Protein AF-A0A8K1CFC4-F1 (afdb_monomer_lite)

Sequence (439 aa):
MGKKITYESLGKKEDWRDQLQIHQLLDVLDTSNRWCEATVLGMSRWKVHVHYQSWPRKWDEWILRDSERLAPAWTHIPQWRANLQAGDTVQVGTYVDGFKKPVWRDATVKRFEKLKKALRVRLKVDASEFIWMHVDDEMLCRLGTHKLTALPKKKSNKRPATTEDKELLTPSAKKTRSQTSDVKEEEIPSLEEILELPSNDTGDADDAFPMLHDQLWRAKLTEGDLLEVLDALGAHWYEGRVVGTGGNDLVTVRYRGWPWRCDETLTRKSDRIAMPYKHQGEWRQFKPHDVVQVGFPMHPLSDTAAEWKEGVVVEVERLRKSKLCQRVKLRCGDRELWRDAQDKFLAKPGIPTYPSTYSPNDDEDATDLIEIVEHLPTTDTPSPTADEKVVEAQARTSLDEATFQSIANGLYGIIKREIPALLRLHFSGASSKSSSASI

Structure (mmCIF, N/CA/C/O backbone):
data_AF-A0A8K1CFC4-F1
#
_entry.id   AF-A0A8K1CFC4-F1
#
loop_
_atom_site.group_PDB
_atom_site.id
_atom_site.type_symbol
_atom_site.label_atom_id
_atom_site.label_alt_id
_atom_site.label_comp_id
_atom_site.label_asym_id
_atom_site.label_entity_id
_atom_site.label_seq_id
_atom_site.pdbx_PDB_ins_code
_atom_site.Cartn_x
_atom_site.Cartn_y
_atom_site.Cartn_z
_atom_site.occupancy
_atom_site.B_iso_or_equiv
_atom_site.auth_seq_id
_atom_site.auth_comp_id
_atom_site.auth_asym_id
_atom_site.auth_atom_id
_atom_site.pdbx_PDB_model_num
ATOM 1 N N . MET A 1 1 ? -12.968 -43.374 34.077 1.00 39.41 1 MET A N 1
ATOM 2 C CA . MET A 1 1 ? -13.865 -43.330 32.901 1.00 39.41 1 MET A CA 1
ATOM 3 C C . MET A 1 1 ? -13.744 -41.955 32.262 1.00 39.41 1 MET A C 1
ATOM 5 O O . MET A 1 1 ? -14.296 -40.996 32.784 1.00 39.41 1 MET A O 1
ATOM 9 N N . GLY A 1 2 ? -12.924 -41.834 31.214 1.00 41.12 2 GLY A N 1
ATOM 10 C CA . GLY A 1 2 ? -12.724 -40.571 30.501 1.00 41.12 2 GLY A CA 1
ATOM 11 C C . GLY A 1 2 ? -13.962 -40.232 29.677 1.00 41.12 2 GLY A C 1
ATOM 12 O O . GLY A 1 2 ? -14.417 -41.060 28.889 1.00 41.12 2 GLY A O 1
ATOM 13 N N . LYS A 1 3 ? -14.528 -39.039 29.883 1.00 42.34 3 LYS A N 1
ATOM 14 C CA . LYS A 1 3 ? -15.629 -38.544 29.054 1.00 42.34 3 LYS A CA 1
ATOM 15 C C . LYS A 1 3 ? -15.106 -38.358 27.632 1.00 42.34 3 LYS A C 1
ATOM 17 O O . LYS A 1 3 ? -14.277 -37.491 27.373 1.00 42.34 3 LYS A O 1
ATOM 22 N N . LYS A 1 4 ? -15.584 -39.212 26.731 1.00 43.44 4 LYS A N 1
ATOM 23 C CA . LYS A 1 4 ? -15.407 -39.097 25.286 1.00 43.44 4 LYS A CA 1
ATOM 24 C C . LYS A 1 4 ? -16.148 -37.827 24.863 1.00 43.44 4 LYS A C 1
ATOM 26 O O . LYS A 1 4 ? -17.374 -37.807 24.879 1.00 43.44 4 LYS A O 1
ATOM 31 N N . ILE A 1 5 ? -15.415 -36.753 24.584 1.00 46.03 5 ILE A N 1
ATOM 32 C CA . ILE A 1 5 ? -15.989 -35.550 23.978 1.00 46.03 5 ILE A CA 1
ATOM 33 C C . ILE A 1 5 ? -16.331 -35.945 22.539 1.00 46.03 5 ILE A C 1
ATOM 35 O O . ILE A 1 5 ? -15.439 -36.154 21.719 1.00 46.03 5 ILE A O 1
ATOM 39 N N . THR A 1 6 ? -17.611 -36.168 22.258 1.00 48.22 6 THR A N 1
ATOM 40 C CA . THR A 1 6 ? -18.109 -36.406 20.903 1.00 48.22 6 THR A CA 1
ATOM 41 C C . THR A 1 6 ? -18.156 -35.076 20.149 1.00 48.22 6 THR A C 1
ATOM 43 O O . THR A 1 6 ? -18.649 -34.074 20.661 1.00 48.22 6 THR A O 1
ATOM 46 N N . TYR A 1 7 ? -17.633 -35.067 18.919 1.00 49.00 7 TYR A N 1
ATOM 47 C CA . TYR A 1 7 ? -17.525 -33.891 18.037 1.00 49.00 7 TYR A CA 1
ATOM 48 C C . TYR A 1 7 ? -18.874 -33.239 17.673 1.00 49.00 7 TYR A C 1
ATOM 50 O O . TYR A 1 7 ? -18.905 -32.148 17.113 1.00 49.00 7 TYR A O 1
ATOM 58 N N . GLU A 1 8 ? -19.994 -33.870 18.014 1.00 46.22 8 GLU A N 1
ATOM 59 C CA . GLU A 1 8 ? -21.345 -33.407 17.688 1.00 46.22 8 GLU A CA 1
ATOM 60 C C . GLU A 1 8 ? -21.807 -32.219 18.551 1.00 46.22 8 GLU A C 1
ATOM 62 O O . GLU A 1 8 ? -22.704 -31.485 18.145 1.00 46.22 8 GLU A O 1
ATOM 67 N N . SER A 1 9 ? -21.153 -31.933 19.687 1.00 45.00 9 SER A N 1
ATOM 68 C CA . SER A 1 9 ? -21.456 -30.737 20.494 1.00 45.00 9 SER A CA 1
ATOM 69 C C . SER A 1 9 ? -20.724 -29.461 20.039 1.00 45.00 9 SER A C 1
ATOM 71 O O . SER A 1 9 ? -20.839 -28.430 20.697 1.00 45.00 9 SER A O 1
ATOM 73 N N . LEU A 1 10 ? -19.971 -29.506 18.930 1.00 49.94 10 LEU A N 1
ATOM 74 C CA . LEU A 1 10 ? -19.293 -28.353 18.306 1.00 49.94 10 LEU A CA 1
ATOM 75 C C . LEU A 1 10 ? -20.115 -27.705 17.171 1.00 49.94 10 LEU A C 1
ATOM 77 O O . LEU A 1 10 ? -19.656 -26.748 16.549 1.00 49.94 10 LEU A O 1
ATOM 81 N N . GLY A 1 11 ? -21.338 -28.188 16.917 1.00 43.22 11 GLY A N 1
ATOM 82 C CA . GLY A 1 11 ? -22.202 -27.840 15.775 1.00 43.22 11 GLY A CA 1
ATOM 83 C C . GLY A 1 11 ? -22.771 -26.413 15.713 1.00 43.22 11 GLY A C 1
ATOM 84 O O . GLY A 1 11 ? -23.745 -26.178 15.006 1.00 43.22 11 GLY A O 1
ATOM 85 N N . LYS A 1 12 ? -22.183 -25.454 16.434 1.00 48.56 12 LYS A N 1
ATOM 86 C CA . LYS A 1 12 ? -22.386 -24.008 16.233 1.00 48.56 12 LYS A CA 1
ATOM 87 C C . LYS A 1 12 ? -21.069 -23.228 16.346 1.00 48.56 12 LYS A C 1
ATOM 89 O O . LYS A 1 12 ? -21.077 -22.074 16.766 1.00 48.56 12 LYS A O 1
ATOM 94 N N . LYS A 1 13 ? -19.921 -23.822 15.990 1.00 53.72 13 LYS A N 1
ATOM 95 C CA . LYS A 1 13 ? -18.704 -23.040 15.711 1.00 53.72 13 LYS A CA 1
ATOM 96 C C . LYS A 1 13 ? -18.935 -22.235 14.426 1.00 53.72 13 LYS A C 1
ATOM 98 O O . LYS A 1 13 ? -18.581 -22.666 13.343 1.00 53.72 13 LYS A O 1
ATOM 103 N N . GLU A 1 14 ? -19.617 -21.107 14.598 1.00 60.91 14 GLU A N 1
ATOM 104 C CA . GLU A 1 14 ? -19.589 -19.891 13.788 1.00 60.91 14 GLU A CA 1
ATOM 105 C C . GLU A 1 14 ? -19.205 -20.073 12.307 1.00 60.91 14 GLU A C 1
ATOM 107 O O . GLU A 1 14 ? -18.065 -19.839 11.904 1.00 60.91 14 GLU A O 1
ATOM 112 N N . ASP A 1 15 ? -20.221 -20.420 11.514 1.00 78.31 15 ASP A N 1
ATOM 113 C CA . ASP A 1 15 ? -20.236 -20.569 10.047 1.00 78.31 15 ASP A CA 1
ATOM 114 C C . ASP A 1 15 ? -19.496 -19.433 9.298 1.00 78.31 15 ASP A C 1
ATOM 116 O O . ASP A 1 15 ? -18.857 -19.642 8.268 1.00 78.31 15 ASP A O 1
ATOM 120 N N . TRP A 1 16 ? -19.461 -18.221 9.865 1.00 93.25 16 TRP A N 1
ATOM 121 C CA . TRP A 1 16 ? -18.800 -17.066 9.246 1.00 93.25 16 TRP A CA 1
ATOM 122 C C . TRP A 1 16 ? -17.293 -17.259 9.020 1.00 93.25 16 TRP A C 1
ATOM 124 O O . TRP A 1 16 ? -16.736 -16.683 8.086 1.00 93.25 16 TRP A O 1
ATOM 134 N N . ARG A 1 17 ? -16.617 -18.074 9.843 1.00 93.62 17 ARG A N 1
ATOM 135 C CA . ARG A 1 17 ? -15.170 -18.300 9.711 1.00 93.62 17 ARG A CA 1
ATOM 136 C C . ARG A 1 17 ? -14.820 -19.038 8.429 1.00 93.62 17 ARG A C 1
ATOM 138 O O . ARG A 1 17 ? -13.757 -18.782 7.867 1.00 93.62 17 ARG A O 1
ATOM 145 N N . ASP A 1 18 ? -15.685 -19.927 7.953 1.00 91.06 18 ASP A N 1
ATOM 146 C CA . ASP A 1 18 ? -15.486 -20.649 6.693 1.00 91.06 18 ASP A CA 1
ATOM 147 C C . ASP A 1 18 ? -15.808 -19.772 5.477 1.00 91.06 18 ASP A C 1
ATOM 149 O O . ASP A 1 18 ? -15.233 -19.962 4.406 1.00 91.06 18 ASP A O 1
ATOM 153 N N . GLN A 1 19 ? -16.628 -18.742 5.680 1.00 93.94 19 GLN A N 1
ATOM 154 C CA . GLN A 1 19 ? -17.044 -17.768 4.670 1.00 93.94 19 GLN A CA 1
ATOM 155 C C . GLN A 1 19 ? -16.097 -16.565 4.543 1.00 93.94 19 GLN A C 1
ATOM 157 O O . GLN A 1 19 ? -16.359 -15.670 3.740 1.00 93.94 19 GLN A O 1
ATOM 162 N N . LEU A 1 20 ? -15.004 -16.528 5.317 1.00 95.50 20 LEU A N 1
ATOM 163 C CA . LEU A 1 20 ? -14.000 -15.468 5.228 1.00 95.50 20 LEU A CA 1
ATOM 164 C C . LEU A 1 20 ? -13.487 -15.293 3.788 1.00 95.50 20 LEU A C 1
ATOM 166 O O . LEU A 1 20 ? -13.275 -16.268 3.066 1.00 95.50 20 LEU A O 1
ATOM 170 N N . GLN A 1 21 ? -13.239 -14.049 3.388 1.00 96.19 21 GLN A N 1
ATOM 171 C CA . GLN A 1 21 ? -12.675 -13.714 2.080 1.00 96.19 21 GLN A CA 1
ATOM 172 C C . GLN A 1 21 ? -11.388 -12.903 2.218 1.00 96.19 21 GLN A C 1
ATOM 174 O O . GLN A 1 21 ? -11.208 -12.140 3.167 1.00 96.19 21 GLN A O 1
ATOM 179 N N . ILE A 1 22 ? -10.486 -13.041 1.243 1.00 96.12 22 ILE A N 1
ATOM 180 C CA . ILE A 1 22 ? -9.325 -12.152 1.129 1.00 96.12 22 ILE A CA 1
ATOM 181 C C . ILE A 1 22 ? -9.838 -10.714 0.958 1.00 96.12 22 ILE A C 1
ATOM 183 O O . ILE A 1 22 ? -10.796 -10.476 0.229 1.00 96.12 22 ILE A O 1
ATOM 187 N N . HIS A 1 23 ? -9.191 -9.774 1.644 1.00 94.81 23 HIS A N 1
ATOM 188 C CA . HIS A 1 23 ? -9.552 -8.360 1.786 1.00 94.81 23 HIS A CA 1
ATOM 189 C C . HIS A 1 23 ? -10.761 -8.056 2.679 1.00 94.81 23 HIS A C 1
ATOM 191 O O . HIS A 1 23 ? -11.098 -6.886 2.852 1.00 94.81 23 HIS A O 1
ATOM 197 N N . GLN A 1 24 ? -11.379 -9.060 3.303 1.00 96.44 24 GLN A N 1
ATOM 198 C CA . GLN A 1 24 ? -12.418 -8.821 4.300 1.00 96.44 24 GLN A CA 1
ATOM 199 C C . GLN A 1 24 ? -11.821 -8.214 5.578 1.00 96.44 24 GLN A C 1
ATOM 201 O O . GLN A 1 24 ? -10.742 -8.618 6.023 1.00 96.44 24 GLN A O 1
ATOM 206 N N . LEU A 1 25 ? -12.540 -7.258 6.171 1.00 96.75 25 LEU A N 1
ATOM 207 C CA . LEU A 1 25 ? -12.225 -6.706 7.488 1.00 96.75 25 LEU A CA 1
ATOM 208 C C . LEU A 1 25 ? -12.671 -7.661 8.600 1.00 96.75 25 LEU A C 1
ATOM 210 O O . LEU A 1 25 ? -13.697 -8.332 8.482 1.00 96.75 25 LEU A O 1
ATOM 214 N N . LEU A 1 26 ? -11.915 -7.689 9.694 1.00 97.75 26 LEU A N 1
ATOM 215 C CA . LEU A 1 26 ? -12.247 -8.417 10.913 1.00 97.75 26 LEU A CA 1
ATOM 216 C C . LEU A 1 26 ? -11.609 -7.763 12.144 1.00 97.75 26 LEU A C 1
ATOM 218 O O . LEU A 1 26 ? -10.685 -6.957 12.021 1.00 97.75 26 LEU A O 1
ATOM 222 N N . ASP A 1 27 ? -12.066 -8.167 13.326 1.00 98.19 27 ASP A N 1
ATOM 223 C CA . ASP A 1 27 ? -11.424 -7.806 14.586 1.00 98.19 27 ASP A CA 1
ATOM 224 C C . ASP A 1 27 ? -10.497 -8.955 15.009 1.00 98.19 27 ASP A C 1
ATOM 226 O O . ASP A 1 27 ? -10.897 -10.124 15.026 1.00 98.19 27 ASP A O 1
ATOM 230 N N . VAL A 1 28 ? -9.243 -8.634 15.338 1.00 98.38 28 VAL A N 1
ATOM 231 C CA . VAL A 1 28 ? -8.225 -9.618 15.732 1.00 98.38 28 VAL A CA 1
ATOM 232 C C . VAL A 1 28 ? -7.618 -9.263 17.079 1.00 98.38 28 VAL A C 1
ATOM 234 O O . VAL A 1 28 ? -7.143 -8.148 17.286 1.00 98.38 28 VAL A O 1
ATOM 237 N N . LEU A 1 29 ? -7.587 -10.232 17.988 1.00 98.19 29 LEU A N 1
ATOM 238 C CA . LEU A 1 29 ? -6.911 -10.121 19.274 1.00 98.19 29 LEU A CA 1
ATOM 239 C C . LEU A 1 29 ? -5.399 -10.323 19.089 1.00 98.19 29 LEU A C 1
ATOM 241 O O . LEU A 1 29 ? -4.944 -11.414 18.724 1.00 98.19 29 LEU A O 1
ATOM 245 N N . ASP A 1 30 ? -4.617 -9.272 19.329 1.00 96.62 30 ASP A N 1
ATOM 246 C CA . ASP A 1 30 ? -3.157 -9.297 19.219 1.00 96.62 30 ASP A CA 1
ATOM 247 C C . ASP A 1 30 ? -2.494 -10.125 20.343 1.00 96.62 30 ASP A C 1
ATOM 249 O O . ASP A 1 30 ? -3.131 -10.580 21.298 1.00 96.62 30 ASP A O 1
ATOM 253 N N . THR A 1 31 ? -1.174 -10.320 20.261 1.00 95.44 31 THR A N 1
ATOM 254 C CA . THR A 1 31 ? -0.405 -11.049 21.290 1.00 95.44 31 THR A CA 1
ATOM 255 C C . THR A 1 31 ? -0.274 -10.291 22.616 1.00 95.44 31 THR A C 1
ATOM 257 O O . THR A 1 31 ? 0.219 -10.850 23.592 1.00 95.44 31 THR A O 1
ATOM 260 N N . SER A 1 32 ? -0.682 -9.021 22.659 1.00 94.62 32 SER A N 1
ATOM 261 C CA . SER A 1 32 ? -0.742 -8.185 23.865 1.00 94.62 32 SER A CA 1
ATOM 262 C C . SER A 1 32 ? -2.153 -8.144 24.465 1.00 94.62 32 SER A C 1
ATOM 264 O O . SER A 1 32 ? -2.417 -7.320 25.341 1.00 94.62 32 SER A O 1
ATOM 266 N N . ASN A 1 33 ? -3.047 -9.031 24.011 1.00 96.19 33 ASN A N 1
ATOM 267 C CA . ASN A 1 33 ? -4.430 -9.148 24.456 1.00 96.19 33 ASN A CA 1
ATOM 268 C C . ASN A 1 33 ? -5.269 -7.879 24.206 1.00 96.19 33 ASN A C 1
ATOM 270 O O . ASN A 1 33 ? -6.093 -7.491 25.036 1.00 96.19 33 ASN A O 1
ATOM 274 N N . ARG A 1 34 ? -5.051 -7.213 23.064 1.00 96.06 34 ARG A N 1
ATOM 275 C CA . ARG A 1 34 ? -5.843 -6.064 22.603 1.00 96.06 34 ARG A CA 1
ATOM 276 C C . ARG A 1 34 ? -6.481 -6.348 21.250 1.00 96.06 34 ARG A C 1
ATOM 278 O O . ARG A 1 34 ? -5.837 -6.878 20.351 1.00 96.06 34 ARG A O 1
ATOM 285 N N . TRP A 1 35 ? -7.749 -5.975 21.112 1.00 97.38 35 TRP A N 1
ATOM 286 C CA . TRP A 1 35 ? -8.468 -6.079 19.846 1.00 97.38 35 TRP A CA 1
ATOM 287 C C . TRP A 1 35 ? -8.022 -4.978 18.883 1.00 97.38 35 TRP A C 1
ATOM 289 O O . TRP A 1 35 ? -8.092 -3.787 19.201 1.00 97.38 35 TRP A O 1
ATOM 299 N N . CYS A 1 36 ? -7.596 -5.396 17.697 1.00 96.94 36 CYS A N 1
ATOM 300 C CA . CYS A 1 36 ? -7.122 -4.554 16.607 1.00 96.94 36 CYS A CA 1
ATOM 301 C C . CYS A 1 36 ? -7.950 -4.801 15.339 1.00 96.94 36 CYS A C 1
ATOM 303 O O . CYS A 1 36 ? -8.413 -5.915 15.103 1.00 96.94 36 CYS A O 1
ATOM 305 N N . GLU A 1 37 ? -8.146 -3.762 14.526 1.00 97.12 37 GLU A N 1
ATOM 306 C CA . GLU A 1 37 ? -8.775 -3.924 13.213 1.00 97.12 37 GLU A CA 1
ATOM 307 C C . GLU A 1 37 ? -7.769 -4.612 12.301 1.00 97.12 37 GLU A C 1
ATOM 309 O O . GLU A 1 37 ? -6.582 -4.274 12.314 1.00 97.12 37 GLU A O 1
ATOM 314 N N . ALA A 1 38 ? -8.226 -5.571 11.510 1.00 97.75 38 ALA A N 1
ATOM 315 C CA . ALA A 1 38 ? -7.365 -6.291 10.596 1.00 97.75 38 ALA A CA 1
ATOM 316 C C . ALA A 1 38 ? -8.065 -6.595 9.274 1.00 97.75 38 ALA A C 1
ATOM 318 O O . ALA A 1 38 ? -9.290 -6.618 9.177 1.00 97.75 38 ALA A O 1
ATOM 319 N N . THR A 1 39 ? -7.253 -6.868 8.261 1.00 97.62 39 THR A N 1
ATOM 320 C CA . THR A 1 39 ? -7.695 -7.273 6.928 1.00 97.62 39 THR A CA 1
ATOM 321 C C . THR A 1 39 ? -7.131 -8.651 6.614 1.00 97.62 39 THR A C 1
ATOM 323 O O . THR A 1 39 ? -5.948 -8.914 6.846 1.00 97.62 39 THR A O 1
ATOM 326 N N . VAL A 1 40 ? -7.945 -9.540 6.046 1.00 98.00 40 VAL A N 1
ATOM 327 C CA . VAL A 1 40 ? -7.452 -10.826 5.537 1.00 98.00 40 VAL A CA 1
ATOM 328 C C . VAL A 1 40 ? -6.550 -10.580 4.326 1.00 98.00 40 VAL A C 1
ATOM 330 O O . VAL A 1 40 ? -7.004 -10.084 3.300 1.00 98.00 40 VAL A O 1
ATOM 333 N N . LEU A 1 41 ? -5.277 -10.960 4.401 1.00 96.50 41 LEU A N 1
ATOM 334 C CA . LEU A 1 41 ? -4.354 -10.898 3.260 1.00 96.50 41 LEU A CA 1
ATOM 335 C C . LEU A 1 41 ? -4.281 -12.202 2.471 1.00 96.50 41 LEU A C 1
ATOM 337 O O . LEU A 1 41 ? -3.890 -12.206 1.307 1.00 96.50 41 LEU A O 1
ATOM 341 N N . GLY A 1 42 ? -4.587 -13.323 3.112 1.00 94.56 42 GLY A N 1
ATOM 342 C CA . GLY A 1 42 ? -4.422 -14.639 2.519 1.00 94.56 42 GLY A CA 1
ATOM 343 C C . GLY A 1 42 ? -5.084 -15.709 3.361 1.00 94.56 42 GLY A C 1
ATOM 344 O O . GLY A 1 42 ? -5.404 -15.505 4.531 1.00 94.56 42 GLY A O 1
ATOM 345 N N . MET A 1 43 ? -5.323 -16.862 2.752 1.00 95.88 43 MET A N 1
ATOM 346 C CA . MET A 1 43 ? -6.080 -17.934 3.381 1.00 95.88 43 MET A CA 1
ATOM 347 C C . MET A 1 43 ? -5.472 -19.288 3.039 1.00 95.88 43 MET A C 1
ATOM 349 O O . MET A 1 43 ? -4.976 -19.517 1.940 1.00 95.88 43 MET A O 1
ATOM 353 N N . SER A 1 44 ? -5.530 -20.188 4.009 1.00 93.12 44 SER A N 1
ATOM 354 C CA . SER A 1 44 ? -5.268 -21.613 3.871 1.00 93.12 44 SER A CA 1
ATOM 355 C C . SER A 1 44 ? -6.494 -22.376 4.385 1.00 93.12 44 SER A C 1
ATOM 357 O O . SER A 1 44 ? -7.450 -21.783 4.899 1.00 93.12 44 SER A O 1
ATOM 359 N N . ARG A 1 45 ? -6.480 -23.707 4.278 1.00 90.19 45 ARG A N 1
ATOM 360 C CA . ARG A 1 45 ? -7.583 -24.553 4.751 1.00 90.19 45 ARG A CA 1
ATOM 361 C C . ARG A 1 45 ? -7.856 -24.346 6.246 1.00 90.19 45 ARG A C 1
ATOM 363 O O . ARG A 1 45 ? -9.006 -24.215 6.635 1.00 90.19 45 ARG A O 1
ATOM 370 N N . TRP A 1 46 ? -6.812 -24.249 7.070 1.00 94.69 46 TRP A N 1
ATOM 371 C CA . TRP A 1 46 ? -6.928 -24.147 8.536 1.00 94.69 46 TRP A CA 1
ATOM 372 C C . TRP A 1 46 ? -6.358 -22.852 9.129 1.00 94.69 46 TRP A C 1
ATOM 374 O O . TRP A 1 46 ? -6.395 -22.678 10.344 1.00 94.69 46 TRP A O 1
ATOM 384 N N . LYS A 1 47 ? -5.821 -21.939 8.311 1.00 96.94 47 LYS A N 1
ATOM 385 C CA . LYS A 1 47 ? -5.250 -20.666 8.782 1.00 96.94 47 LYS A CA 1
ATOM 386 C C . LYS A 1 47 ? -5.692 -19.488 7.929 1.00 96.94 47 LYS A C 1
ATOM 388 O O . LYS A 1 47 ? -5.954 -19.642 6.738 1.00 96.94 47 LYS A O 1
ATOM 393 N N . VAL A 1 48 ? -5.695 -18.315 8.541 1.00 97.81 48 VAL A N 1
ATOM 394 C CA . VAL A 1 48 ? -5.965 -17.022 7.917 1.00 97.81 48 VAL A CA 1
ATOM 395 C C . VAL A 1 48 ? -4.747 -16.134 8.146 1.00 97.81 48 VAL A C 1
ATOM 397 O O . VAL A 1 48 ? -4.260 -16.040 9.271 1.00 97.81 48 VAL A O 1
ATOM 400 N N . HIS A 1 49 ? -4.226 -15.532 7.082 1.00 98.31 49 HIS A N 1
ATOM 401 C CA . HIS A 1 49 ? -3.160 -14.540 7.151 1.00 98.31 49 HIS A CA 1
ATOM 402 C C . HIS A 1 49 ? -3.794 -13.168 7.327 1.00 98.31 49 HIS A C 1
ATOM 404 O O . HIS A 1 49 ? -4.548 -12.729 6.455 1.00 98.31 49 HIS A O 1
ATOM 410 N N . VAL A 1 50 ? -3.511 -12.509 8.443 1.00 98.38 50 VAL A N 1
ATOM 411 C CA . VAL A 1 50 ? -4.127 -11.231 8.805 1.00 98.38 50 VAL A CA 1
ATOM 412 C C . VAL A 1 50 ? -3.088 -10.118 8.812 1.00 98.38 50 VAL A C 1
ATOM 414 O O . VAL A 1 50 ? -1.951 -10.325 9.230 1.00 98.38 50 VAL A O 1
ATOM 417 N N . HIS A 1 51 ? -3.499 -8.940 8.355 1.00 98.00 51 HIS A N 1
ATOM 418 C CA . HIS A 1 51 ? -2.750 -7.697 8.480 1.00 98.00 51 HIS A CA 1
ATOM 419 C C . HIS A 1 51 ? -3.443 -6.777 9.467 1.00 98.00 51 HIS A C 1
ATOM 421 O O . HIS A 1 51 ? -4.607 -6.436 9.265 1.00 98.00 51 HIS A O 1
ATOM 427 N N . TYR A 1 52 ? -2.729 -6.367 10.509 1.00 97.31 52 TYR A N 1
ATOM 428 C CA . TYR A 1 52 ? -3.228 -5.420 11.498 1.00 97.31 52 TYR A CA 1
ATOM 429 C C . TYR A 1 52 ? -3.202 -3.999 10.930 1.00 97.31 52 TYR A C 1
ATOM 431 O O . TYR A 1 52 ? -2.130 -3.461 10.656 1.00 97.31 52 TYR A O 1
ATOM 439 N N . GLN A 1 53 ? -4.374 -3.377 10.804 1.00 95.12 53 GLN A N 1
ATOM 440 C CA . GLN A 1 53 ? -4.515 -2.009 10.309 1.00 95.12 53 GLN A CA 1
ATOM 441 C C . GLN A 1 53 ? -3.655 -1.049 11.136 1.00 95.12 53 GLN A C 1
ATOM 443 O O . GLN A 1 53 ? -3.648 -1.107 12.368 1.00 95.12 53 GLN A O 1
ATOM 448 N N . SER A 1 54 ? -2.930 -0.167 10.450 1.00 94.19 54 SER A N 1
ATOM 449 C CA . SER A 1 54 ? -1.991 0.799 11.043 1.00 94.19 54 SER A CA 1
ATOM 450 C C . SER A 1 54 ? -0.720 0.224 11.661 1.00 94.19 54 SER A C 1
ATOM 452 O O . SER A 1 54 ? 0.127 0.970 12.156 1.00 94.19 54 SER A O 1
ATOM 454 N N . TRP A 1 55 ? -0.493 -1.084 11.554 1.00 94.75 55 TRP A N 1
ATOM 455 C CA . TRP A 1 55 ? 0.758 -1.701 11.976 1.00 94.75 55 TRP A CA 1
ATOM 456 C C . TRP A 1 55 ? 1.620 -2.094 10.774 1.00 94.75 55 TRP A C 1
ATOM 458 O O . TRP A 1 55 ? 1.115 -2.537 9.750 1.00 94.75 55 TRP A O 1
ATOM 468 N N . PRO A 1 56 ? 2.958 -1.980 10.871 1.00 91.44 56 PRO A N 1
ATOM 469 C CA . PRO A 1 56 ? 3.833 -2.461 9.808 1.00 91.44 56 PRO A CA 1
ATOM 470 C C . PRO A 1 56 ? 3.667 -3.966 9.551 1.00 91.44 56 PRO A C 1
ATOM 472 O O . PRO A 1 56 ? 3.598 -4.742 10.501 1.00 91.44 56 PRO A O 1
ATOM 475 N N . ARG A 1 57 ? 3.774 -4.385 8.283 1.00 92.69 57 ARG A N 1
ATOM 476 C CA . ARG A 1 57 ? 3.590 -5.779 7.817 1.00 92.69 57 ARG A CA 1
ATOM 477 C C . ARG A 1 57 ? 4.394 -6.862 8.538 1.00 92.69 57 ARG A C 1
ATOM 479 O O . ARG A 1 57 ? 4.057 -8.032 8.483 1.00 92.69 57 ARG A O 1
ATOM 486 N N . LYS A 1 58 ? 5.473 -6.501 9.234 1.00 93.88 58 LYS A N 1
ATOM 487 C CA . LYS A 1 58 ? 6.223 -7.450 10.075 1.00 93.88 58 LYS A CA 1
ATOM 488 C C . LYS A 1 58 ? 5.397 -8.021 11.240 1.00 93.88 58 LYS A C 1
ATOM 490 O O . LYS A 1 58 ? 5.865 -8.943 11.897 1.00 93.88 58 LYS A O 1
ATOM 495 N N . TRP A 1 59 ? 4.260 -7.398 11.551 1.00 95.88 59 TRP A N 1
ATOM 496 C CA . TRP A 1 59 ? 3.302 -7.857 12.552 1.00 95.88 59 TRP A CA 1
ATOM 497 C C . TRP A 1 59 ? 2.193 -8.721 11.948 1.00 95.88 59 TRP A C 1
ATOM 499 O O . TRP A 1 59 ? 1.378 -9.237 12.704 1.00 95.88 59 TRP A O 1
ATOM 509 N N . ASP A 1 60 ? 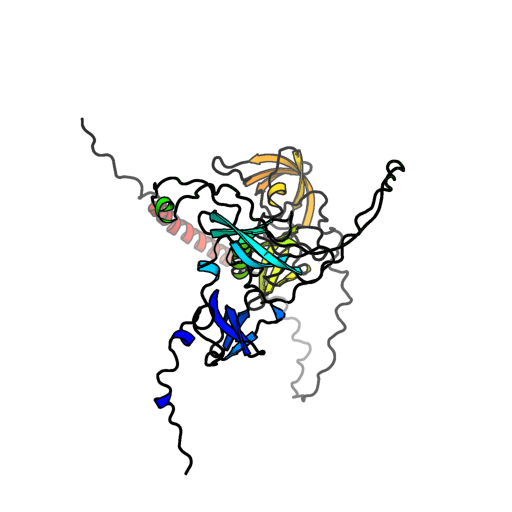2.157 -8.883 10.623 1.00 97.62 60 ASP A N 1
ATOM 510 C CA . ASP A 1 60 ? 1.225 -9.795 9.964 1.00 97.62 60 ASP A CA 1
ATOM 511 C C . ASP A 1 60 ? 1.494 -11.218 10.457 1.00 97.62 60 ASP A C 1
ATOM 513 O O . ASP A 1 60 ? 2.643 -11.624 10.663 1.00 97.62 60 ASP A O 1
ATOM 517 N N . GLU A 1 61 ? 0.434 -11.991 10.661 1.00 97.94 61 GLU A N 1
ATOM 518 C CA . GLU A 1 61 ? 0.568 -13.346 11.177 1.00 97.94 61 GLU A CA 1
ATOM 519 C C . GLU A 1 61 ? -0.478 -14.295 10.601 1.00 97.94 61 GLU A C 1
ATOM 521 O O . GLU A 1 61 ? -1.529 -13.898 10.095 1.00 97.94 61 GLU A O 1
ATOM 526 N N . TRP A 1 62 ? -0.173 -15.588 10.683 1.00 98.12 62 TRP A N 1
ATOM 527 C CA . TRP A 1 62 ? -1.101 -16.654 10.336 1.00 98.12 62 TRP A CA 1
ATOM 528 C C . TRP A 1 62 ? -1.784 -17.184 11.595 1.00 98.12 62 TRP A C 1
ATOM 530 O O . TRP A 1 62 ? -1.151 -17.859 12.408 1.00 98.12 62 TRP A O 1
ATOM 540 N N . ILE A 1 63 ? -3.088 -16.948 11.717 1.00 97.88 63 ILE A N 1
ATOM 541 C CA . ILE A 1 63 ? -3.915 -17.388 12.847 1.00 97.88 63 ILE A CA 1
ATOM 542 C C . ILE A 1 63 ? -4.726 -18.615 12.428 1.00 97.88 63 ILE A C 1
ATOM 544 O O . ILE A 1 63 ? -5.164 -18.711 11.281 1.00 97.88 63 ILE A O 1
ATOM 548 N N . LEU A 1 64 ? -4.914 -19.581 13.332 1.00 97.00 64 LEU A N 1
ATOM 549 C CA . LEU A 1 64 ? -5.823 -20.704 13.084 1.00 97.00 64 LEU A CA 1
ATOM 550 C C . LEU A 1 64 ? -7.236 -20.179 12.826 1.00 97.00 64 LEU A C 1
ATOM 552 O O . LEU A 1 64 ? -7.715 -19.308 13.549 1.00 97.00 64 LEU A O 1
ATOM 556 N N . ARG A 1 65 ? -7.904 -20.716 11.802 1.00 95.31 65 ARG A N 1
ATOM 557 C CA . ARG A 1 65 ? -9.238 -20.255 11.400 1.00 95.31 65 ARG A CA 1
ATOM 558 C C . ARG A 1 65 ? -10.232 -20.356 12.554 1.00 95.31 65 ARG A C 1
ATOM 560 O O . ARG A 1 65 ? -11.034 -19.453 12.716 1.00 95.31 65 ARG A O 1
ATOM 567 N N . ASP A 1 66 ? -10.137 -21.396 13.380 1.00 94.25 66 ASP A N 1
ATOM 568 C CA . ASP A 1 66 ? -11.010 -21.635 14.532 1.00 94.25 66 ASP A CA 1
ATOM 569 C C . ASP A 1 66 ? -10.543 -20.963 15.835 1.00 94.25 66 ASP A C 1
ATOM 571 O O . ASP A 1 66 ? -11.083 -21.259 16.903 1.00 94.25 66 ASP A O 1
ATOM 575 N N . SER A 1 67 ? -9.547 -20.075 15.762 1.00 96.38 67 SER A N 1
ATOM 576 C CA . SER A 1 67 ? -9.046 -19.337 16.917 1.00 96.38 67 SER A CA 1
ATOM 577 C C . SER A 1 67 ? -10.075 -18.328 17.427 1.00 96.38 67 SER A C 1
ATOM 579 O O . SER A 1 67 ? -10.639 -17.548 16.659 1.00 96.38 67 SER A O 1
ATOM 581 N N . GLU A 1 68 ? -10.225 -18.268 18.750 1.00 96.31 68 GLU A N 1
ATOM 582 C CA . GLU A 1 68 ? -11.016 -17.246 19.454 1.00 96.31 68 GLU A CA 1
ATOM 583 C C . GLU A 1 68 ? -10.434 -15.831 19.300 1.00 96.31 68 GLU A C 1
ATOM 585 O O . GLU A 1 68 ? -11.100 -14.849 19.608 1.00 96.31 68 GLU A O 1
ATOM 590 N N . ARG A 1 69 ? -9.205 -15.707 18.778 1.00 98.00 69 ARG A N 1
ATOM 591 C CA . ARG A 1 69 ? -8.582 -14.418 18.453 1.00 98.00 69 ARG A CA 1
ATOM 592 C C . ARG A 1 69 ? -9.216 -13.733 17.243 1.00 98.00 69 ARG A C 1
ATOM 594 O O . ARG A 1 69 ? -8.909 -12.573 17.010 1.00 98.00 69 ARG A O 1
ATOM 601 N N . LEU A 1 70 ? -10.025 -14.440 16.453 1.00 97.88 70 LEU A N 1
ATOM 602 C CA . LEU A 1 70 ? -10.724 -13.891 15.292 1.00 97.88 70 LEU A CA 1
ATOM 603 C C . LEU A 1 70 ? -12.185 -13.630 15.657 1.00 97.88 70 LEU A C 1
ATOM 605 O O . LEU A 1 70 ? -12.873 -14.552 16.099 1.00 97.88 70 LEU A O 1
ATOM 609 N N . ALA A 1 71 ? -12.667 -12.420 15.395 1.00 97.62 71 ALA A N 1
ATOM 610 C CA . ALA A 1 71 ? -14.068 -12.040 15.534 1.00 97.62 71 ALA A CA 1
ATOM 611 C C . ALA A 1 71 ? -14.555 -11.312 14.267 1.00 97.62 71 ALA A C 1
ATOM 613 O O . ALA A 1 71 ? -13.736 -10.718 13.557 1.00 97.62 71 ALA A O 1
ATOM 614 N N . PRO A 1 72 ? -15.865 -11.335 13.955 1.00 97.19 72 PRO A N 1
ATOM 615 C CA . PRO A 1 72 ? -16.411 -10.532 12.866 1.00 97.19 72 PRO A CA 1
ATOM 616 C C . PRO A 1 72 ? -16.052 -9.055 13.042 1.00 97.19 72 PRO A C 1
ATOM 618 O O . PRO A 1 72 ? -15.961 -8.571 14.176 1.00 97.19 72 PRO A O 1
ATOM 621 N N . ALA A 1 73 ? -15.869 -8.342 11.928 1.00 96.50 73 ALA A N 1
ATOM 622 C CA . ALA A 1 73 ? -15.585 -6.913 11.965 1.00 96.50 73 ALA A CA 1
ATOM 623 C C . ALA A 1 73 ? -16.594 -6.175 12.844 1.00 96.50 73 ALA A C 1
ATOM 625 O O . ALA A 1 73 ? -17.799 -6.432 12.791 1.00 96.50 73 ALA A O 1
ATOM 626 N N . TRP A 1 74 ? -16.072 -5.236 13.620 1.00 95.62 74 TRP A N 1
ATOM 627 C CA . TRP A 1 74 ? -16.843 -4.326 14.454 1.00 95.62 74 TRP A CA 1
ATOM 628 C C . TRP A 1 74 ? -17.552 -4.938 15.668 1.00 95.62 74 TRP A C 1
ATOM 630 O O . TRP A 1 74 ? -18.444 -4.318 16.248 1.00 95.62 74 TRP A O 1
ATOM 640 N N . THR A 1 75 ? -17.150 -6.139 16.086 1.00 97.19 75 THR A N 1
ATOM 641 C CA . THR A 1 75 ? -17.700 -6.802 17.282 1.00 97.19 75 THR A CA 1
ATOM 642 C C . THR A 1 75 ? -17.038 -6.295 18.564 1.00 97.19 75 THR A C 1
ATOM 644 O O . THR A 1 75 ? -17.696 -6.096 19.584 1.00 97.19 75 THR A O 1
ATOM 647 N N . HIS A 1 76 ? -15.727 -6.070 18.518 1.00 97.12 76 HIS A N 1
ATOM 648 C CA . HIS A 1 76 ? -14.919 -5.577 19.634 1.00 97.12 76 HIS A CA 1
ATOM 649 C C . HIS A 1 76 ? -14.413 -4.155 19.405 1.00 97.12 76 HIS A C 1
ATOM 651 O O . HIS A 1 76 ? -14.053 -3.458 20.357 1.00 97.12 76 HIS A O 1
ATOM 657 N N . ILE A 1 77 ? -14.377 -3.713 18.150 1.00 95.25 77 ILE A N 1
ATOM 658 C CA . ILE A 1 77 ? -13.895 -2.395 17.766 1.00 95.25 77 ILE A CA 1
ATOM 659 C C . ILE A 1 77 ? -15.045 -1.609 17.148 1.00 95.25 77 ILE A C 1
ATOM 661 O O . ILE A 1 77 ? -15.563 -2.019 16.122 1.00 95.25 77 ILE A O 1
ATOM 665 N N . PRO A 1 78 ? -15.453 -0.452 17.696 1.00 94.62 78 PRO A N 1
ATOM 666 C CA . PRO A 1 78 ? -16.461 0.363 17.029 1.00 94.62 78 PRO A CA 1
ATOM 667 C C . PRO A 1 78 ? -16.005 0.717 15.613 1.00 94.62 78 PRO A C 1
ATOM 669 O O . PRO A 1 78 ? -14.813 0.945 15.393 1.00 94.62 78 PRO A O 1
ATOM 672 N N . GLN A 1 79 ? -16.956 0.832 14.684 1.00 94.56 79 GLN A N 1
ATOM 673 C CA . GLN A 1 79 ? -16.740 1.303 13.312 1.00 94.56 79 GLN A CA 1
ATOM 674 C C . GLN A 1 79 ? -16.400 2.807 13.292 1.00 94.56 79 GLN A C 1
ATOM 676 O O . GLN A 1 79 ? -17.100 3.640 12.723 1.00 94.56 79 GLN A O 1
ATOM 681 N N . TRP A 1 80 ? -15.318 3.173 13.974 1.00 94.94 80 TRP A N 1
ATOM 682 C CA . TRP A 1 80 ? -14.959 4.546 14.295 1.00 94.94 80 TRP A CA 1
ATOM 683 C C . TRP A 1 80 ? -14.679 5.361 13.035 1.00 94.94 80 TRP A C 1
ATOM 685 O O . TRP A 1 80 ? -15.052 6.522 13.003 1.00 94.94 80 TRP A O 1
ATOM 695 N N . ARG A 1 81 ? -14.125 4.748 11.976 1.00 94.44 81 ARG A N 1
ATOM 696 C CA . ARG A 1 81 ? -13.897 5.407 10.677 1.00 94.44 81 ARG A CA 1
ATOM 697 C C . ARG A 1 81 ? -15.184 5.920 10.033 1.00 94.44 81 ARG A C 1
ATOM 699 O O . ARG A 1 81 ? -15.193 7.029 9.511 1.00 94.44 81 ARG A O 1
ATOM 706 N N . ALA A 1 82 ? -16.266 5.142 10.097 1.00 93.25 82 ALA A N 1
ATOM 707 C CA . ALA A 1 82 ? -17.566 5.550 9.558 1.00 93.25 82 ALA A CA 1
ATOM 708 C C . ALA A 1 82 ? -18.228 6.648 10.405 1.00 93.25 82 ALA A C 1
ATOM 710 O O . ALA A 1 82 ? -19.017 7.431 9.887 1.00 93.25 82 ALA A O 1
ATOM 711 N N . ASN A 1 83 ? -17.870 6.714 11.689 1.00 95.19 83 ASN A N 1
ATOM 712 C CA . ASN A 1 83 ? -18.417 7.660 12.656 1.00 95.19 83 ASN A CA 1
ATOM 713 C C . ASN A 1 83 ? -17.499 8.865 12.914 1.00 95.19 83 ASN A C 1
ATOM 715 O O . ASN A 1 83 ? -17.767 9.620 13.844 1.00 95.19 83 ASN A O 1
ATOM 719 N N . LEU A 1 84 ? -16.421 9.039 12.140 1.00 95.81 84 LEU A N 1
ATOM 720 C CA . LEU A 1 84 ? -15.514 10.176 12.292 1.00 95.81 84 LEU A CA 1
ATOM 721 C C . LEU A 1 84 ? -16.243 11.488 11.988 1.00 95.81 84 LEU A C 1
ATOM 723 O O . LEU A 1 84 ? -16.924 11.616 10.969 1.00 95.81 84 LEU A O 1
ATOM 727 N N . GLN A 1 85 ? -16.024 12.491 12.832 1.00 96.94 85 GLN A N 1
ATOM 728 C CA . GLN A 1 85 ? -16.608 13.824 12.714 1.00 96.94 85 GLN A CA 1
ATOM 729 C C . GLN A 1 85 ? -15.540 14.922 12.748 1.00 96.94 85 GLN A C 1
ATOM 731 O O . GLN A 1 85 ? -14.399 14.724 13.166 1.00 96.94 85 GLN A O 1
ATOM 736 N N . ALA A 1 86 ? -15.900 16.118 12.273 1.00 97.31 86 ALA A N 1
ATOM 737 C CA . ALA A 1 86 ? -15.032 17.283 12.398 1.00 97.31 86 ALA A CA 1
ATOM 738 C C . ALA A 1 86 ? -14.878 17.651 13.881 1.00 97.31 86 ALA A C 1
ATOM 740 O O . ALA A 1 86 ? -15.860 17.772 14.600 1.00 97.31 86 ALA A O 1
ATOM 741 N N . GLY A 1 87 ? -13.638 17.837 14.327 1.00 97.62 87 GLY A N 1
ATOM 742 C CA . GLY A 1 87 ? -13.293 18.033 15.735 1.00 97.62 87 GLY A CA 1
ATOM 743 C C . GLY A 1 87 ? -12.712 16.790 16.408 1.00 97.62 87 GLY A C 1
ATOM 744 O O . GLY A 1 87 ? -11.981 16.947 17.387 1.00 97.62 87 GLY A O 1
ATOM 745 N N . ASP A 1 88 ? -12.935 15.593 15.856 1.00 97.94 88 ASP A N 1
ATOM 746 C CA . ASP A 1 88 ? -12.388 14.358 16.419 1.00 97.94 88 ASP A CA 1
ATOM 747 C C . ASP A 1 88 ? -10.860 14.353 16.417 1.00 97.94 88 ASP A C 1
ATOM 749 O O . ASP A 1 88 ? -10.200 14.932 15.546 1.00 97.94 88 ASP A O 1
ATOM 753 N N . THR A 1 89 ? -10.290 13.661 17.403 1.00 97.88 89 THR A N 1
ATOM 754 C CA . THR A 1 89 ? -8.842 13.474 17.526 1.00 97.88 89 THR A CA 1
ATOM 755 C C . THR A 1 89 ? -8.450 12.064 17.115 1.00 97.88 89 THR A C 1
ATOM 757 O O . THR A 1 89 ? -9.047 11.072 17.530 1.00 97.88 89 THR A O 1
ATOM 760 N N . VAL A 1 90 ? -7.432 11.984 16.270 1.00 97.75 90 VAL A N 1
ATOM 761 C CA . VAL A 1 90 ? -6.925 10.751 15.663 1.00 97.75 90 VAL A CA 1
ATOM 762 C C . VAL A 1 90 ? -5.404 10.752 15.717 1.00 97.75 90 VAL A C 1
ATOM 764 O O . VAL A 1 90 ? -4.788 11.772 16.020 1.00 97.75 90 VAL A O 1
ATOM 767 N N . GLN A 1 91 ? -4.786 9.618 15.408 1.00 97.56 91 GLN A N 1
ATOM 768 C CA . GLN A 1 91 ? -3.349 9.533 15.185 1.00 97.56 91 GLN A CA 1
ATOM 769 C C . GLN A 1 91 ? -3.059 9.309 13.709 1.00 97.56 91 GLN A C 1
ATOM 771 O O . GLN A 1 91 ? -3.706 8.501 13.047 1.00 97.56 91 GLN A O 1
ATOM 776 N N . VAL A 1 92 ? -2.064 10.034 13.210 1.00 97.19 92 VAL A N 1
ATOM 777 C CA . VAL A 1 92 ? -1.594 9.952 11.833 1.00 97.19 92 VAL A CA 1
ATOM 778 C C . VAL A 1 92 ? -0.107 9.652 11.807 1.00 97.19 92 VAL A C 1
ATOM 780 O O . VAL A 1 92 ? 0.679 10.251 12.546 1.00 97.19 92 VAL A O 1
ATOM 783 N N . GLY A 1 93 ? 0.291 8.715 10.956 1.00 95.81 93 GLY A N 1
ATOM 784 C CA . GLY A 1 93 ? 1.688 8.417 10.704 1.00 95.81 93 GLY A CA 1
ATOM 785 C C . GLY A 1 93 ? 2.159 9.067 9.406 1.00 95.81 93 GLY A C 1
ATOM 786 O O . GLY A 1 93 ? 1.510 8.978 8.370 1.00 95.81 93 GLY A O 1
ATOM 787 N N . THR A 1 94 ? 3.321 9.709 9.448 1.00 94.31 94 THR A N 1
ATOM 788 C CA . THR A 1 94 ? 3.943 10.341 8.276 1.00 94.31 94 THR A CA 1
ATOM 789 C C . THR A 1 94 ? 5.382 9.876 8.125 1.00 94.31 94 THR A C 1
ATOM 791 O O . THR A 1 94 ? 6.113 9.810 9.117 1.00 94.31 94 THR A O 1
ATOM 794 N N . TYR A 1 95 ? 5.815 9.582 6.900 1.00 91.31 95 TYR A N 1
ATOM 795 C CA . TYR A 1 95 ? 7.230 9.353 6.615 1.00 91.31 95 TYR A CA 1
ATOM 796 C C . TYR A 1 95 ? 7.943 10.701 6.537 1.00 91.31 95 TYR A C 1
ATOM 798 O O . TYR A 1 95 ? 7.572 11.563 5.748 1.00 91.31 95 TYR A O 1
ATOM 806 N N . VAL A 1 96 ? 8.932 10.889 7.407 1.00 89.56 96 VAL A N 1
ATOM 807 C CA . VAL A 1 96 ? 9.740 12.108 7.476 1.00 89.56 96 VAL A CA 1
ATOM 808 C C . VAL A 1 96 ? 11.154 11.749 7.046 1.00 89.56 96 VAL A C 1
ATOM 810 O O . VAL A 1 96 ? 11.696 10.742 7.507 1.00 89.56 96 VAL A O 1
ATOM 813 N N . ASP A 1 97 ? 11.758 12.578 6.199 1.00 87.69 97 ASP A N 1
ATOM 814 C CA . ASP A 1 97 ? 13.135 12.381 5.749 1.00 87.69 97 ASP A CA 1
ATOM 815 C C . ASP A 1 97 ? 14.090 12.182 6.933 1.00 87.69 97 ASP A C 1
ATOM 817 O O . ASP A 1 97 ? 14.047 12.894 7.941 1.00 87.69 97 ASP A O 1
ATOM 821 N N . GLY A 1 98 ? 14.951 11.170 6.819 1.00 89.25 98 GLY A N 1
ATOM 822 C CA . GLY A 1 98 ? 15.874 10.758 7.878 1.00 89.25 98 GLY A CA 1
ATOM 823 C C . GLY A 1 98 ? 15.294 9.765 8.894 1.00 89.25 98 GLY A C 1
ATOM 824 O O . GLY A 1 98 ? 16.055 9.205 9.685 1.00 89.25 98 GLY A O 1
ATOM 825 N N . PHE A 1 99 ? 13.989 9.470 8.859 1.00 86.88 99 PHE A N 1
ATOM 826 C CA . PHE A 1 99 ? 13.373 8.443 9.701 1.00 86.88 99 PHE A CA 1
ATOM 827 C C . PHE A 1 99 ? 13.076 7.174 8.899 1.00 86.88 99 PHE A C 1
ATOM 829 O O . PHE A 1 99 ? 12.290 7.172 7.961 1.00 86.88 99 PHE A O 1
ATOM 836 N N . LYS A 1 100 ? 13.652 6.041 9.327 1.00 88.94 100 LYS A N 1
ATOM 837 C CA . LYS A 1 100 ? 13.376 4.714 8.733 1.00 88.94 100 LYS A CA 1
ATOM 838 C C . LYS A 1 100 ? 11.957 4.195 9.005 1.00 88.94 100 LYS A C 1
ATOM 840 O O . LYS A 1 100 ? 11.562 3.174 8.454 1.00 88.94 100 LYS A O 1
ATOM 845 N N . LYS A 1 101 ? 11.237 4.813 9.940 1.00 89.75 101 LYS A N 1
ATOM 846 C CA . LYS A 1 101 ? 9.911 4.395 10.405 1.00 89.75 101 LYS A CA 1
ATOM 847 C C . LYS A 1 101 ? 8.973 5.598 10.361 1.00 89.75 101 LYS A C 1
ATOM 849 O O . LYS A 1 101 ? 9.456 6.716 10.543 1.00 89.75 101 LYS A O 1
ATOM 854 N N . PRO A 1 102 ? 7.663 5.379 10.180 1.00 93.38 102 PRO A N 1
ATOM 855 C CA . PRO A 1 102 ? 6.705 6.468 10.233 1.00 93.38 102 PRO A CA 1
ATOM 856 C C . PRO A 1 102 ? 6.720 7.149 11.605 1.00 93.38 102 PRO A C 1
ATOM 858 O O . PRO A 1 102 ? 6.822 6.496 12.647 1.00 93.38 102 PRO A O 1
ATOM 861 N N . VAL A 1 103 ? 6.618 8.474 11.577 1.00 94.56 103 VAL A N 1
ATOM 862 C CA . VAL A 1 103 ? 6.477 9.340 12.746 1.00 94.56 103 VAL A CA 1
ATOM 863 C C . VAL A 1 103 ? 4.988 9.492 13.020 1.00 94.56 103 VAL A C 1
ATOM 865 O O . VAL A 1 103 ? 4.269 10.060 12.200 1.00 94.56 103 VAL A O 1
ATOM 868 N N . TRP A 1 104 ? 4.539 8.994 14.168 1.00 95.75 104 TRP A N 1
ATOM 869 C CA . TRP A 1 104 ? 3.142 9.087 14.593 1.00 95.75 104 TRP A CA 1
ATOM 870 C C . TRP A 1 104 ? 2.902 10.354 15.414 1.00 95.75 104 TRP A C 1
ATOM 872 O O . TRP A 1 104 ? 3.631 10.612 16.382 1.00 95.75 104 TRP A O 1
ATOM 882 N N . ARG A 1 105 ? 1.885 11.125 15.022 1.00 96.12 105 ARG A N 1
ATOM 883 C CA . ARG A 1 105 ? 1.454 12.382 15.645 1.00 96.12 105 ARG A CA 1
ATOM 884 C C . ARG A 1 105 ? -0.057 12.371 15.857 1.00 96.12 105 ARG A C 1
ATOM 886 O O . ARG A 1 105 ? -0.783 11.748 15.087 1.00 96.12 105 ARG A O 1
ATOM 893 N N . ASP A 1 106 ? -0.517 13.067 16.888 1.00 97.12 106 ASP A N 1
ATOM 894 C CA . ASP A 1 106 ? -1.945 13.331 17.045 1.00 97.12 106 ASP A CA 1
ATOM 895 C C . ASP A 1 106 ? -2.380 14.370 16.003 1.00 97.12 106 ASP A C 1
ATOM 897 O O . ASP A 1 106 ? -1.612 15.257 15.627 1.00 97.12 106 ASP A O 1
ATOM 901 N N . ALA A 1 107 ? -3.611 14.257 15.525 1.00 97.75 107 ALA A N 1
ATOM 902 C CA . ALA A 1 107 ? -4.205 15.195 14.592 1.00 97.75 107 ALA A CA 1
ATOM 903 C C . ALA A 1 107 ? -5.687 15.403 14.899 1.00 97.75 107 ALA A C 1
ATOM 905 O O . ALA A 1 107 ? -6.354 14.542 15.470 1.00 97.75 107 ALA A O 1
ATOM 906 N N . THR A 1 108 ? -6.213 16.556 14.496 1.00 98.31 108 THR A N 1
ATOM 907 C CA . THR A 1 108 ? -7.641 16.871 14.608 1.00 98.31 108 THR A CA 1
ATOM 908 C C . THR A 1 108 ? -8.291 16.842 13.236 1.00 98.31 108 THR A C 1
ATOM 910 O O . THR A 1 108 ? -7.822 17.515 12.312 1.00 98.31 108 THR A O 1
ATOM 913 N N . VAL A 1 109 ? -9.399 16.120 13.108 1.00 98.25 109 VAL A N 1
ATOM 914 C CA . VAL A 1 109 ? -10.219 16.106 11.899 1.00 98.25 109 VAL A CA 1
ATOM 915 C C . VAL A 1 109 ? -10.836 17.484 11.695 1.00 98.25 109 VAL A C 1
ATOM 917 O O . VAL A 1 109 ? -11.439 18.051 12.604 1.00 98.25 109 VAL A O 1
ATOM 920 N N . LYS A 1 110 ? -10.654 18.071 10.512 1.00 98.00 110 LYS A N 1
ATOM 921 C CA . LYS A 1 110 ? -11.176 19.409 10.202 1.00 98.00 110 LYS A CA 1
ATOM 922 C C . LYS A 1 110 ? -12.324 19.394 9.225 1.00 98.00 110 LYS A C 1
ATOM 924 O O . LYS A 1 110 ? -13.261 20.162 9.397 1.00 98.00 110 LYS A O 1
ATOM 929 N N . ARG A 1 111 ? -12.233 18.574 8.185 1.00 96.94 111 ARG A N 1
ATOM 930 C CA . ARG A 1 111 ? -13.252 18.515 7.143 1.00 96.94 111 ARG A CA 1
ATOM 931 C C . ARG A 1 111 ? -13.164 17.194 6.398 1.00 96.94 111 ARG A C 1
ATOM 933 O O . ARG A 1 111 ? -12.083 16.617 6.301 1.00 96.94 111 ARG A O 1
ATOM 940 N N . PHE A 1 112 ? -14.287 16.780 5.831 1.00 97.25 112 PHE A N 1
ATOM 941 C CA . PHE A 1 112 ? -14.367 15.673 4.892 1.00 97.25 112 PHE A CA 1
ATOM 942 C C . PHE A 1 112 ? -14.556 16.186 3.473 1.00 97.25 112 PHE A C 1
ATOM 944 O O . PHE A 1 112 ? -15.202 17.208 3.238 1.00 97.25 112 PHE A O 1
ATOM 951 N N . GLU A 1 113 ? -14.004 15.446 2.529 1.00 97.12 113 GLU A N 1
ATOM 952 C CA . GLU A 1 113 ? -14.217 15.644 1.108 1.00 97.12 113 GLU A CA 1
ATOM 953 C C . GLU A 1 113 ? -14.703 14.324 0.517 1.00 97.12 113 GLU A C 1
ATOM 955 O O . GLU A 1 113 ? -13.997 13.309 0.534 1.00 97.12 113 GLU A O 1
ATOM 960 N N . LYS A 1 114 ? -15.946 14.332 0.030 1.00 94.81 114 LYS A N 1
ATOM 961 C CA . LYS A 1 114 ? -16.531 13.191 -0.664 1.00 94.81 114 LYS A CA 1
ATOM 962 C C . LYS A 1 114 ? -16.102 13.248 -2.124 1.00 94.81 114 LYS A C 1
ATOM 964 O O . LYS A 1 114 ? -16.486 14.151 -2.860 1.00 94.81 114 LYS A O 1
ATOM 969 N N . LEU A 1 115 ? -15.317 12.265 -2.536 1.00 90.44 115 LEU A N 1
ATOM 970 C CA . LEU A 1 115 ? -14.975 12.019 -3.930 1.00 90.44 115 LEU A CA 1
ATOM 971 C C . LEU A 1 115 ? -15.945 10.983 -4.511 1.00 90.44 115 LEU A C 1
ATOM 973 O O . LEU A 1 115 ? -16.634 10.278 -3.774 1.00 90.44 115 LEU A O 1
ATOM 977 N N . LYS A 1 116 ? -15.966 10.834 -5.841 1.00 87.94 116 LYS A N 1
ATOM 978 C CA . LYS A 1 116 ? -16.897 9.935 -6.557 1.00 87.94 116 LYS A CA 1
ATOM 979 C C . LYS A 1 116 ? -16.964 8.503 -5.994 1.00 87.94 116 LYS A C 1
ATOM 981 O O . LYS A 1 116 ? -18.002 7.862 -6.096 1.00 87.94 116 LYS A O 1
ATOM 986 N N . LYS A 1 117 ? -15.861 7.989 -5.439 1.00 85.56 117 LYS A N 1
ATOM 987 C CA . LYS A 1 117 ? -15.732 6.607 -4.935 1.00 85.56 117 LYS A CA 1
ATOM 988 C C . LYS A 1 117 ? -14.960 6.500 -3.611 1.00 85.56 117 LYS A C 1
ATOM 990 O O . LYS A 1 117 ? -14.535 5.410 -3.251 1.00 85.56 117 LYS A O 1
ATOM 995 N N . ALA A 1 118 ? -14.701 7.617 -2.934 1.00 89.56 118 ALA A N 1
ATOM 996 C CA . ALA A 1 118 ? -13.799 7.654 -1.785 1.00 89.56 118 ALA A CA 1
ATOM 997 C C . ALA A 1 118 ? -14.162 8.792 -0.830 1.00 89.56 118 ALA A C 1
ATOM 999 O O . ALA A 1 118 ? -14.676 9.825 -1.259 1.00 89.56 118 ALA A O 1
ATOM 1000 N N . LEU A 1 119 ? -13.846 8.622 0.452 1.00 93.12 119 LEU A N 1
ATOM 1001 C CA . LEU A 1 119 ? -13.964 9.671 1.459 1.00 93.12 119 LEU A CA 1
ATOM 1002 C C . LEU A 1 119 ? -12.560 10.049 1.925 1.00 93.12 119 LEU A C 1
ATOM 1004 O O . LEU A 1 119 ? -11.815 9.204 2.427 1.00 93.12 119 LEU A O 1
ATOM 1008 N N . ARG A 1 120 ? -12.188 11.318 1.746 1.00 96.94 120 ARG A N 1
ATOM 1009 C CA . ARG A 1 120 ? -10.940 11.858 2.285 1.00 96.94 120 ARG A CA 1
ATOM 1010 C C . ARG A 1 120 ? -11.219 12.754 3.477 1.00 96.94 120 ARG A C 1
ATOM 1012 O O . ARG A 1 120 ? -12.237 13.440 3.537 1.00 96.94 120 ARG A O 1
ATOM 1019 N N . VAL A 1 121 ? -10.283 12.761 4.411 1.00 97.56 121 VAL A N 1
ATOM 1020 C CA . VAL A 1 121 ? -10.315 13.580 5.614 1.00 97.56 121 VAL A CA 1
ATOM 1021 C C . VAL A 1 121 ? -9.134 14.543 5.611 1.00 97.56 121 VAL A C 1
ATOM 1023 O O . VAL A 1 121 ? -7.995 14.158 5.341 1.00 97.56 121 VAL A O 1
ATOM 1026 N N . ARG A 1 122 ? -9.410 15.816 5.904 1.00 98.00 122 ARG A N 1
ATOM 1027 C CA . ARG A 1 122 ? -8.387 16.828 6.160 1.00 98.00 122 ARG A CA 1
ATOM 1028 C C . ARG A 1 122 ? -8.055 16.825 7.638 1.00 98.00 122 ARG A C 1
ATOM 1030 O O . ARG A 1 122 ? -8.901 17.155 8.472 1.00 98.00 122 ARG A O 1
ATOM 1037 N N . LEU A 1 123 ? -6.810 16.513 7.946 1.00 98.00 123 LEU A N 1
ATOM 1038 C CA . LEU A 1 123 ? -6.280 16.415 9.295 1.00 98.00 123 LEU A CA 1
ATOM 1039 C C . LEU A 1 123 ? -5.390 17.622 9.575 1.00 98.00 123 LEU A C 1
ATOM 1041 O O . LEU A 1 123 ? -4.544 17.966 8.753 1.00 98.00 123 LEU A O 1
ATOM 1045 N N . LYS A 1 124 ? -5.575 18.270 10.727 1.00 97.94 124 LYS A N 1
ATOM 1046 C CA . LYS A 1 124 ? -4.642 19.270 11.260 1.00 97.94 124 LYS A CA 1
ATOM 1047 C C . LYS A 1 124 ? -3.684 18.567 12.214 1.00 97.94 124 LYS A C 1
ATOM 1049 O O . LYS A 1 124 ? -4.122 18.155 13.284 1.00 97.94 124 LYS A O 1
ATOM 1054 N N . VAL A 1 125 ? -2.419 18.437 11.824 1.00 95.69 125 VAL A N 1
ATOM 1055 C CA . VAL A 1 125 ? -1.397 17.714 12.603 1.00 95.69 125 VAL A CA 1
ATOM 1056 C C . VAL A 1 125 ? -0.672 18.656 13.558 1.00 95.69 125 VAL A C 1
ATOM 1058 O O . VAL A 1 125 ? -0.535 18.369 14.737 1.00 95.69 125 VAL A O 1
ATOM 1061 N N . ASP A 1 126 ? -0.286 19.830 13.059 1.00 91.19 126 ASP A N 1
ATOM 1062 C CA . ASP A 1 126 ? 0.380 20.880 13.830 1.00 91.19 126 ASP A CA 1
ATOM 1063 C C . ASP A 1 126 ? -0.286 22.243 13.563 1.00 91.19 126 ASP A C 1
ATOM 1065 O O . ASP A 1 126 ? -1.278 22.350 12.837 1.00 91.19 126 ASP A O 1
ATOM 1069 N N . ALA A 1 127 ? 0.240 23.324 14.149 1.00 88.06 127 ALA A N 1
ATOM 1070 C CA . ALA A 1 127 ? -0.317 24.670 13.979 1.00 88.06 127 ALA A CA 1
ATOM 1071 C C . ALA A 1 127 ? -0.446 25.093 12.502 1.00 88.06 127 ALA A C 1
ATOM 1073 O O . ALA A 1 127 ? -1.420 25.755 12.146 1.00 88.06 127 ALA A O 1
ATOM 1074 N N . SER A 1 128 ? 0.505 24.676 11.660 1.00 88.00 128 SER A N 1
ATOM 1075 C CA . SER A 1 128 ? 0.599 25.045 10.243 1.00 88.00 128 SER A CA 1
ATOM 1076 C C . SER A 1 128 ? 0.471 23.870 9.271 1.00 88.00 128 SER A C 1
ATOM 1078 O O . SER A 1 128 ? 0.456 24.093 8.065 1.00 88.00 128 SER A O 1
ATOM 1080 N N . GLU A 1 129 ? 0.423 22.628 9.758 1.00 93.81 129 GLU A N 1
ATOM 1081 C CA . GLU A 1 129 ? 0.470 21.435 8.905 1.00 93.81 129 GLU A CA 1
ATOM 1082 C C . GLU A 1 129 ? -0.912 20.796 8.782 1.00 93.81 129 GLU A C 1
ATOM 1084 O O . GLU A 1 129 ? -1.538 20.422 9.779 1.00 93.81 129 GLU A O 1
ATOM 1089 N N . PHE A 1 130 ? -1.366 20.656 7.535 1.00 96.31 130 PHE A N 1
ATOM 1090 C CA . PHE A 1 130 ? -2.581 19.937 7.183 1.00 96.31 130 PHE A CA 1
ATOM 1091 C C . PHE A 1 130 ? -2.257 18.837 6.185 1.00 96.31 130 PHE A C 1
ATOM 1093 O O . PHE A 1 130 ? -1.492 19.063 5.250 1.00 96.31 130 PHE A O 1
ATOM 1100 N N . ILE A 1 131 ? -2.888 17.681 6.356 1.00 96.31 131 ILE A N 1
ATOM 1101 C CA . ILE A 1 131 ? -2.703 16.523 5.483 1.00 96.31 131 ILE A CA 1
ATOM 1102 C C . ILE A 1 131 ? -4.076 16.030 5.042 1.00 96.31 131 ILE A C 1
ATOM 1104 O O . ILE A 1 131 ? -5.019 16.008 5.832 1.00 96.31 131 ILE A O 1
ATOM 1108 N N . TRP A 1 132 ? -4.187 15.660 3.771 1.00 96.81 132 TRP A N 1
ATOM 1109 C CA . TRP A 1 132 ? -5.345 14.952 3.240 1.00 96.81 132 TRP A CA 1
ATOM 1110 C C . TRP A 1 132 ? -5.042 13.465 3.180 1.00 96.81 132 TRP A C 1
ATOM 1112 O O . TRP A 1 132 ? -4.010 13.075 2.640 1.00 96.81 132 TRP A O 1
ATOM 1122 N N . MET A 1 133 ? -5.942 12.644 3.713 1.00 95.81 133 MET A N 1
ATOM 1123 C CA . MET A 1 133 ? -5.789 11.187 3.730 1.00 95.81 133 MET A CA 1
ATOM 1124 C C . MET A 1 133 ? -7.107 10.503 3.422 1.00 95.81 133 MET A C 1
ATOM 1126 O O . MET A 1 133 ? -8.170 11.094 3.609 1.00 95.81 133 MET A O 1
ATOM 1130 N N . HIS A 1 134 ? -7.049 9.263 2.947 1.00 95.69 134 HIS A N 1
ATOM 1131 C CA . HIS A 1 134 ? -8.247 8.437 2.852 1.00 95.69 134 HIS A CA 1
ATOM 1132 C C . HIS A 1 134 ? -8.738 8.065 4.260 1.00 95.69 134 HIS A C 1
ATOM 1134 O O . HIS A 1 134 ? -7.928 7.898 5.169 1.00 95.69 134 HIS A O 1
ATOM 1140 N N . VAL A 1 135 ? -10.051 7.934 4.463 1.00 95.75 135 VAL A N 1
ATOM 1141 C CA . VAL A 1 135 ? -10.584 7.543 5.783 1.00 95.75 135 VAL A CA 1
ATOM 1142 C C . VAL A 1 135 ? -10.135 6.129 6.187 1.00 95.75 135 VAL A C 1
ATOM 1144 O O . VAL A 1 135 ? -9.895 5.860 7.361 1.00 95.75 135 VAL A O 1
ATOM 1147 N N . ASP A 1 136 ? -9.938 5.260 5.193 1.00 92.94 136 ASP A N 1
ATOM 1148 C CA . ASP A 1 136 ? -9.439 3.885 5.350 1.00 92.94 136 ASP A CA 1
ATOM 1149 C C . ASP A 1 136 ? -7.916 3.758 5.169 1.00 92.94 136 ASP A C 1
ATOM 1151 O O . ASP A 1 136 ? -7.414 2.667 4.915 1.00 92.94 136 ASP A O 1
ATOM 1155 N N . ASP A 1 137 ? -7.170 4.865 5.229 1.00 94.06 137 ASP A N 1
ATOM 1156 C CA . ASP A 1 137 ? -5.711 4.832 5.099 1.00 94.06 137 ASP A CA 1
ATOM 1157 C C . ASP A 1 137 ? -5.072 4.077 6.281 1.00 94.06 137 ASP A C 1
ATOM 1159 O O . ASP A 1 137 ? -5.410 4.323 7.442 1.00 94.06 137 ASP A O 1
ATOM 1163 N N . GLU A 1 138 ? -4.122 3.178 6.001 1.00 92.88 138 GLU A N 1
ATOM 1164 C CA . GLU A 1 138 ? -3.380 2.438 7.033 1.00 92.88 138 GLU A CA 1
ATOM 1165 C C . GLU A 1 138 ? -2.635 3.402 7.970 1.00 92.88 138 GLU A C 1
ATOM 1167 O O . GLU A 1 138 ? -2.495 3.143 9.162 1.00 92.88 138 GLU A O 1
ATOM 1172 N N . MET A 1 139 ? -2.211 4.562 7.474 1.00 95.69 139 MET A N 1
ATOM 1173 C CA . MET A 1 139 ? -1.502 5.573 8.252 1.00 95.69 139 MET A CA 1
ATOM 1174 C C . MET A 1 139 ? -2.431 6.435 9.128 1.00 95.69 139 MET A C 1
ATOM 1176 O O . MET A 1 139 ? -1.955 7.380 9.759 1.00 95.69 139 MET A O 1
ATOM 1180 N N . LEU A 1 140 ? -3.730 6.116 9.198 1.00 96.62 140 LEU A N 1
ATOM 1181 C CA . LEU A 1 140 ? -4.732 6.761 10.047 1.00 96.62 140 LEU A CA 1
ATOM 1182 C C . LEU A 1 140 ? -5.306 5.764 11.068 1.00 96.62 140 LEU A C 1
ATOM 1184 O O . LEU A 1 140 ? -5.923 4.759 10.708 1.00 96.62 140 LEU A O 1
ATOM 1188 N N . CYS A 1 141 ? -5.162 6.072 12.357 1.00 96.62 141 CYS A N 1
ATOM 1189 C CA . CYS A 1 141 ? -5.619 5.213 13.447 1.00 96.62 141 CYS A CA 1
ATOM 1190 C C . CYS A 1 141 ? -6.290 5.991 14.585 1.00 96.62 141 CYS A C 1
ATOM 1192 O O . CYS A 1 141 ? -6.210 7.218 14.682 1.00 96.62 141 CYS A O 1
ATOM 1194 N N . ARG A 1 142 ? -6.926 5.256 15.505 1.00 95.56 142 ARG A N 1
ATOM 1195 C CA . ARG A 1 142 ? -7.486 5.831 16.734 1.00 95.56 142 ARG A CA 1
ATOM 1196 C C . ARG A 1 142 ? -6.396 6.444 17.605 1.00 95.56 142 ARG A C 1
ATOM 1198 O O . ARG A 1 142 ? -5.256 5.968 17.626 1.00 95.56 142 ARG A O 1
ATOM 1205 N N . LEU A 1 143 ? -6.780 7.459 18.372 1.00 95.12 143 LEU A N 1
ATOM 1206 C CA . LEU A 1 143 ? -5.926 8.064 19.385 1.00 95.12 143 LEU A CA 1
ATOM 1207 C C . LEU A 1 143 ? -5.386 6.995 20.355 1.00 95.12 143 LEU A C 1
ATOM 1209 O O . LEU A 1 143 ? -6.129 6.127 20.813 1.00 95.12 143 LEU A O 1
ATOM 1213 N N . GLY A 1 144 ? -4.089 7.052 20.664 1.00 92.81 144 GLY A N 1
ATOM 1214 C CA . GLY A 1 144 ? -3.436 6.125 21.595 1.00 92.81 144 GLY A CA 1
ATOM 1215 C C . GLY A 1 144 ? -3.031 4.764 21.013 1.00 92.81 144 GLY A C 1
ATOM 1216 O O . GLY A 1 144 ? -2.527 3.922 21.757 1.00 92.81 144 GLY A O 1
ATOM 1217 N N . THR A 1 145 ? -3.199 4.537 19.706 1.00 93.44 145 THR A N 1
ATOM 1218 C CA . THR A 1 145 ? -2.753 3.293 19.047 1.00 93.44 145 THR A CA 1
ATOM 1219 C C . THR A 1 145 ? -1.224 3.183 19.040 1.00 93.44 145 THR A C 1
ATOM 1221 O O . THR A 1 145 ? -0.669 2.134 19.380 1.00 93.44 145 THR A O 1
ATOM 1224 N N . HIS A 1 146 ? -0.529 4.278 18.720 1.00 93.94 146 HIS A N 1
ATOM 1225 C CA . HIS A 1 146 ? 0.930 4.348 18.675 1.00 93.94 146 HIS A CA 1
ATOM 1226 C C . HIS A 1 146 ? 1.499 5.286 19.741 1.00 93.94 146 HIS A C 1
ATOM 1228 O O . HIS A 1 146 ? 0.875 6.254 20.181 1.00 93.94 146 HIS A O 1
ATOM 1234 N N . LYS A 1 147 ? 2.748 5.013 20.138 1.00 92.12 147 LYS A N 1
ATOM 1235 C CA . LYS A 1 147 ? 3.532 5.951 20.945 1.00 92.12 147 LYS A CA 1
ATOM 1236 C C . LYS A 1 147 ? 3.917 7.144 20.075 1.00 92.12 147 LYS A C 1
ATOM 1238 O O . LYS A 1 147 ? 4.520 6.961 19.016 1.00 92.12 147 LYS A O 1
ATOM 1243 N N . LEU A 1 148 ? 3.606 8.345 20.554 1.00 88.50 148 LEU A N 1
ATOM 1244 C CA . LEU A 1 148 ? 3.980 9.583 19.882 1.00 88.50 148 LEU A CA 1
ATOM 1245 C C . LEU A 1 148 ? 5.490 9.659 19.686 1.00 88.50 148 LEU A C 1
ATOM 1247 O O . LEU A 1 148 ? 6.275 9.373 20.595 1.00 88.50 148 LEU A O 1
ATOM 1251 N N . THR A 1 149 ? 5.893 10.037 18.478 1.00 85.12 149 THR A N 1
ATOM 1252 C CA . THR A 1 149 ? 7.307 10.177 18.140 1.00 85.12 149 THR A CA 1
ATOM 1253 C C . THR A 1 149 ? 7.736 11.617 18.387 1.00 85.12 149 THR A C 1
ATOM 1255 O O . THR A 1 149 ? 7.222 12.542 17.763 1.00 85.12 149 THR A O 1
ATOM 1258 N N . ALA A 1 150 ? 8.692 11.822 19.294 1.00 78.81 150 ALA A N 1
ATOM 1259 C CA . ALA A 1 150 ? 9.262 13.143 19.523 1.00 78.81 150 ALA A CA 1
ATOM 1260 C C . ALA A 1 150 ? 10.083 13.566 18.297 1.00 78.81 150 ALA A C 1
ATOM 1262 O O . ALA A 1 150 ? 11.130 12.981 18.010 1.00 78.81 150 ALA A O 1
ATOM 1263 N N . LEU A 1 151 ? 9.615 14.582 17.573 1.00 75.12 151 LEU A N 1
ATOM 1264 C CA . LEU A 1 151 ? 10.389 15.164 16.485 1.00 75.12 151 LEU A CA 1
ATOM 1265 C C . LEU A 1 151 ? 11.607 15.916 17.051 1.00 75.12 151 LEU A C 1
ATOM 1267 O O . LEU A 1 151 ? 11.482 16.641 18.046 1.00 75.12 151 LEU A O 1
ATOM 1271 N N . PRO A 1 152 ? 12.791 15.797 16.424 1.00 68.12 152 PRO A N 1
ATOM 1272 C CA . PRO A 1 152 ? 13.924 16.638 16.760 1.00 68.12 152 PRO A CA 1
ATOM 1273 C C . PRO A 1 152 ? 13.519 18.084 16.491 1.00 68.12 152 PRO A C 1
ATOM 1275 O O . PRO A 1 152 ? 13.088 18.427 15.389 1.00 68.12 152 PRO A O 1
ATOM 1278 N N . LYS A 1 153 ? 13.633 18.938 17.514 1.00 65.69 153 LYS A N 1
ATOM 1279 C CA . LYS A 1 153 ? 13.366 20.372 17.380 1.00 65.69 153 LYS A CA 1
ATOM 1280 C C . LYS A 1 153 ? 14.193 20.880 16.202 1.00 65.69 153 LYS A C 1
ATOM 1282 O O . LYS A 1 153 ? 15.424 20.858 16.281 1.00 65.69 153 LYS A O 1
ATOM 1287 N N . LYS A 1 154 ? 13.539 21.313 15.113 1.00 57.62 154 LYS A N 1
ATOM 1288 C CA . LYS A 1 154 ? 14.221 22.029 14.028 1.00 57.62 154 LYS A CA 1
ATOM 1289 C C . LYS A 1 154 ? 15.012 23.142 14.706 1.00 57.62 154 LYS A C 1
ATOM 1291 O O . LYS A 1 154 ? 14.415 23.998 15.358 1.00 57.62 154 LYS A O 1
ATOM 1296 N N . LYS A 1 155 ? 16.346 23.096 14.618 1.00 44.78 155 LYS A N 1
ATOM 1297 C CA . LYS A 1 155 ? 17.183 24.228 15.012 1.00 44.78 155 LYS A CA 1
ATOM 1298 C C . LYS A 1 155 ? 16.723 25.369 14.121 1.00 44.78 155 LYS A C 1
ATOM 1300 O O . LYS A 1 155 ? 17.043 25.394 12.938 1.00 44.78 155 LYS A O 1
ATOM 1305 N N . SER A 1 156 ? 15.889 26.254 14.657 1.00 49.03 156 SER A N 1
ATOM 1306 C CA . SER A 1 156 ? 15.581 27.507 13.995 1.00 49.03 156 SER A CA 1
ATOM 1307 C C . SER A 1 156 ? 16.932 28.163 13.758 1.00 49.03 156 SER A C 1
ATOM 1309 O O . SER A 1 156 ? 17.622 28.483 14.731 1.00 49.03 156 SER A O 1
ATOM 1311 N N . ASN A 1 157 ? 17.345 28.300 12.500 1.00 40.56 157 ASN A N 1
ATOM 1312 C CA . ASN A 1 157 ? 18.463 29.159 12.155 1.00 40.56 157 ASN A CA 1
ATOM 1313 C C . ASN A 1 157 ? 18.059 30.565 12.598 1.00 40.56 157 ASN A C 1
ATOM 1315 O O . ASN A 1 157 ? 17.370 31.284 11.875 1.00 40.56 157 ASN A O 1
ATOM 1319 N N . LYS A 1 158 ? 18.427 30.928 13.832 1.00 41.50 158 LYS A N 1
ATOM 1320 C CA . LYS A 1 158 ? 18.413 32.307 14.296 1.00 41.50 158 LYS A CA 1
ATOM 1321 C C . LYS A 1 158 ? 19.356 33.041 13.356 1.00 41.50 158 LYS A C 1
ATOM 1323 O O . LYS A 1 158 ? 20.572 32.929 13.493 1.00 41.50 158 LYS A O 1
ATOM 1328 N N . ARG A 1 159 ? 18.798 33.774 12.390 1.00 34.53 159 ARG A N 1
ATOM 1329 C CA . ARG A 1 159 ? 19.506 34.926 11.836 1.00 34.53 159 ARG A CA 1
ATOM 1330 C C . ARG A 1 159 ? 19.935 35.785 13.034 1.00 34.53 159 ARG A C 1
ATOM 1332 O O . ARG A 1 159 ? 19.107 35.977 13.931 1.00 34.53 159 ARG A O 1
ATOM 1339 N N . PRO A 1 160 ? 21.196 36.236 13.110 1.00 37.62 160 PRO A N 1
ATOM 1340 C CA . PRO A 1 160 ? 21.595 37.168 14.150 1.00 37.62 160 PRO A CA 1
ATOM 1341 C C . PRO A 1 160 ? 20.707 38.406 14.022 1.00 37.62 160 PRO A C 1
ATOM 1343 O O . PRO A 1 160 ? 20.647 39.027 12.962 1.00 37.62 160 PRO A O 1
ATOM 1346 N N . ALA A 1 161 ? 19.952 38.690 15.081 1.00 37.56 161 ALA A N 1
ATOM 1347 C CA . ALA A 1 161 ? 19.216 39.932 15.204 1.00 37.56 161 ALA A CA 1
ATOM 1348 C C . ALA A 1 161 ? 20.242 41.067 15.191 1.00 37.56 161 ALA A C 1
ATOM 1350 O O . ALA A 1 161 ? 21.192 41.053 15.978 1.00 37.56 161 ALA A O 1
ATOM 1351 N N . THR A 1 162 ? 20.074 41.999 14.261 1.00 37.38 162 THR A N 1
ATOM 1352 C CA . THR A 1 162 ? 20.748 43.289 14.293 1.00 37.38 162 THR A CA 1
ATOM 1353 C C . THR A 1 162 ? 20.426 43.971 15.613 1.00 37.38 162 THR A C 1
ATOM 1355 O O . THR A 1 162 ? 19.280 43.993 16.059 1.00 37.38 162 THR A O 1
ATOM 1358 N N . THR A 1 163 ? 21.485 44.445 16.252 1.00 42.03 163 THR A N 1
ATOM 1359 C CA . THR A 1 163 ? 21.493 45.169 17.513 1.00 42.03 163 THR A CA 1
ATOM 1360 C C . THR A 1 163 ? 20.764 46.493 17.348 1.00 42.03 163 THR A C 1
ATOM 1362 O O . THR A 1 163 ? 21.369 47.447 16.894 1.00 42.03 163 THR A O 1
ATOM 1365 N N . GLU A 1 164 ? 19.489 46.544 17.700 1.00 46.72 164 GLU A N 1
ATOM 1366 C CA . GLU A 1 164 ? 18.787 47.740 18.167 1.00 46.72 164 GLU A CA 1
ATOM 1367 C C . GLU A 1 164 ? 17.478 47.256 18.808 1.00 46.72 164 GLU A C 1
ATOM 1369 O O . GLU A 1 164 ? 16.911 46.251 18.386 1.00 46.72 164 GLU A O 1
ATOM 1374 N N . ASP A 1 165 ? 17.087 47.905 19.900 1.00 40.00 165 ASP A N 1
ATOM 1375 C CA . ASP A 1 165 ? 15.944 47.597 20.774 1.00 40.00 165 ASP A CA 1
ATOM 1376 C C . ASP A 1 165 ? 16.190 46.554 21.880 1.00 40.00 165 ASP A C 1
ATOM 1378 O O . ASP A 1 165 ? 15.506 45.541 22.042 1.00 40.00 165 ASP A O 1
ATOM 1382 N N . LYS A 1 166 ? 17.157 46.877 22.746 1.00 38.69 166 LYS A N 1
ATOM 1383 C CA . LYS A 1 166 ? 17.038 46.598 24.183 1.00 38.69 166 LYS A CA 1
ATOM 1384 C C . LYS A 1 166 ? 16.685 47.900 24.889 1.00 38.69 166 LYS A C 1
ATOM 1386 O O . LYS A 1 166 ? 17.593 48.674 25.159 1.00 38.69 166 LYS A O 1
ATOM 1391 N N . GLU A 1 167 ? 15.432 48.080 25.290 1.00 38.28 167 GLU A N 1
ATOM 1392 C CA . GLU A 1 167 ? 15.157 48.774 26.546 1.00 38.28 167 GLU A CA 1
ATOM 1393 C C . GLU A 1 167 ? 13.765 48.453 27.108 1.00 38.28 167 GLU A C 1
ATOM 1395 O O . GLU A 1 167 ? 12.787 48.338 26.380 1.00 38.28 167 GLU A O 1
ATOM 1400 N N . LEU A 1 168 ? 13.737 48.343 28.441 1.00 37.75 168 LEU A N 1
ATOM 1401 C CA . LEU A 1 168 ? 12.590 48.316 29.359 1.00 37.75 168 LEU A CA 1
ATOM 1402 C C . LEU A 1 168 ? 12.023 46.954 29.818 1.00 37.75 168 LEU A C 1
ATOM 1404 O O . LEU A 1 168 ? 10.996 46.460 29.374 1.00 37.75 168 LEU A O 1
ATOM 1408 N N . LEU A 1 169 ? 12.708 46.480 30.869 1.00 35.41 169 LEU A N 1
ATOM 1409 C CA . LEU A 1 169 ? 12.188 46.171 32.212 1.00 35.41 169 LEU A CA 1
ATOM 1410 C C . LEU A 1 169 ? 11.375 44.888 32.474 1.00 35.41 169 LEU A C 1
ATOM 1412 O O . LEU A 1 169 ? 10.615 44.355 31.679 1.00 35.41 169 LEU A O 1
ATOM 1416 N N . THR A 1 170 ? 11.649 44.396 33.680 1.00 37.16 170 THR A N 1
ATOM 1417 C CA . THR A 1 170 ? 11.402 43.083 34.279 1.00 37.16 170 THR A CA 1
ATOM 1418 C C . THR A 1 170 ? 10.163 43.122 35.214 1.00 37.16 170 THR A C 1
ATOM 1420 O O . THR A 1 170 ? 9.289 43.956 35.012 1.00 37.16 170 THR A O 1
ATOM 1423 N N . PRO A 1 171 ? 9.986 42.205 36.191 1.00 50.38 171 PRO A N 1
ATOM 1424 C CA . PRO A 1 171 ? 9.101 41.046 36.088 1.00 50.38 171 PRO A CA 1
ATOM 1425 C C . PRO A 1 171 ? 7.980 41.058 37.156 1.00 50.38 171 PRO A C 1
ATOM 1427 O O . PRO A 1 171 ? 7.962 41.914 38.034 1.00 50.38 171 PRO A O 1
ATOM 1430 N N . SER A 1 172 ? 7.097 40.046 37.140 1.00 30.86 172 SER A N 1
ATOM 1431 C CA . SER A 1 172 ? 6.648 39.267 38.322 1.00 30.86 172 SER A CA 1
ATOM 1432 C C . SER A 1 172 ? 5.163 38.848 38.286 1.00 30.86 172 SER A C 1
ATOM 1434 O O . SER A 1 172 ? 4.259 39.669 38.243 1.00 30.86 172 SER A O 1
ATOM 1436 N N . ALA A 1 173 ? 4.976 37.528 38.403 1.00 32.09 173 ALA A N 1
ATOM 1437 C CA . ALA A 1 173 ? 4.004 36.804 39.232 1.00 32.09 173 ALA A CA 1
ATOM 1438 C C . ALA A 1 173 ? 2.466 36.883 39.023 1.00 32.09 173 ALA A C 1
ATOM 1440 O O . ALA A 1 173 ? 1.835 37.927 39.072 1.00 32.09 173 ALA A O 1
ATOM 1441 N N . LYS A 1 174 ? 1.893 35.662 39.093 1.00 32.50 174 LYS A N 1
ATOM 1442 C CA . LYS A 1 174 ? 0.566 35.243 39.610 1.00 32.50 174 LYS A CA 1
ATOM 1443 C C . LYS A 1 174 ? -0.676 35.340 38.697 1.00 32.50 174 LYS A C 1
ATOM 1445 O O . LYS A 1 174 ? -1.259 36.388 38.490 1.00 32.50 174 LYS A O 1
ATOM 1450 N N . LYS A 1 175 ? -1.152 34.139 38.322 1.00 37.28 175 LYS A N 1
ATOM 1451 C CA . LYS A 1 175 ? -2.491 33.558 38.598 1.00 37.28 175 LYS A CA 1
ATOM 1452 C C . LYS A 1 175 ? -3.696 34.513 38.518 1.00 37.28 175 LYS A C 1
ATOM 1454 O O . LYS A 1 175 ? -3.868 35.276 39.454 1.00 37.28 175 LYS A O 1
ATOM 1459 N N . THR A 1 176 ? -4.585 34.337 37.526 1.00 28.72 176 THR A N 1
ATOM 1460 C CA . THR A 1 176 ? -6.070 34.545 37.531 1.00 28.72 176 THR A CA 1
ATOM 1461 C C . THR A 1 176 ? -6.599 34.061 36.156 1.00 28.72 176 THR A C 1
ATOM 1463 O O . THR A 1 176 ? -6.021 34.417 35.140 1.00 28.72 176 THR A O 1
ATOM 1466 N N . ARG A 1 177 ? -7.385 32.976 36.060 1.00 30.80 177 ARG A N 1
ATOM 1467 C CA . ARG A 1 177 ? -8.866 32.885 35.985 1.00 30.80 177 ARG A CA 1
ATOM 1468 C C . ARG A 1 177 ? -9.516 33.684 34.832 1.00 30.80 177 ARG A C 1
ATOM 1470 O O . ARG A 1 177 ? -9.550 34.899 34.881 1.00 30.80 177 ARG A O 1
ATOM 1477 N N . SER A 1 178 ? -10.096 32.914 33.901 1.00 38.22 178 SER A N 1
ATOM 1478 C CA . SER A 1 178 ? -11.262 33.162 33.029 1.00 38.22 178 SER A CA 1
ATOM 1479 C C . SER A 1 178 ? -11.325 34.437 32.181 1.00 38.22 178 SER A C 1
ATOM 1481 O O . SER A 1 178 ? -11.509 35.514 32.726 1.00 38.22 178 SER A O 1
ATOM 1483 N N . GLN A 1 179 ? -11.416 34.270 30.855 1.00 31.73 179 GLN A N 1
ATOM 1484 C CA . GLN A 1 179 ? -12.478 34.902 30.061 1.00 31.73 179 GLN A CA 1
ATOM 1485 C C . GLN A 1 179 ? -12.613 34.254 28.676 1.00 31.73 179 GLN A C 1
ATOM 1487 O O . GLN A 1 179 ? -11.657 34.117 27.919 1.00 31.73 179 GLN A O 1
ATOM 1492 N N . THR A 1 180 ? -13.839 33.814 28.421 1.00 36.31 180 THR A N 1
ATOM 1493 C CA . THR A 1 180 ? -14.449 33.462 27.144 1.00 36.31 180 THR A CA 1
ATOM 1494 C C . THR A 1 180 ? -14.534 34.703 26.261 1.00 36.31 180 THR A C 1
ATOM 1496 O O . THR A 1 180 ? -14.990 35.747 26.725 1.00 36.31 180 THR A O 1
ATOM 1499 N N . SER A 1 181 ? -14.123 34.586 25.002 1.00 34.72 181 SER A N 1
ATOM 1500 C CA . SER A 1 181 ? -14.396 35.581 23.967 1.00 34.72 181 SER A CA 1
ATOM 1501 C C . SER A 1 181 ? -15.202 34.925 22.856 1.00 34.72 181 SER A C 1
ATOM 1503 O O . SER A 1 181 ? -14.738 33.958 22.246 1.00 34.72 181 SER A O 1
ATOM 1505 N N . ASP A 1 182 ? -16.390 35.476 22.641 1.00 40.19 182 ASP A N 1
ATOM 1506 C CA . ASP A 1 182 ? -17.318 35.182 21.560 1.00 40.19 182 ASP A CA 1
ATOM 1507 C C . ASP A 1 182 ? -16.623 35.218 20.195 1.00 40.19 182 ASP A C 1
ATOM 1509 O O . ASP A 1 182 ? -16.125 36.255 19.750 1.00 40.19 182 ASP A O 1
ATOM 1513 N N . VAL A 1 183 ? -16.626 34.077 19.511 1.00 39.25 183 VAL A N 1
ATOM 1514 C CA . VAL A 1 183 ? -16.400 34.000 18.070 1.00 39.25 183 VAL A CA 1
ATOM 1515 C C . VAL A 1 183 ? -17.714 33.531 17.472 1.00 39.25 183 VAL A C 1
ATOM 1517 O O . VAL A 1 183 ? -18.226 32.481 17.846 1.00 39.25 183 VAL A O 1
ATOM 1520 N N . LYS A 1 184 ? -18.263 34.358 16.580 1.00 35.41 184 LYS A N 1
ATOM 1521 C CA . LYS A 1 184 ? -19.484 34.083 15.825 1.00 35.41 184 LYS A CA 1
ATOM 1522 C C . LYS A 1 184 ? -19.356 32.733 15.118 1.00 35.41 184 LYS A C 1
ATOM 1524 O O . LYS A 1 184 ? -18.485 32.570 14.266 1.00 35.41 184 LYS A O 1
ATOM 1529 N N . GLU A 1 185 ? -20.217 31.796 15.496 1.00 37.91 185 GLU A N 1
ATOM 1530 C CA . GLU A 1 185 ? -20.489 30.579 14.741 1.00 37.91 185 GLU A CA 1
ATOM 1531 C C . GLU A 1 185 ? -21.172 30.984 13.431 1.00 37.91 185 GLU A C 1
ATOM 1533 O O . GLU A 1 185 ? -22.264 31.548 13.432 1.00 37.91 185 GLU A O 1
ATOM 1538 N N . GLU A 1 186 ? -20.498 30.751 12.307 1.00 43.25 186 GLU A N 1
ATOM 1539 C CA . GLU A 1 186 ? -21.187 30.637 11.026 1.00 43.25 186 GLU A CA 1
ATOM 1540 C C . GLU A 1 186 ? -21.880 29.271 11.014 1.00 43.25 186 GLU A C 1
ATOM 1542 O O . GLU A 1 186 ? -21.221 28.233 11.115 1.00 43.25 186 GLU A O 1
ATOM 1547 N N . GLU A 1 187 ? -23.213 29.287 10.951 1.00 41.88 187 GLU A N 1
ATOM 1548 C CA . GLU A 1 187 ? -24.049 28.093 10.850 1.00 41.88 187 GLU A CA 1
ATOM 1549 C C . GLU A 1 187 ? -23.675 27.295 9.592 1.00 41.88 187 GLU A C 1
ATOM 1551 O O . GLU A 1 187 ? -23.761 27.778 8.462 1.00 41.88 187 GLU A O 1
ATOM 1556 N N . ILE A 1 188 ? -23.233 26.056 9.802 1.00 50.09 188 ILE A N 1
ATOM 1557 C CA . ILE A 1 188 ? -22.989 25.077 8.742 1.00 50.09 188 ILE A CA 1
ATOM 1558 C C . ILE A 1 188 ? -24.303 24.303 8.532 1.00 50.09 188 ILE A C 1
ATOM 1560 O O . ILE A 1 188 ? -24.891 23.881 9.532 1.00 50.09 188 ILE A O 1
ATOM 1564 N N . PRO A 1 189 ? -24.760 24.077 7.283 1.00 40.03 189 PRO A N 1
ATOM 1565 C CA . PRO A 1 189 ? -26.018 23.379 7.019 1.00 40.03 189 PRO A CA 1
ATOM 1566 C C . PRO A 1 189 ? -26.018 21.968 7.614 1.00 40.03 189 PRO A C 1
ATOM 1568 O O . PRO A 1 189 ? -24.989 21.282 7.621 1.00 40.03 189 PRO A O 1
ATOM 1571 N N . SER A 1 190 ? -27.177 21.530 8.106 1.00 49.44 190 SER A N 1
ATOM 1572 C CA . SER A 1 190 ? -27.352 20.201 8.689 1.00 49.44 190 SER A CA 1
ATOM 1573 C C . SER A 1 190 ? -27.222 19.102 7.623 1.00 49.44 190 SER A C 1
ATOM 1575 O O . SER A 1 190 ? -27.480 19.300 6.436 1.00 49.44 190 SER A O 1
ATOM 1577 N N . LEU A 1 191 ? -26.803 17.906 8.053 1.00 46.88 191 LEU A N 1
ATOM 1578 C CA . LEU A 1 191 ? -26.499 16.760 7.182 1.00 46.88 191 LEU A CA 1
ATOM 1579 C C . LEU A 1 191 ? -27.704 16.281 6.340 1.00 46.88 191 LEU A C 1
ATOM 1581 O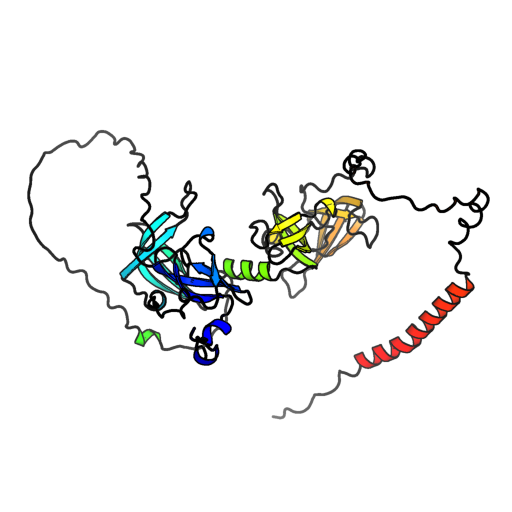 O . LEU A 1 191 ? -27.514 15.605 5.331 1.00 46.88 191 LEU A O 1
ATOM 1585 N N . GLU A 1 192 ? -28.928 16.632 6.742 1.00 50.22 192 GLU A N 1
ATOM 1586 C CA . GLU A 1 192 ? -30.166 16.278 6.036 1.00 50.22 192 GLU A CA 1
ATOM 1587 C C . GLU A 1 192 ? -30.380 17.121 4.769 1.00 50.22 192 GLU A C 1
ATOM 1589 O O . GLU A 1 192 ? -30.957 16.632 3.802 1.00 50.22 192 GLU A O 1
ATOM 1594 N N . GLU A 1 193 ? -29.821 18.333 4.710 1.00 51.31 193 GLU A N 1
ATOM 1595 C CA . GLU A 1 193 ? -29.957 19.251 3.568 1.00 51.31 193 GLU A CA 1
ATOM 1596 C C . GLU A 1 193 ? -28.991 18.909 2.409 1.00 51.31 193 GLU A C 1
ATOM 1598 O O . GLU A 1 193 ? -29.151 19.368 1.282 1.00 51.31 193 GLU A O 1
ATOM 1603 N N . ILE A 1 194 ? -27.999 18.041 2.653 1.00 48.88 194 ILE A N 1
ATOM 1604 C CA . ILE A 1 194 ? -26.985 17.618 1.664 1.00 48.88 194 ILE A CA 1
ATOM 1605 C C . ILE A 1 194 ? -27.434 16.364 0.874 1.00 48.88 194 ILE A C 1
ATOM 1607 O O . ILE A 1 194 ? -26.752 15.927 -0.056 1.00 48.88 194 ILE A O 1
ATOM 1611 N N . LEU A 1 195 ? -28.584 15.765 1.210 1.00 41.44 195 LEU A N 1
ATOM 1612 C CA . LEU A 1 195 ? -29.046 14.495 0.631 1.00 41.44 195 LEU A CA 1
ATOM 1613 C C . LEU A 1 195 ? -29.984 14.608 -0.584 1.00 41.44 195 LEU A C 1
ATOM 1615 O O . LEU A 1 195 ? -30.389 13.573 -1.115 1.00 41.44 195 LEU A O 1
ATOM 1619 N N . GLU A 1 196 ? -30.268 15.803 -1.106 1.00 38.00 196 GLU A N 1
ATOM 1620 C CA . GLU A 1 196 ? -31.035 15.940 -2.353 1.00 38.00 196 GLU A CA 1
ATOM 1621 C C . GLU A 1 196 ? -30.120 15.952 -3.591 1.00 38.00 196 GLU A C 1
ATOM 1623 O O . GLU A 1 196 ? -29.431 16.920 -3.910 1.00 38.00 196 GLU A O 1
ATOM 1628 N N . LEU A 1 197 ? -30.095 14.815 -4.289 1.00 35.88 197 LEU A N 1
ATOM 1629 C CA . LEU A 1 197 ? -29.342 14.589 -5.523 1.00 35.88 197 LEU A CA 1
ATOM 1630 C C . LEU A 1 197 ? -30.045 15.209 -6.742 1.00 35.88 197 LEU A C 1
ATOM 1632 O O . LEU A 1 197 ? -31.187 14.842 -7.020 1.00 35.88 197 LEU A O 1
ATOM 1636 N N . PRO A 1 198 ? -29.325 15.943 -7.608 1.00 33.06 198 PRO A N 1
ATOM 1637 C CA . PRO A 1 198 ? -29.596 15.920 -9.034 1.00 33.06 198 PRO A CA 1
ATOM 1638 C C . PRO A 1 198 ? -28.681 14.898 -9.723 1.00 33.06 198 PRO A C 1
ATOM 1640 O O . PRO A 1 198 ? -27.451 14.964 -9.683 1.00 33.06 198 PRO A O 1
ATOM 1643 N N . SER A 1 199 ? -29.314 13.924 -10.368 1.00 47.97 199 SER A N 1
ATOM 1644 C CA . SER A 1 199 ? -28.703 12.958 -11.275 1.00 47.97 199 SER A CA 1
ATOM 1645 C C . SER A 1 199 ? -28.392 13.602 -12.630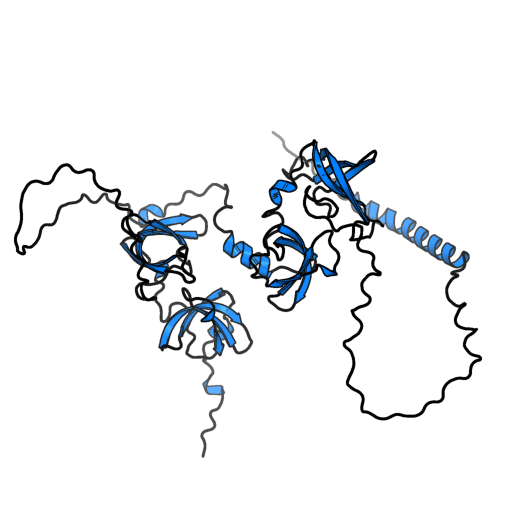 1.00 47.97 199 SER A C 1
ATOM 1647 O O . SER A 1 199 ? -29.320 13.907 -13.376 1.00 47.97 199 SER A O 1
ATOM 1649 N N . ASN A 1 200 ? -27.107 13.792 -12.933 1.00 37.59 200 ASN A N 1
ATOM 1650 C CA . ASN A 1 200 ? -26.452 13.687 -14.250 1.00 37.59 200 ASN A CA 1
ATOM 1651 C C . ASN A 1 200 ? -25.128 14.458 -14.195 1.00 37.59 200 ASN A C 1
ATOM 1653 O O . ASN A 1 200 ? -25.128 15.647 -13.904 1.00 37.59 200 ASN A O 1
ATOM 1657 N N . ASP A 1 201 ? -24.004 13.795 -14.456 1.00 34.84 201 ASP A N 1
ATOM 1658 C CA . ASP A 1 201 ? -23.262 13.952 -15.715 1.00 34.84 201 ASP A CA 1
ATOM 1659 C C . ASP A 1 201 ? -21.919 13.204 -15.625 1.00 34.84 201 ASP A C 1
ATOM 1661 O O . ASP A 1 201 ? -21.218 13.192 -14.608 1.00 34.84 201 ASP A O 1
ATOM 1665 N N . THR A 1 202 ? -21.597 12.506 -16.703 1.00 52.44 202 THR A N 1
ATOM 1666 C CA . THR A 1 202 ? -20.391 11.705 -16.896 1.00 52.44 202 THR A CA 1
ATOM 1667 C C . THR A 1 202 ? -19.223 12.604 -17.277 1.00 52.44 202 THR A C 1
ATOM 1669 O O . THR A 1 202 ? -19.239 13.209 -18.341 1.00 52.44 202 THR A O 1
ATOM 1672 N N . GLY A 1 203 ? -18.172 12.642 -16.461 1.00 43.25 203 GLY A N 1
ATOM 1673 C CA . GLY A 1 203 ? -16.942 13.336 -16.844 1.00 43.25 203 GLY A CA 1
ATOM 1674 C C . GLY A 1 203 ? -15.807 13.115 -15.859 1.00 43.25 203 GLY A C 1
ATOM 1675 O O . GLY A 1 203 ? -15.867 13.607 -14.736 1.00 43.25 203 GLY A O 1
ATOM 1676 N N . ASP A 1 204 ? -14.827 12.329 -16.301 1.00 43.00 204 ASP A N 1
ATOM 1677 C CA . ASP A 1 204 ? -13.418 12.258 -15.897 1.00 43.00 204 ASP A CA 1
ATOM 1678 C C . ASP A 1 204 ? -13.091 11.862 -14.445 1.00 43.00 204 ASP A C 1
ATOM 1680 O O . ASP A 1 204 ? -13.443 12.508 -13.453 1.00 43.00 204 ASP A O 1
ATOM 1684 N N . ALA A 1 205 ? -12.455 10.698 -14.323 1.00 47.81 205 ALA A N 1
ATOM 1685 C CA . ALA A 1 205 ? -12.140 10.019 -13.077 1.00 47.81 205 ALA A CA 1
ATOM 1686 C C . ALA A 1 205 ? -10.869 9.177 -13.252 1.00 47.81 205 ALA A C 1
ATOM 1688 O O . ALA A 1 205 ? -10.997 7.969 -13.394 1.00 47.81 205 ALA A O 1
ATOM 1689 N N . ASP A 1 206 ? -9.678 9.784 -13.202 1.00 45.47 206 ASP A N 1
ATOM 1690 C CA . ASP A 1 206 ? -8.424 9.010 -13.308 1.00 45.47 206 ASP A CA 1
ATOM 1691 C C . ASP A 1 206 ? -7.358 9.281 -12.222 1.00 45.47 206 ASP A C 1
ATOM 1693 O O . ASP A 1 206 ? -6.511 8.423 -11.992 1.00 45.47 206 ASP A O 1
ATOM 1697 N N . ASP A 1 207 ? -7.425 10.350 -11.420 1.00 47.69 207 ASP A N 1
ATOM 1698 C CA . ASP A 1 207 ? -6.209 10.766 -10.681 1.00 47.69 207 ASP A CA 1
ATOM 1699 C C . ASP A 1 207 ? -6.100 10.357 -9.193 1.00 47.69 207 ASP A C 1
ATOM 1701 O O . ASP A 1 207 ? -5.151 10.741 -8.510 1.00 47.69 207 ASP A O 1
ATOM 1705 N N . ALA A 1 208 ? -7.026 9.561 -8.639 1.00 45.00 208 ALA A N 1
ATOM 1706 C CA . ALA A 1 208 ? -7.057 9.279 -7.188 1.00 45.00 208 ALA A CA 1
ATOM 1707 C C . ALA A 1 208 ? -6.951 7.798 -6.762 1.00 45.00 208 ALA A C 1
ATOM 1709 O O . ALA A 1 208 ? -6.875 7.534 -5.561 1.00 45.00 208 ALA A O 1
ATOM 1710 N N . PHE A 1 209 ? -6.889 6.848 -7.706 1.00 49.91 209 PHE A N 1
ATOM 1711 C CA . PHE A 1 209 ? -6.791 5.399 -7.454 1.00 49.91 209 PHE A CA 1
ATOM 1712 C C . PHE A 1 209 ? -5.450 4.684 -7.793 1.00 49.91 209 PHE A C 1
ATOM 1714 O O . PHE A 1 209 ? -5.482 3.459 -7.941 1.00 49.91 209 PHE A O 1
ATOM 1721 N N . PRO A 1 210 ? -4.255 5.316 -7.896 1.00 55.06 210 PRO A N 1
ATOM 1722 C CA . PRO A 1 210 ? -3.112 4.617 -8.499 1.00 55.06 210 PRO A CA 1
ATOM 1723 C C . PRO A 1 210 ? -2.573 3.433 -7.679 1.00 55.06 210 PRO A C 1
ATOM 1725 O O . PRO A 1 210 ? -2.224 2.412 -8.259 1.00 55.06 210 PRO A O 1
ATOM 1728 N N . MET A 1 211 ? -2.505 3.527 -6.343 1.00 57.53 211 MET A N 1
ATOM 1729 C CA . MET A 1 211 ? -1.781 2.527 -5.533 1.00 57.53 211 MET A CA 1
ATOM 1730 C C . MET A 1 211 ? -2.502 1.181 -5.387 1.00 57.53 211 MET A C 1
ATOM 1732 O O . MET A 1 211 ? -1.860 0.137 -5.489 1.00 57.53 211 MET A O 1
ATOM 1736 N N . LEU A 1 212 ? -3.821 1.177 -5.169 1.00 71.88 212 LEU A N 1
ATOM 1737 C CA . LEU A 1 212 ? -4.582 -0.074 -5.058 1.00 71.88 212 LEU A CA 1
ATOM 1738 C C . LEU A 1 212 ? -4.736 -0.751 -6.428 1.00 71.88 212 LEU A C 1
ATOM 1740 O O . LEU A 1 212 ? -4.687 -1.976 -6.529 1.00 71.88 212 LEU A O 1
ATOM 1744 N N . HIS A 1 213 ? -4.872 0.050 -7.489 1.00 79.69 213 HIS A N 1
ATOM 1745 C CA . HIS A 1 213 ? -4.919 -0.453 -8.857 1.00 79.69 213 HIS A CA 1
ATOM 1746 C C . HIS A 1 213 ? -3.603 -1.132 -9.253 1.00 79.69 213 HIS A C 1
ATOM 1748 O O . HIS A 1 213 ? -3.624 -2.238 -9.789 1.00 79.69 213 HIS A O 1
ATOM 1754 N N . ASP A 1 214 ? -2.468 -0.518 -8.908 1.00 84.19 214 ASP A N 1
ATOM 1755 C CA . ASP A 1 214 ? -1.136 -1.053 -9.190 1.00 84.19 214 ASP A CA 1
ATOM 1756 C C . ASP A 1 214 ? -0.913 -2.401 -8.481 1.00 84.19 214 ASP A C 1
ATOM 1758 O O . ASP A 1 214 ? -0.515 -3.373 -9.117 1.00 84.19 214 ASP A O 1
ATOM 1762 N N . GLN A 1 215 ? -1.289 -2.525 -7.202 1.00 85.38 215 GLN A N 1
ATOM 1763 C CA . GLN A 1 215 ? -1.168 -3.793 -6.468 1.00 85.38 215 GLN A CA 1
ATOM 1764 C C . GLN A 1 215 ? -2.060 -4.907 -7.036 1.00 85.38 215 GLN A C 1
ATOM 1766 O O . GLN A 1 215 ? -1.607 -6.045 -7.179 1.00 85.38 215 GLN A O 1
ATOM 1771 N N . LEU A 1 216 ? -3.312 -4.595 -7.391 1.00 88.88 216 LEU A N 1
ATOM 1772 C CA . LEU A 1 216 ? -4.229 -5.565 -7.996 1.00 88.88 216 LEU A CA 1
ATOM 1773 C C . LEU A 1 216 ? -3.778 -5.991 -9.398 1.00 88.88 216 LEU A C 1
ATOM 1775 O O . LEU A 1 216 ? -3.953 -7.153 -9.763 1.00 88.88 216 LEU A O 1
ATOM 1779 N N . TRP A 1 217 ? -3.199 -5.077 -10.178 1.00 94.75 217 TRP A N 1
ATOM 1780 C CA . TRP A 1 217 ? -2.618 -5.393 -11.480 1.00 94.75 217 TRP A CA 1
ATOM 1781 C C . TRP A 1 217 ? -1.396 -6.309 -11.332 1.00 94.75 217 TRP A C 1
ATOM 1783 O O . TRP A 1 217 ? -1.353 -7.372 -11.952 1.00 94.75 217 TRP A O 1
ATOM 1793 N N . ARG A 1 218 ? -0.456 -5.985 -10.434 1.00 95.31 218 ARG A N 1
ATOM 1794 C CA . ARG A 1 218 ? 0.736 -6.818 -10.189 1.00 95.31 218 ARG A CA 1
ATOM 1795 C C . ARG A 1 218 ? 0.383 -8.228 -9.704 1.00 95.31 218 ARG A C 1
ATOM 1797 O O . ARG A 1 218 ? 1.021 -9.203 -10.105 1.00 95.31 218 ARG A O 1
ATOM 1804 N N . ALA A 1 219 ? -0.662 -8.361 -8.884 1.00 93.25 219 ALA A N 1
ATOM 1805 C CA . ALA A 1 219 ? -1.169 -9.658 -8.430 1.00 93.25 219 ALA A CA 1
ATOM 1806 C C . ALA A 1 219 ? -1.710 -10.533 -9.576 1.00 93.25 219 ALA A C 1
ATOM 1808 O O . ALA A 1 219 ? -1.723 -11.755 -9.455 1.00 93.25 219 ALA A O 1
ATOM 1809 N N . LYS A 1 220 ? -2.122 -9.922 -10.693 1.00 94.81 220 LYS A N 1
ATOM 1810 C CA . LYS A 1 220 ? -2.695 -10.603 -11.861 1.00 94.81 220 LYS A CA 1
ATOM 1811 C C . LYS A 1 220 ? -1.697 -10.891 -12.980 1.00 94.81 220 LYS A C 1
ATOM 1813 O O . LYS A 1 220 ? -2.100 -11.525 -13.943 1.00 94.81 220 LYS A O 1
ATOM 1818 N N . LEU A 1 221 ? -0.434 -10.465 -12.868 1.00 96.62 221 LEU A N 1
ATOM 1819 C CA . LEU A 1 221 ? 0.577 -10.732 -13.899 1.00 96.62 221 LEU A CA 1
ATOM 1820 C C . LEU A 1 221 ? 0.698 -12.237 -14.191 1.00 96.62 221 LEU A C 1
ATOM 1822 O O . LEU A 1 221 ? 0.856 -13.048 -13.277 1.00 96.62 221 LEU A O 1
ATOM 1826 N N . THR A 1 222 ? 0.655 -12.602 -15.457 1.00 96.19 222 THR A N 1
ATOM 1827 C CA . THR A 1 222 ? 0.781 -13.964 -15.976 1.00 96.19 222 THR A CA 1
ATOM 1828 C C . THR A 1 222 ? 1.833 -14.007 -17.076 1.00 96.19 222 THR A C 1
ATOM 1830 O O . THR A 1 222 ? 2.267 -12.969 -17.574 1.00 96.19 222 THR A O 1
ATOM 1833 N N . GLU A 1 223 ? 2.299 -15.204 -17.427 1.00 96.44 223 GLU A N 1
ATOM 1834 C CA . GLU A 1 223 ? 3.263 -15.370 -18.515 1.00 96.44 223 GLU A CA 1
ATOM 1835 C C . GLU A 1 223 ? 2.723 -14.772 -19.825 1.00 96.44 223 GLU A C 1
ATOM 1837 O O . GLU A 1 223 ? 1.585 -15.012 -20.220 1.00 96.44 223 GLU A O 1
ATOM 1842 N N . GLY A 1 224 ? 3.546 -13.962 -20.490 1.00 93.19 224 GLY A N 1
ATOM 1843 C CA . GLY A 1 224 ? 3.196 -13.219 -21.697 1.00 93.19 224 GLY A CA 1
ATOM 1844 C C . GLY A 1 224 ? 2.816 -11.756 -21.461 1.00 93.19 224 GLY A C 1
ATOM 1845 O O . GLY A 1 224 ? 2.962 -10.963 -22.403 1.00 93.19 224 GLY A O 1
ATOM 1846 N N . ASP A 1 225 ? 2.415 -11.383 -20.239 1.00 95.38 225 ASP A N 1
ATOM 1847 C CA . ASP A 1 225 ? 2.057 -10.005 -19.897 1.00 95.38 225 ASP A CA 1
ATOM 1848 C C . ASP A 1 225 ? 3.248 -9.057 -20.057 1.00 95.38 225 ASP A C 1
ATOM 1850 O O . ASP A 1 225 ? 4.403 -9.405 -19.789 1.00 95.38 225 ASP A O 1
ATOM 1854 N N . LEU A 1 226 ? 2.955 -7.837 -20.506 1.00 94.56 226 LEU A N 1
ATOM 1855 C CA . LEU A 1 226 ? 3.932 -6.758 -20.605 1.00 94.56 226 LEU A CA 1
ATOM 1856 C C . LEU A 1 226 ? 3.968 -5.963 -19.299 1.00 94.56 226 LEU A C 1
ATOM 1858 O O . LEU A 1 226 ? 2.954 -5.820 -18.612 1.00 94.56 226 LEU A O 1
ATOM 1862 N N . LEU A 1 227 ? 5.135 -5.410 -18.988 1.00 95.81 227 LEU A N 1
ATOM 1863 C CA . LEU A 1 227 ? 5.347 -4.479 -17.884 1.00 95.81 227 LEU A CA 1
ATOM 1864 C C . LEU A 1 227 ? 6.560 -3.587 -18.159 1.00 95.81 227 LEU A C 1
ATOM 1866 O O . LEU A 1 227 ? 7.295 -3.794 -19.121 1.00 95.81 227 LEU A O 1
ATOM 1870 N N . GLU A 1 228 ? 6.792 -2.611 -17.293 1.00 95.12 228 GLU A N 1
ATOM 1871 C CA . GLU A 1 228 ? 8.071 -1.912 -17.213 1.00 95.12 228 GLU A CA 1
ATOM 1872 C C . GLU A 1 228 ? 8.866 -2.415 -16.008 1.00 95.12 228 GLU A C 1
ATOM 1874 O O . GLU A 1 228 ? 8.305 -2.609 -14.927 1.00 95.12 228 GLU A O 1
ATOM 1879 N N . VAL A 1 229 ? 10.171 -2.612 -16.196 1.00 95.94 229 VAL A N 1
ATOM 1880 C CA . VAL A 1 229 ? 11.104 -3.040 -15.152 1.00 95.94 229 VAL A CA 1
ATOM 1881 C C . VAL A 1 229 ? 12.228 -2.029 -14.998 1.00 95.94 229 VAL A C 1
ATOM 1883 O O . VAL A 1 229 ? 12.921 -1.722 -15.964 1.00 95.94 229 VAL A O 1
ATOM 1886 N N . LEU A 1 230 ? 12.428 -1.527 -13.785 1.00 95.06 230 LEU A N 1
ATOM 1887 C CA . LEU A 1 230 ? 13.600 -0.737 -13.425 1.00 95.06 230 LEU A CA 1
ATOM 1888 C C . LEU A 1 230 ? 14.805 -1.675 -13.301 1.00 95.06 230 LEU A C 1
ATOM 1890 O O . LEU A 1 230 ? 14.717 -2.675 -12.584 1.00 95.06 230 LEU A O 1
ATOM 1894 N N . ASP A 1 231 ? 15.917 -1.376 -13.973 1.00 91.31 231 ASP A N 1
ATOM 1895 C CA . ASP A 1 231 ? 17.135 -2.192 -13.884 1.00 91.31 231 ASP A CA 1
ATOM 1896 C C . ASP A 1 231 ? 17.673 -2.332 -12.451 1.00 91.31 231 ASP A C 1
ATOM 1898 O O . ASP A 1 231 ? 17.263 -1.635 -11.519 1.00 91.31 231 ASP A O 1
ATOM 1902 N N . ALA A 1 232 ? 18.600 -3.275 -12.264 1.00 86.69 232 ALA A N 1
ATOM 1903 C CA . ALA A 1 232 ? 19.186 -3.564 -10.955 1.00 86.69 232 ALA A CA 1
ATOM 1904 C C . ALA A 1 232 ? 19.981 -2.381 -10.378 1.00 86.69 232 ALA A C 1
ATOM 1906 O O . ALA A 1 232 ? 20.206 -2.323 -9.170 1.00 86.69 232 ALA A O 1
ATOM 1907 N N . LEU A 1 233 ? 20.382 -1.431 -11.228 1.00 86.88 233 LEU A N 1
ATOM 1908 C CA . LEU A 1 233 ? 21.083 -0.213 -10.833 1.00 86.88 233 LEU A CA 1
ATOM 1909 C C . LEU A 1 233 ? 20.123 0.911 -10.415 1.00 86.88 233 LEU A C 1
ATOM 1911 O O . LEU A 1 233 ? 20.572 1.919 -9.874 1.00 86.88 233 LEU A O 1
ATOM 1915 N N . GLY A 1 234 ? 18.815 0.753 -10.643 1.00 87.38 234 GLY A N 1
ATOM 1916 C CA . GLY A 1 234 ? 17.818 1.780 -10.359 1.00 87.38 234 GLY A CA 1
ATOM 1917 C C . GLY A 1 234 ? 17.874 2.976 -11.314 1.00 87.38 234 GLY A C 1
ATOM 1918 O O . GLY A 1 234 ? 17.317 4.026 -10.996 1.00 87.38 234 GLY A O 1
ATOM 1919 N N . ALA A 1 235 ? 18.566 2.854 -12.448 1.00 86.38 235 ALA A N 1
ATOM 1920 C CA . ALA A 1 235 ? 18.886 3.974 -13.328 1.00 86.38 235 ALA A CA 1
ATOM 1921 C C . ALA A 1 235 ? 17.872 4.131 -14.465 1.00 86.38 235 ALA A C 1
ATOM 1923 O O . ALA A 1 235 ? 17.483 5.253 -14.807 1.00 86.38 235 ALA A O 1
ATOM 1924 N N . HIS A 1 236 ? 17.431 3.016 -15.053 1.00 86.00 236 HIS A N 1
ATOM 1925 C CA . HIS A 1 236 ? 16.607 3.040 -16.257 1.00 86.00 236 HIS A CA 1
ATOM 1926 C C . HIS A 1 236 ? 15.446 2.047 -16.196 1.00 86.00 236 HIS A C 1
ATOM 1928 O O . HIS A 1 236 ? 15.598 0.897 -15.787 1.00 86.00 236 HIS A O 1
ATOM 1934 N N . TRP A 1 237 ? 14.272 2.510 -16.633 1.00 91.75 237 TRP A N 1
ATOM 1935 C CA . TRP A 1 237 ? 13.094 1.675 -16.849 1.00 91.75 237 TRP A CA 1
ATOM 1936 C C . TRP A 1 237 ? 13.141 1.067 -18.247 1.00 91.75 237 TRP A C 1
ATOM 1938 O O . TRP A 1 237 ? 13.261 1.791 -19.239 1.00 91.75 237 TRP A O 1
ATOM 1948 N N . TYR A 1 238 ? 12.986 -0.247 -18.328 1.00 90.62 238 TYR A N 1
ATOM 1949 C CA . TYR A 1 238 ? 12.980 -1.035 -19.554 1.00 90.62 238 TYR A CA 1
ATOM 1950 C C . TYR A 1 238 ? 11.623 -1.692 -19.772 1.00 90.62 238 TYR A C 1
ATOM 1952 O O . TYR A 1 238 ? 10.896 -1.983 -18.827 1.00 90.62 238 TYR A O 1
ATOM 1960 N N . GLU A 1 239 ? 11.296 -1.966 -21.029 1.00 91.75 239 GLU A N 1
ATOM 1961 C CA . GLU A 1 239 ? 10.118 -2.755 -21.366 1.00 91.75 239 GLU A CA 1
ATOM 1962 C C . GLU A 1 239 ? 10.426 -4.233 -21.093 1.00 91.75 239 GLU A C 1
ATOM 1964 O O . GLU A 1 239 ? 11.427 -4.768 -21.574 1.00 91.75 239 GLU A O 1
ATOM 1969 N N . GLY A 1 240 ? 9.581 -4.891 -20.307 1.00 94.25 240 GLY A N 1
ATOM 1970 C CA . GLY A 1 240 ? 9.722 -6.285 -19.913 1.00 94.25 240 GLY A CA 1
ATOM 1971 C C . GLY A 1 240 ? 8.507 -7.119 -20.310 1.00 94.25 240 GLY A C 1
ATOM 1972 O O . GLY A 1 240 ? 7.392 -6.613 -20.447 1.00 94.25 240 GLY A O 1
ATOM 1973 N N . ARG A 1 241 ? 8.715 -8.424 -20.479 1.00 95.94 241 ARG A N 1
ATOM 1974 C CA . ARG A 1 241 ? 7.653 -9.427 -20.611 1.00 95.94 241 ARG A CA 1
ATOM 1975 C C . ARG A 1 241 ? 7.807 -10.471 -19.515 1.00 95.94 241 ARG A C 1
ATOM 1977 O O . ARG A 1 241 ? 8.907 -10.977 -19.313 1.00 95.94 241 ARG A O 1
ATOM 1984 N N . VAL A 1 242 ? 6.718 -10.843 -18.853 1.00 97.38 242 VAL A N 1
ATOM 1985 C CA . VAL A 1 242 ? 6.718 -11.982 -17.927 1.00 97.38 242 VAL A CA 1
ATOM 1986 C C . VAL A 1 242 ? 6.961 -13.263 -18.728 1.00 97.38 242 VAL A C 1
ATOM 1988 O O . VAL A 1 242 ? 6.183 -13.586 -19.622 1.00 97.38 242 VAL A O 1
ATOM 1991 N N . VAL A 1 243 ? 8.038 -13.983 -18.427 1.00 97.31 243 VAL A N 1
ATOM 1992 C CA . VAL A 1 243 ? 8.400 -15.268 -19.062 1.00 97.31 243 VAL A CA 1
ATOM 1993 C C . VAL A 1 243 ? 8.259 -16.454 -18.113 1.00 97.31 243 VAL A C 1
ATOM 1995 O O . VAL A 1 243 ? 8.428 -17.594 -18.521 1.00 97.31 243 VAL A O 1
ATOM 1998 N N . GLY A 1 244 ? 7.943 -16.196 -16.846 1.00 97.06 244 GLY A N 1
ATOM 1999 C CA . GLY A 1 244 ? 7.645 -17.236 -15.875 1.00 97.06 244 GLY A CA 1
ATOM 2000 C C . GLY A 1 244 ? 7.063 -16.660 -14.592 1.00 97.06 244 GLY A C 1
ATOM 2001 O O . GLY A 1 244 ? 7.239 -15.482 -14.277 1.00 97.06 244 GLY A O 1
ATOM 2002 N N . THR A 1 245 ? 6.366 -17.496 -13.829 1.00 96.25 245 THR A N 1
ATOM 2003 C CA . THR A 1 245 ? 5.838 -17.142 -12.505 1.00 96.25 245 THR A CA 1
ATOM 2004 C C . THR A 1 245 ? 6.340 -18.147 -11.473 1.00 96.25 245 THR A C 1
ATOM 2006 O O . THR A 1 245 ? 6.007 -19.329 -11.544 1.00 96.25 245 THR A O 1
ATOM 2009 N N . GLY A 1 246 ? 7.147 -17.685 -10.518 1.00 89.44 246 GLY A N 1
ATOM 2010 C CA . GLY A 1 246 ? 7.711 -18.511 -9.448 1.00 89.44 246 GLY A CA 1
ATOM 2011 C C . GLY A 1 246 ? 6.846 -18.461 -8.187 1.00 89.44 246 GLY A C 1
ATOM 2012 O O . GLY A 1 246 ? 7.050 -17.622 -7.314 1.00 89.44 246 GLY A O 1
ATOM 2013 N N . GLY A 1 247 ? 5.859 -19.348 -8.066 1.00 87.25 247 GLY A N 1
ATOM 2014 C CA . GLY A 1 247 ? 4.922 -19.314 -6.936 1.00 87.25 247 GLY A CA 1
ATOM 2015 C C . GLY A 1 247 ? 4.037 -18.056 -6.913 1.00 87.25 247 GLY A C 1
ATOM 2016 O O . GLY A 1 247 ? 3.851 -17.386 -7.927 1.00 87.25 247 GLY A O 1
ATOM 2017 N N . ASN A 1 248 ? 3.459 -17.735 -5.749 1.00 87.12 248 ASN A N 1
ATOM 2018 C CA . ASN A 1 248 ? 2.395 -16.722 -5.657 1.00 87.12 248 ASN A CA 1
ATOM 2019 C C . ASN A 1 248 ? 2.884 -15.265 -5.746 1.00 87.12 248 ASN A C 1
ATOM 2021 O O . ASN A 1 248 ? 2.083 -14.388 -6.056 1.00 87.12 248 ASN A O 1
ATOM 2025 N N . ASP A 1 249 ? 4.160 -14.983 -5.458 1.00 94.75 249 ASP A N 1
ATOM 2026 C CA . ASP A 1 249 ? 4.664 -13.602 -5.328 1.00 94.75 249 ASP A CA 1
ATOM 2027 C C . ASP A 1 249 ? 5.908 -13.313 -6.180 1.00 94.75 249 ASP A C 1
ATOM 2029 O O . ASP A 1 249 ? 6.449 -12.220 -6.067 1.00 94.75 249 ASP A O 1
ATOM 2033 N N . LEU A 1 250 ? 6.371 -14.237 -7.034 1.00 96.94 250 LEU A N 1
ATOM 2034 C CA . LEU A 1 250 ? 7.505 -13.988 -7.937 1.00 96.94 250 LEU A CA 1
ATOM 2035 C C . LEU A 1 250 ? 7.083 -14.025 -9.405 1.00 96.94 250 LEU A C 1
ATOM 2037 O O . LEU A 1 250 ? 6.249 -14.835 -9.821 1.00 96.94 250 LEU A O 1
ATOM 2041 N N . VAL A 1 251 ? 7.715 -13.167 -10.194 1.00 97.88 251 VAL A N 1
ATOM 2042 C CA . VAL A 1 251 ? 7.621 -13.120 -11.652 1.00 97.88 251 VAL A CA 1
ATOM 2043 C C . VAL A 1 251 ? 9.027 -13.051 -12.231 1.00 97.88 251 VAL A C 1
ATOM 2045 O O . VAL A 1 251 ? 9.850 -12.261 -11.777 1.00 97.88 251 VAL A O 1
ATOM 2048 N N . THR A 1 252 ? 9.309 -13.886 -13.223 1.00 97.94 252 THR A N 1
ATOM 2049 C CA . THR A 1 252 ? 10.536 -13.814 -14.014 1.00 97.94 252 THR A CA 1
ATOM 2050 C C . THR A 1 252 ? 10.245 -12.977 -15.244 1.00 97.94 252 THR A C 1
ATOM 2052 O O . THR A 1 252 ? 9.308 -13.265 -15.993 1.00 97.94 252 THR A O 1
ATOM 2055 N N . VAL A 1 253 ? 11.013 -11.911 -15.428 1.00 97.44 253 VAL A N 1
ATOM 2056 C CA . VAL A 1 253 ? 10.790 -10.913 -16.466 1.00 97.44 253 VAL A CA 1
ATOM 2057 C C . VAL A 1 253 ? 11.967 -10.908 -17.428 1.00 97.44 253 VAL A C 1
ATOM 2059 O O . VAL A 1 253 ? 13.117 -10.795 -17.013 1.00 97.44 253 VAL A O 1
ATOM 2062 N N . ARG A 1 254 ? 11.656 -10.994 -18.721 1.00 95.50 254 ARG A N 1
ATOM 2063 C CA . ARG A 1 254 ? 12.600 -10.818 -19.821 1.00 95.50 254 ARG A CA 1
ATOM 2064 C C . ARG A 1 254 ? 12.549 -9.393 -20.329 1.00 95.50 254 ARG A C 1
ATOM 2066 O O . ARG A 1 254 ? 11.499 -8.939 -20.790 1.00 95.50 254 ARG A O 1
ATOM 2073 N N . TYR A 1 255 ? 13.685 -8.714 -20.301 1.00 92.81 255 TYR A N 1
ATOM 2074 C CA . TYR A 1 255 ? 13.844 -7.397 -20.907 1.00 92.81 255 TYR A CA 1
ATOM 2075 C C . TYR A 1 255 ? 13.719 -7.511 -22.436 1.00 92.81 255 TYR A C 1
ATOM 2077 O O . TYR A 1 255 ? 14.413 -8.302 -23.078 1.00 92.81 255 TYR A O 1
ATOM 2085 N N . ARG A 1 256 ? 12.811 -6.748 -23.055 1.00 84.12 256 ARG A N 1
ATOM 2086 C CA . ARG A 1 256 ? 12.601 -6.798 -24.511 1.00 84.12 256 ARG A CA 1
ATOM 2087 C C . ARG A 1 256 ? 13.858 -6.339 -25.252 1.00 84.12 256 ARG A C 1
ATOM 2089 O O . ARG A 1 256 ? 14.390 -5.270 -24.977 1.00 84.12 256 ARG A O 1
ATOM 2096 N N . GLY A 1 257 ? 14.310 -7.154 -26.207 1.00 78.88 257 GLY A N 1
ATOM 2097 C CA . GLY A 1 257 ? 15.528 -6.907 -26.986 1.00 78.88 257 GLY A CA 1
ATOM 2098 C C . GLY A 1 257 ? 16.823 -7.382 -26.316 1.00 78.88 257 GLY A C 1
ATOM 2099 O O . GLY A 1 257 ? 17.883 -7.274 -26.932 1.00 78.88 257 GLY A O 1
ATOM 2100 N N . TRP A 1 258 ? 16.745 -7.941 -25.105 1.00 81.94 258 TRP A N 1
ATOM 2101 C CA . TRP A 1 258 ? 17.882 -8.498 -24.371 1.00 81.94 258 TRP A CA 1
ATOM 2102 C C . TRP A 1 258 ? 17.860 -10.036 -24.392 1.00 81.94 258 TRP A C 1
ATOM 2104 O O . TRP A 1 258 ? 16.792 -10.640 -24.536 1.00 81.94 258 TRP A O 1
ATOM 2114 N N . PRO A 1 259 ? 19.028 -10.694 -24.274 1.00 80.38 259 PRO A N 1
ATOM 2115 C CA . PRO A 1 259 ? 19.105 -12.150 -24.223 1.00 80.38 259 PRO A CA 1
ATOM 2116 C C . PRO A 1 259 ? 18.525 -12.702 -22.912 1.00 80.38 259 PRO A C 1
ATOM 2118 O O . PRO A 1 259 ? 18.562 -12.039 -21.880 1.00 80.38 259 PRO A O 1
ATOM 2121 N N . TRP A 1 260 ? 18.063 -13.956 -22.938 1.00 88.62 260 TRP A N 1
ATOM 2122 C CA . TRP A 1 260 ? 17.409 -14.623 -21.799 1.00 88.62 260 TRP A CA 1
ATOM 2123 C C . TRP A 1 260 ? 18.271 -14.706 -20.527 1.00 88.62 260 TRP A C 1
ATOM 2125 O O . TRP A 1 260 ? 17.746 -14.784 -19.426 1.00 88.62 260 TRP A O 1
ATOM 2135 N N . ARG A 1 261 ? 19.602 -14.656 -20.649 1.00 89.88 261 ARG A N 1
ATOM 2136 C CA . ARG A 1 261 ? 20.520 -14.601 -19.495 1.00 89.88 261 ARG A CA 1
ATOM 2137 C C . ARG A 1 261 ? 20.389 -13.317 -18.668 1.00 89.88 261 ARG A C 1
ATOM 2139 O O . ARG A 1 261 ? 20.871 -13.262 -17.546 1.00 89.88 261 ARG A O 1
ATOM 2146 N N . CYS A 1 262 ? 19.768 -12.285 -19.236 1.00 89.81 262 CYS A N 1
ATOM 2147 C CA . CYS A 1 262 ? 19.435 -11.050 -18.538 1.00 89.81 262 CYS A CA 1
ATOM 2148 C C . CYS A 1 262 ? 18.054 -11.116 -17.872 1.00 89.81 262 CYS A C 1
ATOM 2150 O O . CYS A 1 262 ? 17.640 -10.121 -17.287 1.00 89.81 262 CYS A O 1
ATOM 2152 N N . ASP A 1 263 ? 17.325 -12.232 -17.982 1.00 95.19 263 ASP A N 1
ATOM 2153 C CA . ASP A 1 263 ? 16.034 -12.389 -17.319 1.00 95.19 263 ASP A CA 1
ATOM 2154 C C . ASP A 1 263 ? 16.214 -12.273 -15.801 1.00 95.19 263 ASP A C 1
ATOM 2156 O O . ASP A 1 263 ? 17.138 -12.835 -15.212 1.00 95.19 263 ASP A O 1
ATOM 2160 N N . GLU A 1 264 ? 15.307 -11.551 -15.153 1.00 96.31 264 GLU A N 1
ATOM 2161 C CA . GLU A 1 264 ? 15.383 -11.291 -13.721 1.00 96.31 264 GLU A CA 1
ATOM 2162 C C . GLU A 1 264 ? 14.117 -11.770 -13.022 1.00 96.31 264 GLU A C 1
ATOM 2164 O O . GLU A 1 264 ? 13.004 -11.552 -13.497 1.00 96.31 264 GLU A O 1
ATOM 2169 N N . THR A 1 265 ? 14.276 -12.418 -11.868 1.00 97.44 265 THR A N 1
ATOM 2170 C CA . THR A 1 265 ? 13.140 -12.821 -11.035 1.00 97.44 265 THR A CA 1
ATOM 2171 C C . THR A 1 265 ? 12.905 -11.788 -9.946 1.00 97.44 265 THR A C 1
ATOM 2173 O O . THR A 1 265 ? 13.737 -11.591 -9.063 1.00 97.44 265 THR A O 1
ATOM 2176 N N . LEU A 1 266 ? 11.749 -11.137 -10.007 1.00 97.00 266 LEU A N 1
ATOM 2177 C CA . LEU A 1 266 ? 11.343 -10.058 -9.119 1.00 97.00 266 LEU A CA 1
ATOM 2178 C C . LEU A 1 266 ? 10.114 -10.466 -8.315 1.00 97.00 266 LEU A C 1
ATOM 2180 O O . LEU A 1 266 ? 9.292 -11.272 -8.753 1.00 97.00 266 LEU A O 1
ATOM 2184 N N . THR A 1 267 ? 9.954 -9.871 -7.135 1.00 97.25 267 THR A N 1
ATOM 2185 C CA . THR A 1 267 ? 8.697 -10.006 -6.396 1.00 97.25 267 THR A CA 1
ATOM 2186 C C . THR A 1 267 ? 7.612 -9.172 -7.077 1.00 97.25 267 THR A C 1
ATOM 2188 O O . THR A 1 267 ? 7.883 -8.061 -7.530 1.00 97.25 267 THR A O 1
ATOM 2191 N N . ARG A 1 268 ? 6.355 -9.631 -7.098 1.00 95.94 268 ARG A N 1
ATOM 2192 C CA . ARG A 1 268 ? 5.218 -8.844 -7.620 1.00 95.94 268 ARG A CA 1
ATOM 2193 C C . ARG A 1 268 ? 5.005 -7.556 -6.830 1.00 95.94 268 ARG A C 1
ATOM 2195 O O . ARG A 1 268 ? 4.330 -6.653 -7.295 1.00 95.94 268 ARG A O 1
ATOM 2202 N N . LYS A 1 269 ? 5.569 -7.439 -5.629 1.00 94.81 269 LYS A N 1
ATOM 2203 C CA . LYS A 1 269 ? 5.541 -6.211 -4.822 1.00 94.81 269 LYS A CA 1
ATOM 2204 C C . LYS A 1 269 ? 6.722 -5.285 -5.088 1.00 94.81 269 LYS A C 1
ATOM 2206 O O . LYS A 1 269 ? 6.720 -4.179 -4.557 1.00 94.81 269 LYS A O 1
ATOM 2211 N N . SER A 1 270 ? 7.696 -5.705 -5.895 1.00 96.00 270 SER A N 1
ATOM 2212 C CA . SER A 1 270 ? 8.873 -4.903 -6.207 1.00 96.00 270 SER A CA 1
ATOM 2213 C C . SER A 1 270 ? 8.455 -3.555 -6.782 1.00 96.00 270 SER A C 1
ATOM 2215 O O . SER A 1 270 ? 7.665 -3.467 -7.719 1.00 96.00 270 SER A O 1
ATOM 2217 N N . ASP A 1 271 ? 8.978 -2.487 -6.198 1.00 94.94 271 ASP A N 1
ATOM 2218 C CA . ASP A 1 271 ? 8.884 -1.123 -6.714 1.00 94.94 271 ASP A CA 1
ATOM 2219 C C . ASP A 1 271 ? 9.555 -0.962 -8.083 1.00 94.94 271 ASP A C 1
ATOM 2221 O O . ASP A 1 271 ? 9.244 -0.012 -8.793 1.00 94.94 271 ASP A O 1
ATOM 2225 N N . ARG A 1 272 ? 10.386 -1.930 -8.484 1.00 96.25 272 ARG A N 1
ATOM 2226 C CA . ARG A 1 272 ? 11.004 -2.028 -9.807 1.00 96.25 272 ARG A CA 1
ATOM 2227 C C . ARG A 1 272 ? 10.064 -2.546 -10.889 1.00 96.25 272 ARG A C 1
ATOM 2229 O O . ARG A 1 272 ? 10.482 -2.604 -12.033 1.00 96.25 272 ARG A O 1
ATOM 2236 N N . ILE A 1 273 ? 8.828 -2.926 -10.567 1.00 96.62 273 ILE A N 1
ATOM 2237 C CA . ILE A 1 273 ? 7.814 -3.318 -11.552 1.00 96.62 273 ILE A CA 1
ATOM 2238 C C . ILE A 1 273 ? 6.785 -2.200 -11.685 1.00 96.62 273 ILE A C 1
ATOM 2240 O O . ILE A 1 273 ? 6.255 -1.698 -10.696 1.00 96.62 273 ILE A O 1
ATOM 2244 N N . ALA A 1 274 ? 6.435 -1.839 -12.909 1.00 95.38 274 ALA A N 1
ATOM 2245 C CA . ALA A 1 274 ? 5.401 -0.859 -13.188 1.00 95.38 274 ALA A CA 1
ATOM 2246 C C . ALA A 1 274 ? 4.497 -1.318 -14.329 1.00 95.38 274 ALA A C 1
ATOM 2248 O O . ALA A 1 274 ? 4.898 -2.124 -15.169 1.00 95.38 274 ALA A O 1
ATOM 2249 N N . MET A 1 275 ? 3.270 -0.789 -14.358 1.00 93.38 275 MET A N 1
ATOM 2250 C CA . MET A 1 275 ? 2.375 -0.981 -15.498 1.00 93.38 275 MET A CA 1
ATOM 2251 C C . MET A 1 275 ? 3.065 -0.573 -16.808 1.00 93.38 275 MET A C 1
ATOM 2253 O O . MET A 1 275 ? 3.850 0.381 -16.802 1.00 93.38 275 MET A O 1
ATOM 2257 N N . PRO A 1 276 ? 2.756 -1.250 -17.929 1.00 89.06 276 PRO A N 1
ATOM 2258 C CA . PRO A 1 276 ? 3.248 -0.860 -19.242 1.00 89.06 276 PRO A CA 1
ATOM 2259 C C . PRO A 1 276 ? 3.051 0.630 -19.490 1.00 89.06 276 PRO A C 1
ATOM 2261 O O . PRO A 1 276 ? 1.979 1.171 -19.211 1.00 89.06 276 PRO A O 1
ATOM 2264 N N . TYR A 1 277 ? 4.070 1.272 -20.057 1.00 81.56 277 TYR A N 1
ATOM 2265 C CA . TYR A 1 277 ? 4.032 2.664 -20.507 1.00 81.56 277 TYR A CA 1
ATOM 2266 C C . TYR A 1 277 ? 3.912 3.718 -19.398 1.00 81.56 277 TYR A C 1
ATOM 2268 O O . TYR A 1 277 ? 3.745 4.898 -19.711 1.00 81.56 277 TYR A O 1
ATOM 2276 N N . LYS A 1 278 ? 4.015 3.341 -18.117 1.00 85.31 278 LYS A N 1
ATOM 2277 C CA . LYS A 1 278 ? 3.925 4.286 -16.994 1.00 85.31 278 LYS A CA 1
ATOM 2278 C C . LYS A 1 278 ? 5.090 5.283 -16.974 1.00 85.31 278 LYS A C 1
ATOM 2280 O O . LYS A 1 278 ? 4.872 6.454 -16.683 1.00 85.31 278 LYS A O 1
ATOM 2285 N N . HIS A 1 279 ? 6.300 4.839 -17.300 1.00 83.75 279 HIS A N 1
ATOM 2286 C CA . HIS A 1 279 ? 7.531 5.637 -17.284 1.00 83.75 279 HIS A CA 1
ATOM 2287 C C . HIS A 1 279 ? 8.088 5.851 -18.695 1.00 83.75 279 HIS A C 1
ATOM 2289 O O . HIS A 1 279 ? 8.771 6.843 -18.942 1.00 83.75 279 HIS A O 1
ATOM 2295 N N . GLN A 1 280 ? 7.785 4.960 -19.644 1.00 68.62 280 GLN A N 1
ATOM 2296 C CA . GLN A 1 280 ? 8.206 5.077 -21.043 1.00 68.62 280 GLN A CA 1
ATOM 2297 C C . GLN A 1 280 ? 7.164 5.744 -21.951 1.00 68.62 280 GLN A C 1
ATOM 2299 O O . GLN A 1 280 ? 7.447 5.967 -23.132 1.00 68.62 280 GLN A O 1
ATOM 2304 N N . GLY A 1 281 ? 5.980 6.088 -21.429 1.00 61.81 281 GLY A N 1
ATOM 2305 C CA . GLY A 1 281 ? 4.853 6.628 -22.199 1.00 61.81 281 GLY A CA 1
ATOM 2306 C C . GLY A 1 281 ? 5.154 7.898 -23.002 1.00 61.81 281 GLY A C 1
ATOM 2307 O O . GLY A 1 281 ? 4.466 8.179 -23.984 1.00 61.81 281 GLY A O 1
ATOM 2308 N N . GLU A 1 282 ? 6.204 8.644 -22.653 1.00 63.75 282 GLU A N 1
ATOM 2309 C CA . GLU A 1 282 ? 6.655 9.793 -23.445 1.00 63.75 282 GLU A CA 1
ATOM 2310 C C . GLU A 1 282 ? 7.586 9.405 -24.601 1.00 63.75 282 GLU A C 1
ATOM 2312 O O . GLU A 1 282 ? 7.507 9.997 -25.674 1.00 63.75 282 GLU A O 1
ATOM 2317 N N . TRP A 1 283 ? 8.446 8.394 -24.442 1.00 70.88 283 TRP A N 1
ATOM 2318 C CA . TRP A 1 283 ? 9.474 8.102 -25.448 1.00 70.88 283 TRP A CA 1
ATOM 2319 C C . TRP A 1 283 ? 8.919 7.412 -26.707 1.00 70.88 283 TRP A C 1
ATOM 2321 O O . TRP A 1 283 ? 9.460 7.581 -27.797 1.00 70.88 283 TRP A O 1
ATOM 2331 N N . ARG A 1 284 ? 7.787 6.705 -26.602 1.00 77.56 284 ARG A N 1
ATOM 2332 C CA . ARG A 1 284 ? 7.087 6.114 -27.762 1.00 77.56 284 ARG A CA 1
ATOM 2333 C C . ARG A 1 284 ? 6.215 7.124 -28.529 1.00 77.56 284 ARG A C 1
ATOM 2335 O O . ARG A 1 284 ? 5.510 6.749 -29.468 1.00 77.56 284 ARG A O 1
ATOM 2342 N N . GLN A 1 285 ? 6.257 8.406 -28.161 1.00 82.44 285 GLN A N 1
ATOM 2343 C CA . GLN A 1 285 ? 5.602 9.495 -28.892 1.00 82.44 285 GLN A CA 1
ATOM 2344 C C . GLN A 1 285 ? 6.548 10.091 -29.932 1.00 82.44 285 GLN A C 1
ATOM 2346 O O . GLN A 1 285 ? 6.934 11.257 -29.852 1.00 82.44 285 GLN A O 1
ATOM 2351 N N . PHE A 1 286 ? 6.906 9.274 -30.920 1.00 85.62 286 PHE A N 1
ATOM 2352 C CA . PHE A 1 286 ? 7.824 9.678 -31.976 1.00 85.62 286 PHE A CA 1
ATOM 2353 C C . PHE A 1 286 ? 7.318 10.909 -32.736 1.00 85.62 286 PHE A C 1
ATOM 2355 O O . PHE A 1 286 ? 6.132 11.029 -33.077 1.00 85.62 286 PHE A O 1
ATOM 2362 N N . LYS A 1 287 ? 8.250 11.805 -33.038 1.00 90.38 287 LYS A N 1
ATOM 2363 C CA . LYS A 1 287 ? 8.103 12.927 -33.957 1.00 90.38 287 LYS A CA 1
ATOM 2364 C C . LYS A 1 287 ? 9.019 12.702 -35.160 1.00 90.38 287 LYS A C 1
ATOM 2366 O O . LYS A 1 287 ? 10.064 12.065 -35.023 1.00 90.38 287 LYS A O 1
ATOM 2371 N N . PRO A 1 288 ? 8.656 13.219 -36.345 1.00 93.94 288 PRO A N 1
ATOM 2372 C CA . PRO A 1 288 ? 9.604 13.301 -37.444 1.00 93.94 288 PRO A CA 1
ATOM 2373 C C . PRO A 1 288 ? 10.907 13.954 -36.968 1.00 93.94 288 PRO A C 1
ATOM 2375 O O . PRO A 1 288 ? 10.872 14.956 -36.255 1.00 93.94 288 PRO A O 1
ATOM 2378 N N . HIS A 1 289 ? 12.028 13.375 -37.383 1.00 93.94 289 HIS A N 1
ATOM 2379 C CA . HIS A 1 289 ? 13.407 13.694 -37.013 1.00 93.94 289 HIS A CA 1
ATOM 2380 C C . HIS A 1 289 ? 13.888 13.219 -35.639 1.00 93.94 289 HIS A C 1
ATOM 2382 O O . HIS A 1 289 ? 15.061 13.427 -35.328 1.00 93.94 289 HIS A O 1
ATOM 2388 N N . ASP A 1 290 ? 13.061 12.528 -34.851 1.00 92.44 290 ASP A N 1
ATOM 2389 C CA . ASP A 1 290 ? 13.563 11.861 -33.651 1.00 92.44 290 ASP A CA 1
ATOM 2390 C C . ASP A 1 290 ? 14.598 10.796 -34.036 1.00 92.44 290 ASP A C 1
ATOM 2392 O O . ASP A 1 290 ? 14.394 9.996 -34.955 1.00 92.44 290 ASP A O 1
ATOM 2396 N N . VAL A 1 291 ? 15.712 10.784 -33.310 1.00 92.81 291 VAL A N 1
ATOM 2397 C CA . VAL A 1 291 ? 16.733 9.742 -33.416 1.00 92.81 291 VAL A CA 1
ATOM 2398 C C . VAL A 1 291 ? 16.294 8.554 -32.562 1.00 92.81 291 VAL A C 1
ATOM 2400 O O . VAL A 1 291 ? 15.769 8.729 -31.460 1.00 92.81 291 VAL A O 1
ATOM 2403 N N . VAL A 1 292 ? 16.497 7.337 -33.058 1.00 93.00 292 VAL A N 1
ATOM 2404 C CA . VAL A 1 292 ? 16.187 6.074 -32.373 1.00 93.00 292 VAL A CA 1
ATOM 2405 C C . VAL A 1 292 ? 17.271 5.037 -32.654 1.00 93.00 292 VAL A C 1
ATOM 2407 O O . VAL A 1 292 ? 18.016 5.153 -33.622 1.00 93.00 292 VAL A O 1
ATOM 2410 N N . GLN A 1 293 ? 17.353 3.998 -31.830 1.00 92.81 293 GLN A N 1
ATOM 2411 C CA . GLN A 1 293 ? 18.141 2.802 -32.124 1.00 92.81 293 GLN A CA 1
ATOM 2412 C C . GLN A 1 293 ? 17.220 1.736 -32.731 1.00 92.81 293 GLN A C 1
ATOM 2414 O O . GLN A 1 293 ? 16.172 1.421 -32.164 1.00 92.81 293 GLN A O 1
ATOM 2419 N N . VAL A 1 294 ? 17.600 1.197 -33.889 1.00 92.25 294 VAL A N 1
ATOM 2420 C CA . VAL A 1 294 ? 16.841 0.223 -34.680 1.00 92.25 294 VAL A CA 1
ATOM 2421 C C . VAL A 1 294 ? 17.595 -1.100 -34.715 1.00 92.25 294 VAL A C 1
ATOM 2423 O O . VAL A 1 294 ? 18.703 -1.184 -35.242 1.00 92.25 294 VAL A O 1
ATOM 2426 N N . GLY A 1 295 ? 16.976 -2.135 -34.162 1.00 89.44 295 GLY A N 1
ATOM 2427 C CA . GLY A 1 295 ? 17.462 -3.503 -34.189 1.00 89.44 295 GLY A CA 1
ATOM 2428 C C . GLY A 1 295 ? 17.142 -4.189 -35.519 1.00 89.44 295 GLY A C 1
ATOM 2429 O O . GLY A 1 295 ? 16.010 -4.161 -36.011 1.00 89.44 295 GLY A O 1
ATOM 2430 N N . PHE A 1 296 ? 18.134 -4.857 -36.093 1.00 87.25 296 PHE A N 1
ATOM 2431 C CA . PHE A 1 296 ? 17.981 -5.715 -37.260 1.00 87.25 296 PHE A CA 1
ATOM 2432 C C . PHE A 1 296 ? 18.095 -7.173 -36.809 1.00 87.25 296 PHE A C 1
ATOM 2434 O O . PHE A 1 296 ? 19.189 -7.617 -36.457 1.00 87.25 296 PHE A O 1
ATOM 2441 N N . PRO A 1 297 ? 16.986 -7.933 -36.757 1.00 82.25 297 PRO A N 1
ATOM 2442 C CA . PRO A 1 297 ? 17.055 -9.343 -36.403 1.00 82.25 297 PRO A CA 1
ATOM 2443 C C . PRO A 1 297 ? 17.784 -10.136 -37.488 1.00 82.25 297 PRO A C 1
ATOM 2445 O O . PRO A 1 297 ? 17.605 -9.879 -38.678 1.00 82.25 297 PRO A O 1
ATOM 2448 N N . MET A 1 298 ? 18.567 -11.135 -37.074 1.00 76.25 298 MET A N 1
ATOM 2449 C CA . MET A 1 298 ? 19.261 -12.045 -37.999 1.00 76.25 298 MET A CA 1
ATOM 2450 C C . MET A 1 298 ? 18.274 -12.881 -38.829 1.00 76.25 298 MET A C 1
ATOM 2452 O O . MET A 1 298 ? 18.546 -13.218 -39.977 1.00 76.25 298 MET A O 1
ATOM 2456 N N . HIS A 1 299 ? 17.113 -13.196 -38.246 1.00 78.00 299 HIS A N 1
ATOM 2457 C CA . HIS A 1 299 ? 16.042 -13.977 -38.856 1.00 78.00 299 HIS A CA 1
ATOM 2458 C C . HIS A 1 299 ? 14.672 -13.405 -38.441 1.00 78.00 299 HIS A C 1
ATOM 2460 O O . HIS A 1 299 ? 14.549 -12.956 -37.300 1.00 78.00 299 HIS A O 1
ATOM 2466 N N . PRO A 1 300 ? 13.618 -13.447 -39.282 1.00 73.25 300 PRO A N 1
ATOM 2467 C CA . PRO A 1 300 ? 12.293 -12.900 -38.946 1.00 73.25 300 PRO A CA 1
ATOM 2468 C C . PRO A 1 300 ? 11.661 -13.451 -37.658 1.00 73.25 300 PRO A C 1
ATOM 2470 O O . PRO A 1 300 ? 10.855 -12.774 -37.029 1.00 73.25 300 PRO A O 1
ATOM 2473 N N . LEU A 1 301 ? 12.036 -14.674 -37.272 1.00 71.00 301 LEU A N 1
ATOM 2474 C CA . LEU A 1 301 ? 11.573 -15.342 -36.048 1.00 71.00 301 LEU A CA 1
ATOM 2475 C C . LEU A 1 301 ? 12.501 -15.129 -34.842 1.00 71.00 301 LEU A C 1
ATOM 2477 O O . LEU A 1 301 ? 12.218 -15.639 -33.765 1.00 71.00 301 LEU A O 1
ATOM 2481 N N . SER A 1 302 ? 13.616 -14.415 -35.014 1.00 74.81 302 SER A N 1
ATOM 2482 C CA . SER A 1 302 ? 14.547 -14.147 -33.920 1.00 74.81 302 SER A CA 1
ATOM 2483 C C . SER A 1 302 ? 13.926 -13.193 -32.901 1.00 74.81 302 SER A C 1
ATOM 2485 O O . SER A 1 302 ? 13.293 -12.192 -33.253 1.00 74.81 302 SER A O 1
ATOM 2487 N N . ASP A 1 303 ? 14.159 -13.476 -31.624 1.00 66.38 303 ASP A N 1
ATOM 2488 C CA . ASP A 1 303 ? 13.842 -12.562 -30.525 1.00 66.38 303 ASP A CA 1
ATOM 2489 C C . ASP A 1 303 ? 14.982 -11.593 -30.204 1.00 66.38 303 ASP A C 1
ATOM 2491 O O . ASP A 1 303 ? 14.775 -10.618 -29.483 1.00 66.38 303 ASP A O 1
ATOM 2495 N N . THR A 1 304 ? 16.156 -11.809 -30.796 1.00 70.31 304 THR A N 1
ATOM 2496 C CA . THR A 1 304 ? 17.340 -10.969 -30.632 1.00 70.31 304 THR A CA 1
ATOM 2497 C C . THR A 1 304 ? 17.670 -10.225 -31.923 1.00 70.31 304 THR A C 1
ATOM 2499 O O . THR A 1 304 ? 17.568 -10.765 -33.034 1.00 70.31 304 THR A O 1
ATOM 2502 N N . ALA A 1 305 ? 18.058 -8.957 -31.774 1.00 74.12 305 ALA A N 1
ATOM 2503 C CA . ALA A 1 305 ? 18.661 -8.196 -32.857 1.00 74.12 305 ALA A CA 1
ATOM 2504 C C . ALA A 1 305 ? 20.099 -8.684 -33.054 1.00 74.12 305 ALA A C 1
ATOM 2506 O O . ALA A 1 305 ? 20.829 -8.853 -32.081 1.00 74.12 305 ALA A O 1
ATOM 2507 N N . ALA A 1 306 ? 20.498 -8.898 -34.304 1.00 75.25 306 ALA A N 1
ATOM 2508 C CA . ALA A 1 306 ? 21.891 -9.173 -34.639 1.00 75.25 306 ALA A CA 1
ATOM 2509 C C . ALA A 1 306 ? 22.737 -7.897 -34.582 1.00 75.25 306 ALA A C 1
ATOM 2511 O O . ALA A 1 306 ? 23.923 -7.942 -34.279 1.00 75.25 306 ALA A O 1
ATOM 2512 N N . GLU A 1 307 ? 22.117 -6.755 -34.875 1.00 86.38 307 GLU A N 1
ATOM 2513 C CA . GLU A 1 307 ? 22.782 -5.461 -34.925 1.00 86.38 307 GLU A CA 1
ATOM 2514 C C . GLU A 1 307 ? 21.794 -4.360 -34.533 1.00 86.38 307 GLU A C 1
ATOM 2516 O O . GLU A 1 307 ? 20.628 -4.407 -34.930 1.00 86.38 307 GLU A O 1
ATOM 2521 N N . TRP A 1 308 ? 22.259 -3.365 -33.779 1.00 86.94 308 TRP A N 1
ATOM 2522 C CA . TRP A 1 308 ? 21.529 -2.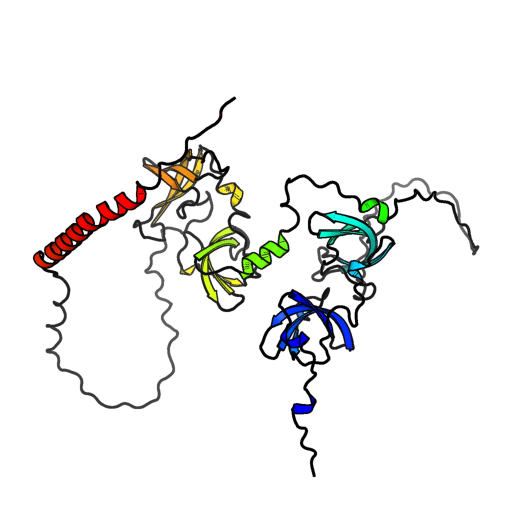128 -33.506 1.00 86.94 308 TRP A CA 1
ATOM 2523 C C . TRP A 1 308 ? 22.199 -0.978 -34.257 1.00 86.94 308 TRP A C 1
ATOM 2525 O O . TRP A 1 308 ? 23.421 -0.848 -34.225 1.00 86.94 308 TRP A O 1
ATOM 2535 N N . LYS A 1 309 ? 21.409 -0.152 -34.944 1.00 91.81 309 LYS A N 1
ATOM 2536 C CA . LYS A 1 309 ? 21.898 1.041 -35.648 1.00 91.81 309 LYS A CA 1
ATOM 2537 C C . LYS A 1 309 ? 21.078 2.256 -35.294 1.00 91.81 309 LYS A C 1
ATOM 2539 O O . LYS A 1 309 ? 19.874 2.162 -35.077 1.00 91.81 309 LYS A O 1
ATOM 2544 N N . GLU A 1 310 ? 21.710 3.414 -35.367 1.00 93.81 310 GLU A N 1
ATOM 2545 C CA . GLU A 1 310 ? 20.984 4.668 -35.308 1.00 93.81 310 GLU A CA 1
ATOM 2546 C C . GLU A 1 310 ? 20.077 4.826 -36.541 1.00 93.81 310 GLU A C 1
ATOM 2548 O O . GLU A 1 310 ? 20.474 4.576 -37.684 1.00 93.81 310 GLU A O 1
ATOM 2553 N N . GLY A 1 311 ? 18.829 5.207 -36.298 1.00 94.94 311 GLY A N 1
ATOM 2554 C CA . GLY A 1 311 ? 17.846 5.532 -37.315 1.00 94.94 311 GLY A CA 1
ATOM 2555 C C . GLY A 1 311 ? 17.133 6.833 -36.975 1.00 94.94 311 GLY A C 1
ATOM 2556 O O . GLY A 1 311 ? 17.050 7.231 -35.817 1.00 94.94 311 GLY A O 1
ATOM 2557 N N . VAL A 1 312 ? 16.599 7.491 -37.997 1.00 96.00 312 VAL A N 1
ATOM 2558 C CA . VAL A 1 312 ? 15.836 8.732 -37.862 1.00 96.00 312 VAL A CA 1
ATOM 2559 C C . VAL A 1 312 ? 14.391 8.464 -38.251 1.00 96.00 312 VAL A C 1
ATOM 2561 O O . VAL A 1 312 ? 14.123 7.876 -39.302 1.00 96.00 312 VAL A O 1
ATOM 2564 N N . VAL A 1 313 ? 13.448 8.897 -37.422 1.00 95.81 313 VAL A N 1
ATOM 2565 C CA . VAL A 1 313 ? 12.020 8.846 -37.741 1.00 95.81 313 VAL A CA 1
ATOM 2566 C C . VAL A 1 313 ? 11.745 9.811 -38.891 1.00 95.81 313 VAL A C 1
ATOM 2568 O O . VAL A 1 313 ? 11.915 11.016 -38.761 1.00 95.81 313 VAL A O 1
ATOM 2571 N N . VAL A 1 314 ? 11.324 9.298 -40.040 1.00 96.88 314 VAL A N 1
ATOM 2572 C CA . VAL A 1 314 ? 10.969 10.110 -41.215 1.00 96.88 314 VAL A CA 1
ATOM 2573 C C . VAL A 1 314 ? 9.495 10.481 -41.179 1.00 96.88 314 VAL A C 1
ATOM 2575 O O . VAL A 1 314 ? 9.124 11.608 -41.489 1.00 96.88 314 VAL A O 1
ATOM 2578 N N . GLU A 1 315 ? 8.650 9.528 -40.796 1.00 95.44 315 GLU A N 1
ATOM 2579 C CA . GLU A 1 315 ? 7.200 9.666 -40.859 1.00 95.44 315 GLU A CA 1
ATOM 2580 C C . GLU A 1 315 ? 6.547 8.919 -39.697 1.00 95.44 315 GLU A C 1
ATOM 2582 O O . GLU A 1 315 ? 7.049 7.889 -39.239 1.00 95.44 315 GLU A O 1
ATOM 2587 N N . VAL A 1 316 ? 5.426 9.450 -39.213 1.00 93.25 316 VAL A N 1
ATOM 2588 C CA . VAL A 1 316 ? 4.691 8.919 -38.064 1.00 93.25 316 VAL A CA 1
ATOM 2589 C C . VAL A 1 316 ? 3.233 8.735 -38.464 1.00 93.25 316 VAL A C 1
ATOM 2591 O O . VAL A 1 316 ? 2.517 9.709 -38.692 1.00 93.25 316 VAL A O 1
ATOM 2594 N N . GLU A 1 317 ? 2.782 7.486 -38.518 1.00 92.88 317 GLU A N 1
ATOM 2595 C CA . GLU A 1 317 ? 1.402 7.133 -38.833 1.00 92.88 317 GLU A CA 1
ATOM 2596 C C . GLU A 1 317 ? 0.585 7.020 -37.533 1.00 92.88 317 GLU A C 1
ATOM 2598 O O . GLU A 1 317 ? 0.838 6.169 -36.669 1.00 92.88 317 GLU A O 1
ATOM 2603 N N . ARG A 1 318 ? -0.410 7.904 -37.382 1.00 86.81 318 ARG A N 1
ATOM 2604 C CA . ARG A 1 318 ? -1.359 7.909 -36.257 1.00 86.81 318 ARG A CA 1
ATOM 2605 C C . ARG A 1 318 ? -2.728 7.432 -36.729 1.00 86.81 318 ARG A C 1
ATOM 2607 O O . ARG A 1 318 ? -3.235 7.907 -37.745 1.00 86.81 318 ARG A O 1
ATOM 2614 N N . LEU A 1 319 ? -3.379 6.557 -35.963 1.00 74.31 319 LEU A N 1
ATOM 2615 C CA . LEU A 1 319 ? -4.772 6.211 -36.242 1.00 74.31 319 LEU A CA 1
ATOM 2616 C C . LEU A 1 319 ? -5.690 7.395 -35.960 1.00 74.31 319 LEU A C 1
ATOM 2618 O O . LEU A 1 319 ? -5.621 8.012 -34.903 1.00 74.31 319 LEU A O 1
ATOM 2622 N N . ARG A 1 320 ? -6.666 7.615 -36.844 1.00 65.69 320 ARG A N 1
ATOM 2623 C CA . ARG A 1 320 ? -7.669 8.691 -36.724 1.00 65.69 320 ARG A CA 1
ATOM 2624 C C . ARG A 1 320 ? -8.464 8.693 -35.406 1.00 65.69 320 ARG A C 1
ATOM 2626 O O . ARG A 1 320 ? -9.106 9.691 -35.107 1.00 65.69 320 ARG A O 1
ATOM 2633 N N . LYS A 1 321 ? -8.457 7.591 -34.643 1.00 65.38 321 LYS A N 1
ATOM 2634 C CA . LYS A 1 321 ? -9.227 7.418 -33.397 1.00 65.38 321 LYS A CA 1
ATOM 2635 C C . LYS A 1 321 ? -8.377 7.304 -32.123 1.00 65.38 321 LYS A C 1
ATOM 2637 O O . LYS A 1 321 ? -8.952 7.229 -31.045 1.00 65.38 321 LYS A O 1
ATOM 2642 N N . SER A 1 322 ? -7.046 7.274 -32.217 1.00 56.06 322 SER A N 1
ATOM 2643 C CA . SER A 1 322 ? -6.158 7.112 -31.057 1.00 56.06 322 SER A CA 1
ATOM 2644 C C . SER A 1 322 ? -5.046 8.155 -31.080 1.00 56.06 322 SER A C 1
ATOM 2646 O O . SER A 1 322 ? -4.470 8.433 -32.128 1.00 56.06 322 SER A O 1
ATOM 2648 N N . LYS A 1 323 ? -4.716 8.721 -29.914 1.00 57.59 323 LYS A N 1
ATOM 2649 C CA . LYS A 1 323 ? -3.547 9.605 -29.762 1.00 57.59 323 LYS A CA 1
ATOM 2650 C C . LYS A 1 323 ? -2.215 8.838 -29.813 1.00 57.59 323 LYS A C 1
ATOM 2652 O O . LYS A 1 323 ? -1.166 9.473 -29.867 1.00 57.59 323 LYS A O 1
ATOM 2657 N N . LEU A 1 324 ? -2.242 7.504 -29.803 1.00 60.53 324 LEU A N 1
ATOM 2658 C CA . LEU A 1 324 ? -1.043 6.669 -29.820 1.00 60.53 324 LEU A CA 1
ATOM 2659 C C . LEU A 1 324 ? -0.508 6.500 -31.248 1.00 60.53 324 LEU A C 1
ATOM 2661 O O . LEU A 1 324 ? -1.256 6.219 -32.187 1.00 60.53 324 LEU A O 1
ATOM 2665 N N . CYS A 1 325 ? 0.808 6.665 -31.390 1.00 64.75 325 CYS A N 1
ATOM 2666 C CA . CYS A 1 325 ? 1.534 6.300 -32.599 1.00 64.75 325 CYS A CA 1
ATOM 2667 C C . CYS A 1 325 ? 1.397 4.790 -32.829 1.00 64.75 325 CYS A C 1
ATOM 2669 O O . CYS A 1 325 ? 1.625 4.017 -31.899 1.00 64.75 325 CYS A O 1
ATOM 2671 N N . GLN A 1 326 ? 1.015 4.375 -34.040 1.00 72.31 326 GLN A N 1
ATOM 2672 C CA . GLN A 1 326 ? 0.962 2.953 -34.381 1.00 72.31 326 GLN A CA 1
ATOM 2673 C C . GLN A 1 326 ? 2.172 2.514 -35.179 1.00 72.31 326 GLN A C 1
ATOM 2675 O O . GLN A 1 326 ? 2.711 1.448 -34.907 1.00 72.31 326 GLN A O 1
ATOM 2680 N N . ARG A 1 327 ? 2.603 3.306 -36.164 1.00 89.50 327 ARG A N 1
ATOM 2681 C CA . ARG A 1 327 ? 3.727 2.931 -37.019 1.00 89.50 327 ARG A CA 1
ATOM 2682 C C . ARG A 1 327 ? 4.637 4.115 -37.271 1.00 89.50 327 ARG A C 1
ATOM 2684 O O . ARG A 1 327 ? 4.185 5.243 -37.454 1.00 89.50 327 ARG A O 1
ATOM 2691 N N . VAL A 1 328 ? 5.930 3.837 -37.300 1.00 92.69 328 VAL A N 1
ATOM 2692 C CA . VAL A 1 328 ? 6.971 4.804 -37.627 1.00 92.69 328 VAL A CA 1
ATOM 2693 C C . VAL A 1 328 ? 7.736 4.334 -38.846 1.00 92.69 328 VAL A C 1
ATOM 2695 O O . VAL A 1 328 ? 8.130 3.170 -38.945 1.00 92.69 328 VAL A O 1
ATOM 2698 N N . LYS A 1 329 ? 7.940 5.251 -39.786 1.00 96.31 329 LYS A N 1
ATOM 2699 C CA . LYS A 1 329 ? 8.856 5.061 -40.899 1.00 96.31 329 LYS A CA 1
ATOM 2700 C C . LYS A 1 329 ? 10.222 5.542 -40.457 1.00 96.31 329 LYS A C 1
ATOM 2702 O O . LYS A 1 329 ? 10.378 6.697 -40.069 1.00 96.31 329 LYS A O 1
ATOM 2707 N N . LEU A 1 330 ? 11.202 4.661 -40.511 1.00 95.56 330 LEU A N 1
ATOM 2708 C CA . LEU A 1 330 ? 12.549 4.904 -40.022 1.00 95.56 330 LEU A CA 1
ATOM 2709 C C . LEU A 1 330 ? 13.511 4.873 -41.192 1.00 9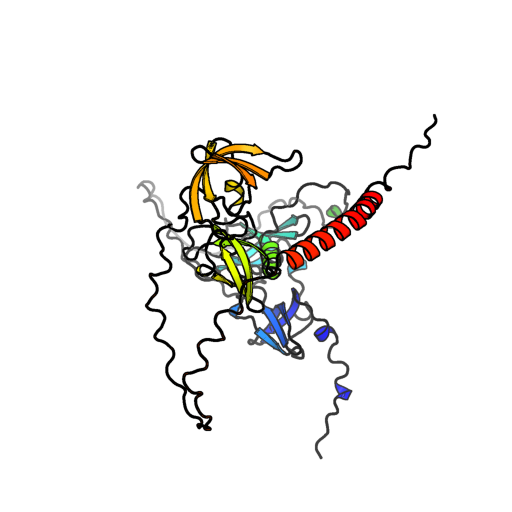5.56 330 LEU A C 1
ATOM 2711 O O . LEU A 1 330 ? 13.425 3.967 -42.020 1.00 95.56 330 LEU A O 1
ATOM 2715 N N . ARG A 1 331 ? 14.439 5.825 -41.232 1.00 96.50 331 ARG A N 1
ATOM 2716 C CA . ARG A 1 331 ? 15.584 5.814 -42.140 1.00 96.50 331 ARG A CA 1
ATOM 2717 C C . ARG A 1 331 ? 16.829 5.431 -41.363 1.00 96.50 331 ARG A C 1
ATOM 2719 O O . ARG A 1 331 ? 17.195 6.116 -40.414 1.00 96.50 331 ARG A O 1
ATOM 2726 N N . CYS A 1 332 ? 17.465 4.343 -41.766 1.00 93.62 332 CYS A N 1
ATOM 2727 C CA . CYS A 1 332 ? 18.689 3.833 -41.169 1.00 93.62 332 CYS A CA 1
ATOM 2728 C C . CYS A 1 332 ? 19.703 3.579 -42.293 1.00 93.62 332 CYS A C 1
ATOM 2730 O O . CYS A 1 332 ? 19.569 2.619 -43.057 1.00 93.62 332 CYS A O 1
ATOM 2732 N N . GLY A 1 333 ? 20.674 4.488 -42.444 1.00 92.44 333 GLY A N 1
ATOM 2733 C CA . GLY A 1 333 ? 21.510 4.563 -43.647 1.00 92.44 333 GLY A CA 1
ATOM 2734 C C . GLY A 1 333 ? 20.656 4.777 -44.904 1.00 92.44 333 GLY A C 1
ATOM 2735 O O . GLY A 1 333 ? 19.753 5.614 -44.904 1.00 92.44 333 GLY A O 1
ATOM 2736 N N . ASP A 1 334 ? 20.889 3.965 -45.936 1.00 92.00 334 ASP A N 1
ATOM 2737 C CA . ASP A 1 334 ? 20.153 4.021 -47.211 1.00 92.00 334 ASP A CA 1
ATOM 2738 C C . ASP A 1 334 ? 18.814 3.262 -47.192 1.00 92.00 334 ASP A C 1
ATOM 2740 O O . ASP A 1 334 ? 18.131 3.157 -48.212 1.00 92.00 334 ASP A O 1
ATOM 2744 N N . ARG A 1 335 ? 18.428 2.680 -46.049 1.00 93.06 335 ARG A N 1
ATOM 2745 C CA . ARG A 1 335 ? 17.207 1.875 -45.927 1.00 93.06 335 ARG A CA 1
ATOM 2746 C C . ARG A 1 335 ? 16.113 2.654 -45.220 1.00 93.06 335 ARG A C 1
ATOM 2748 O O . ARG A 1 335 ? 16.332 3.212 -44.148 1.00 93.06 335 ARG A O 1
ATOM 2755 N N . GLU A 1 336 ? 14.910 2.601 -45.781 1.00 95.62 336 GLU A N 1
ATOM 2756 C CA . GLU A 1 336 ? 13.690 3.029 -45.104 1.00 95.62 336 GLU A CA 1
ATOM 2757 C C . GLU A 1 336 ? 12.831 1.814 -44.766 1.00 95.62 336 GLU A C 1
ATOM 2759 O O . GLU A 1 336 ? 12.604 0.949 -45.612 1.00 95.62 336 GLU A O 1
ATOM 2764 N N . LEU A 1 337 ? 12.342 1.737 -43.531 1.00 94.56 337 LEU A N 1
ATOM 2765 C CA . LEU A 1 337 ? 11.464 0.655 -43.103 1.00 94.56 337 LEU A CA 1
ATOM 2766 C C . LEU A 1 337 ? 10.342 1.163 -42.204 1.00 94.56 337 LEU A C 1
ATOM 2768 O O . LEU A 1 337 ? 10.532 2.065 -41.392 1.00 94.56 337 LEU A O 1
ATOM 2772 N N . TRP A 1 338 ? 9.167 0.557 -42.343 1.00 94.56 338 TRP A N 1
ATOM 2773 C CA . TRP A 1 338 ? 8.055 0.774 -41.427 1.00 94.56 338 TRP A CA 1
ATOM 2774 C C . TRP A 1 338 ? 8.135 -0.214 -40.272 1.00 94.56 338 TRP A C 1
ATOM 2776 O O . TRP A 1 338 ? 8.284 -1.418 -40.488 1.00 94.56 338 TRP A O 1
ATOM 2786 N N . ARG A 1 339 ? 7.989 0.292 -39.054 1.00 92.25 339 ARG A N 1
ATOM 2787 C CA . ARG A 1 339 ? 7.933 -0.496 -37.822 1.00 92.25 339 ARG A CA 1
ATOM 2788 C C . ARG A 1 339 ? 6.701 -0.111 -37.033 1.00 92.25 339 ARG A C 1
ATOM 2790 O O . ARG A 1 339 ? 6.245 1.026 -37.126 1.00 92.25 339 ARG A O 1
ATOM 2797 N N . ASP A 1 340 ? 6.170 -1.055 -36.269 1.00 88.44 340 ASP A N 1
ATOM 2798 C CA . ASP A 1 340 ? 5.216 -0.705 -35.223 1.00 88.44 340 ASP A CA 1
ATOM 2799 C C . ASP A 1 340 ? 5.927 0.203 -34.204 1.00 88.44 340 ASP A C 1
ATOM 2801 O O . ASP A 1 340 ? 7.107 0.007 -33.913 1.00 88.44 340 ASP A O 1
ATOM 2805 N N . ALA A 1 341 ? 5.253 1.223 -33.681 1.00 85.50 341 ALA A N 1
ATOM 2806 C CA . ALA A 1 341 ? 5.839 2.104 -32.672 1.00 85.50 341 ALA A CA 1
ATOM 2807 C C . ALA A 1 341 ? 6.253 1.326 -31.408 1.00 85.50 341 ALA A C 1
ATOM 2809 O O . ALA A 1 341 ? 7.200 1.715 -30.725 1.00 85.50 341 ALA A O 1
ATOM 2810 N N . GLN A 1 342 ? 5.573 0.208 -31.136 1.00 81.00 342 GLN A N 1
ATOM 2811 C CA . GLN A 1 342 ? 5.831 -0.737 -30.050 1.00 81.00 342 GLN A CA 1
ATOM 2812 C C . GLN A 1 342 ? 6.708 -1.924 -30.486 1.00 81.00 342 GLN A C 1
ATOM 2814 O O . GLN A 1 342 ? 6.769 -2.943 -29.787 1.00 81.00 342 GLN A O 1
ATOM 2819 N N . ASP A 1 343 ? 7.362 -1.838 -31.651 1.00 84.81 343 ASP A N 1
ATOM 2820 C CA . ASP A 1 343 ? 8.266 -2.885 -32.118 1.00 84.81 343 ASP A CA 1
ATOM 2821 C C . ASP A 1 343 ? 9.434 -3.041 -31.128 1.00 84.81 343 ASP A C 1
ATOM 2823 O O . ASP A 1 343 ? 10.114 -2.078 -30.757 1.00 84.81 343 ASP A O 1
ATOM 2827 N N . LYS A 1 344 ? 9.665 -4.289 -30.701 1.00 80.19 344 LYS A N 1
ATOM 2828 C CA . LYS A 1 344 ? 10.723 -4.682 -29.758 1.00 80.19 344 LYS A CA 1
ATOM 2829 C C . LYS A 1 344 ? 12.132 -4.360 -30.271 1.00 80.19 344 LYS A C 1
ATOM 2831 O O . LYS A 1 344 ? 13.072 -4.325 -29.487 1.00 80.19 344 LYS A O 1
ATOM 2836 N N . PHE A 1 345 ? 12.277 -4.119 -31.572 1.00 87.56 345 PHE A N 1
ATOM 2837 C CA . PHE A 1 345 ? 13.517 -3.700 -32.214 1.00 87.56 345 PHE A CA 1
ATOM 2838 C C . PHE A 1 345 ? 13.663 -2.175 -32.316 1.00 87.56 345 PHE A C 1
ATOM 2840 O O . PHE A 1 345 ? 14.433 -1.688 -33.138 1.00 87.56 345 PHE A O 1
ATOM 2847 N N . LEU A 1 346 ? 12.936 -1.406 -31.504 1.00 88.56 346 LEU A N 1
ATOM 2848 C CA . LEU A 1 346 ? 13.114 0.038 -31.368 1.00 88.56 346 LEU A CA 1
ATOM 2849 C C . LEU A 1 346 ? 13.473 0.399 -29.930 1.00 88.56 346 LEU A C 1
ATOM 2851 O O . LEU A 1 346 ? 12.708 0.084 -29.015 1.00 88.56 346 LEU A O 1
ATOM 2855 N N . ALA A 1 347 ? 14.579 1.123 -29.750 1.00 84.69 347 ALA A N 1
ATOM 2856 C CA . ALA A 1 347 ? 15.091 1.576 -28.455 1.00 84.69 347 ALA A CA 1
ATOM 2857 C C . ALA A 1 347 ? 15.480 3.068 -28.462 1.00 84.69 347 ALA A C 1
ATOM 2859 O O . ALA A 1 347 ? 15.701 3.674 -29.517 1.00 84.69 347 ALA A O 1
ATOM 2860 N N . LYS A 1 348 ? 15.534 3.679 -27.270 1.00 82.56 348 LYS A N 1
ATOM 2861 C CA . LYS A 1 348 ? 15.876 5.100 -27.092 1.00 82.56 348 LYS A CA 1
ATOM 2862 C C . LYS A 1 348 ? 17.362 5.332 -27.387 1.00 82.56 348 LYS A C 1
ATOM 2864 O O . LYS A 1 348 ? 18.181 4.497 -26.996 1.00 82.56 348 LYS A O 1
ATOM 2869 N N . PRO A 1 349 ? 17.741 6.455 -28.025 1.00 81.88 349 PRO A N 1
ATOM 2870 C CA . PRO A 1 349 ? 19.147 6.808 -28.196 1.00 81.88 349 PRO A CA 1
ATOM 2871 C C . PRO A 1 349 ? 19.873 6.868 -26.855 1.00 81.88 349 PRO A C 1
ATOM 2873 O O . PRO A 1 349 ? 19.323 7.365 -25.871 1.00 81.88 349 PRO A O 1
ATOM 2876 N N . GLY A 1 350 ? 21.113 6.385 -26.828 1.00 74.19 350 GLY A N 1
ATOM 2877 C CA . GLY A 1 350 ? 21.974 6.456 -25.647 1.00 74.19 350 GLY A CA 1
ATOM 2878 C C . GLY A 1 350 ? 21.666 5.438 -24.545 1.00 74.19 350 GLY A C 1
ATOM 2879 O O . GLY A 1 350 ? 22.406 5.396 -23.568 1.00 74.19 350 GLY A O 1
ATOM 2880 N N . ILE A 1 351 ? 20.636 4.595 -24.689 1.00 68.06 351 ILE A N 1
ATOM 2881 C CA . ILE A 1 351 ? 20.536 3.387 -23.862 1.00 68.06 351 ILE A CA 1
ATOM 2882 C C . ILE A 1 351 ? 21.623 2.420 -24.347 1.00 68.06 351 ILE A C 1
ATOM 2884 O O . ILE A 1 351 ? 21.703 2.199 -25.561 1.00 68.06 351 ILE A O 1
ATOM 2888 N N . PRO A 1 352 ? 22.451 1.844 -23.452 1.00 60.34 352 PRO A N 1
ATOM 2889 C CA . PRO A 1 352 ? 23.405 0.813 -23.830 1.00 60.34 352 PRO A CA 1
ATOM 2890 C C . PRO A 1 352 ? 22.638 -0.338 -24.482 1.00 60.34 352 PRO A C 1
ATOM 2892 O O . PRO A 1 352 ? 21.916 -1.078 -23.818 1.00 60.34 352 PRO A O 1
ATOM 2895 N N . THR A 1 353 ? 22.736 -0.451 -25.801 1.00 65.56 353 THR A N 1
ATOM 2896 C CA . THR A 1 353 ? 22.312 -1.659 -26.504 1.00 65.56 353 THR A CA 1
ATOM 2897 C C . THR A 1 353 ? 23.458 -2.655 -26.395 1.00 65.56 353 THR A C 1
ATOM 2899 O O . THR A 1 353 ? 24.620 -2.257 -26.284 1.00 65.56 353 THR A O 1
ATOM 2902 N N . TYR A 1 354 ? 23.136 -3.946 -26.317 1.00 55.16 354 TYR A N 1
ATOM 2903 C CA . TYR A 1 354 ? 24.132 -4.986 -26.065 1.00 55.16 354 TYR A CA 1
ATOM 2904 C C . TYR A 1 354 ? 25.322 -4.834 -27.035 1.00 55.16 354 TYR A C 1
ATOM 2906 O O . TYR A 1 354 ? 25.086 -4.749 -28.244 1.00 55.16 354 TYR A O 1
ATOM 2914 N N . PRO A 1 355 ? 26.577 -4.769 -26.553 1.00 46.19 355 PRO A N 1
ATOM 2915 C CA . PRO A 1 355 ? 27.726 -4.618 -27.435 1.00 46.19 355 PRO A CA 1
ATOM 2916 C C . PRO A 1 355 ? 27.791 -5.820 -28.385 1.00 46.19 355 PRO A C 1
ATOM 2918 O O . PRO A 1 355 ? 27.745 -6.968 -27.940 1.00 46.19 355 PRO A O 1
ATOM 2921 N N . SER A 1 356 ? 27.903 -5.576 -29.696 1.00 48.25 356 SER A N 1
ATOM 2922 C CA . SER A 1 356 ? 27.968 -6.634 -30.720 1.00 48.25 356 SER A CA 1
ATOM 2923 C C . SER A 1 356 ? 29.229 -7.507 -30.635 1.00 48.25 356 SER A C 1
ATOM 2925 O O . SER A 1 356 ? 29.409 -8.404 -31.453 1.00 48.25 356 SER A O 1
ATOM 2927 N N . THR A 1 357 ? 30.111 -7.252 -29.667 1.00 41.66 357 THR A N 1
ATOM 2928 C CA . THR A 1 357 ? 31.410 -7.912 -29.516 1.00 41.66 357 THR A CA 1
ATOM 2929 C C . THR A 1 357 ? 31.419 -9.067 -28.517 1.00 41.66 357 THR A C 1
ATOM 2931 O O . THR A 1 357 ? 32.486 -9.627 -28.298 1.00 41.66 357 THR A O 1
ATOM 2934 N N . TYR A 1 358 ? 30.292 -9.440 -27.897 1.00 44.56 358 TYR A N 1
ATOM 2935 C CA . TYR A 1 358 ? 30.274 -10.624 -27.026 1.00 44.56 358 TYR A CA 1
ATOM 2936 C C . TYR A 1 358 ? 30.243 -11.893 -27.886 1.00 44.56 358 TYR A C 1
ATOM 2938 O O . TYR A 1 358 ? 29.197 -12.270 -28.424 1.00 44.56 358 TYR A O 1
ATOM 2946 N N . SER A 1 359 ? 31.410 -12.512 -28.051 1.00 41.09 359 SER A N 1
ATOM 2947 C CA . SER A 1 359 ? 31.570 -13.781 -28.751 1.00 41.09 359 SER A CA 1
ATOM 2948 C C . SER A 1 359 ? 31.033 -14.912 -27.865 1.00 41.09 359 SER A C 1
ATOM 2950 O O . SER A 1 359 ? 31.395 -14.981 -26.694 1.00 41.09 359 SER A O 1
ATOM 2952 N N . PRO A 1 360 ? 30.198 -15.834 -28.375 1.00 43.72 360 PRO A N 1
ATOM 2953 C CA . PRO A 1 360 ? 29.713 -16.988 -27.608 1.00 43.72 360 PRO A CA 1
ATOM 2954 C C . PRO A 1 360 ? 30.806 -17.951 -27.110 1.00 43.72 360 PRO A C 1
ATOM 2956 O O . PRO A 1 360 ? 30.477 -18.914 -26.430 1.00 43.72 360 PRO A O 1
ATOM 2959 N N . ASN A 1 361 ? 32.071 -17.724 -27.477 1.00 46.25 361 ASN A N 1
ATOM 2960 C CA . ASN A 1 361 ? 33.198 -18.603 -27.168 1.00 46.25 361 ASN A CA 1
ATOM 2961 C C . ASN A 1 361 ? 34.019 -18.162 -25.942 1.00 46.25 361 ASN A C 1
ATOM 2963 O O . ASN A 1 361 ? 34.997 -18.829 -25.628 1.00 46.25 361 ASN A O 1
ATOM 2967 N N . ASP A 1 362 ? 33.659 -17.070 -25.263 1.00 44.06 362 ASP A N 1
ATOM 2968 C CA . ASP A 1 362 ? 34.477 -16.511 -24.171 1.00 44.06 362 ASP A CA 1
ATOM 2969 C C . ASP A 1 362 ? 34.130 -17.069 -22.766 1.00 44.06 362 ASP A C 1
ATOM 2971 O O . ASP A 1 362 ? 34.663 -16.587 -21.772 1.00 44.06 362 ASP A O 1
ATOM 2975 N N . ASP A 1 363 ? 33.278 -18.101 -22.663 1.00 45.22 363 ASP A N 1
ATOM 2976 C CA . ASP A 1 363 ? 32.855 -18.726 -21.394 1.00 45.22 363 ASP A CA 1
ATOM 2977 C C . ASP A 1 363 ? 33.382 -20.180 -21.247 1.00 45.22 363 ASP A C 1
ATOM 2979 O O . ASP A 1 363 ? 32.600 -21.132 -21.229 1.00 45.22 363 ASP A O 1
ATOM 2983 N N . GLU A 1 364 ? 34.704 -20.380 -21.130 1.00 45.94 364 GLU A N 1
ATOM 2984 C CA . GLU A 1 364 ? 35.293 -21.696 -20.772 1.00 45.94 364 GLU A CA 1
ATOM 2985 C C . GLU A 1 364 ? 35.325 -21.987 -19.250 1.00 45.94 364 GLU A C 1
ATOM 2987 O O . GLU A 1 364 ? 35.592 -23.118 -18.848 1.00 45.94 364 GLU A O 1
ATOM 2992 N N . ASP A 1 365 ? 34.966 -21.039 -18.377 1.00 46.31 365 ASP A N 1
ATOM 2993 C CA . ASP A 1 365 ? 35.160 -21.179 -16.916 1.00 46.31 365 ASP A CA 1
ATOM 2994 C C . ASP A 1 365 ? 33.933 -21.695 -16.123 1.00 46.31 365 ASP A C 1
ATOM 2996 O O . ASP A 1 365 ? 33.882 -21.592 -14.896 1.00 46.31 365 ASP A O 1
ATOM 3000 N N . ALA A 1 366 ? 32.925 -22.283 -16.778 1.00 41.19 366 ALA A N 1
ATOM 3001 C CA . ALA A 1 366 ? 31.700 -22.762 -16.112 1.00 41.19 366 ALA A CA 1
ATOM 3002 C C . ALA A 1 366 ? 31.643 -24.285 -15.852 1.00 41.19 366 ALA A C 1
ATOM 3004 O O . ALA A 1 366 ? 30.565 -24.810 -15.562 1.00 41.19 366 ALA A O 1
ATOM 3005 N N . THR A 1 367 ? 32.767 -25.007 -15.943 1.00 39.88 367 THR A N 1
ATOM 3006 C CA . THR A 1 367 ? 32.786 -26.485 -15.841 1.00 39.88 367 THR A CA 1
ATOM 3007 C C . THR A 1 367 ? 33.192 -27.068 -14.481 1.00 39.88 367 THR A C 1
ATOM 3009 O O . THR A 1 367 ? 33.031 -28.268 -14.280 1.00 39.88 367 THR A O 1
ATOM 3012 N N . ASP A 1 368 ? 33.612 -26.265 -13.503 1.00 39.59 368 ASP A N 1
ATOM 3013 C CA . ASP A 1 368 ? 34.157 -26.781 -12.234 1.00 39.59 368 ASP A CA 1
ATOM 3014 C C . ASP A 1 368 ? 33.162 -26.744 -11.064 1.00 39.59 368 ASP A C 1
ATOM 3016 O O . ASP A 1 368 ? 33.448 -26.137 -10.041 1.00 39.59 368 ASP A O 1
ATOM 3020 N N . LEU A 1 369 ? 31.990 -27.386 -11.162 1.00 35.69 369 LEU A N 1
ATOM 3021 C CA . LEU A 1 369 ? 31.154 -27.688 -9.979 1.00 35.69 369 LEU A CA 1
ATOM 3022 C C . LEU A 1 369 ? 30.219 -28.899 -10.190 1.00 35.69 369 LEU A C 1
ATOM 3024 O O . LEU A 1 369 ? 29.019 -28.802 -9.947 1.00 35.69 369 LEU A O 1
ATOM 3028 N N . ILE A 1 370 ? 30.743 -30.063 -10.593 1.00 36.69 370 ILE A N 1
ATOM 3029 C CA . ILE A 1 370 ? 30.090 -31.357 -10.310 1.00 36.69 370 ILE A CA 1
ATOM 3030 C C . ILE A 1 370 ? 31.169 -32.405 -10.011 1.00 36.69 370 ILE A C 1
ATOM 3032 O O . ILE A 1 370 ? 31.623 -33.119 -10.896 1.00 36.69 370 ILE A O 1
ATOM 3036 N N . GLU A 1 371 ? 31.544 -32.536 -8.743 1.00 40.78 371 GLU A N 1
ATOM 3037 C CA . GLU A 1 371 ? 32.157 -33.759 -8.227 1.00 40.78 371 GLU A CA 1
ATOM 3038 C C . GLU A 1 371 ? 31.531 -34.082 -6.866 1.00 40.78 371 GLU A C 1
ATOM 3040 O O . GLU A 1 371 ? 31.209 -33.182 -6.090 1.00 40.78 371 GLU A O 1
ATOM 3045 N N . ILE A 1 372 ? 31.405 -35.384 -6.586 1.00 38.41 372 ILE A N 1
ATOM 3046 C CA . ILE A 1 372 ? 30.836 -36.029 -5.389 1.00 38.41 372 ILE A CA 1
ATOM 3047 C C . ILE A 1 372 ? 29.323 -36.308 -5.477 1.00 38.41 372 ILE A C 1
ATOM 3049 O O . ILE A 1 372 ? 28.514 -35.541 -4.970 1.00 38.41 372 ILE A O 1
ATOM 3053 N N . VAL A 1 373 ? 28.955 -37.458 -6.063 1.00 32.34 373 VAL A N 1
ATOM 3054 C CA . VAL A 1 373 ? 28.361 -38.625 -5.363 1.00 32.34 373 VAL A CA 1
ATOM 3055 C C . VAL A 1 373 ? 28.486 -39.846 -6.293 1.00 32.34 373 VAL A C 1
ATOM 3057 O O . VAL A 1 373 ? 27.688 -40.023 -7.207 1.00 32.34 373 VAL A O 1
ATOM 3060 N N . GLU A 1 374 ? 29.442 -40.733 -6.024 1.00 35.34 374 GLU A N 1
ATOM 3061 C CA . GLU A 1 374 ? 29.375 -42.145 -6.425 1.00 35.34 374 GLU A CA 1
ATOM 3062 C C . GLU A 1 374 ? 29.334 -42.975 -5.145 1.00 35.34 374 GLU A C 1
ATOM 3064 O O . GLU A 1 374 ? 30.102 -42.677 -4.238 1.00 35.34 374 GLU A O 1
ATOM 3069 N N . HIS A 1 375 ? 28.440 -43.965 -5.064 1.00 41.41 375 HIS A N 1
ATOM 3070 C CA . HIS A 1 375 ? 28.610 -45.263 -4.384 1.00 41.41 375 HIS A CA 1
ATOM 3071 C C . HIS A 1 375 ? 27.311 -46.071 -4.549 1.00 41.41 375 HIS A C 1
ATOM 3073 O O . HIS A 1 375 ? 26.457 -46.031 -3.670 1.00 41.41 375 HIS A O 1
ATOM 3079 N N . LEU A 1 376 ? 27.161 -46.811 -5.656 1.00 35.94 376 LEU A N 1
ATOM 3080 C CA . LEU A 1 376 ? 26.363 -48.047 -5.745 1.00 35.94 376 LEU A CA 1
ATOM 3081 C C . LEU A 1 376 ? 26.851 -48.910 -6.937 1.00 35.94 376 LEU A C 1
ATOM 3083 O O . LEU A 1 376 ? 27.470 -48.374 -7.854 1.00 35.94 376 LEU A O 1
ATOM 3087 N N . PRO A 1 377 ? 26.653 -50.244 -6.892 1.00 42.88 377 PRO A N 1
ATOM 3088 C CA . PRO A 1 377 ? 27.562 -51.208 -7.505 1.00 42.88 377 PRO A CA 1
ATOM 3089 C C . PRO A 1 377 ? 27.254 -51.543 -8.968 1.00 42.88 377 PRO A C 1
ATOM 3091 O O . PRO A 1 377 ? 26.108 -51.579 -9.415 1.00 42.88 377 PRO A O 1
ATOM 3094 N N . THR A 1 378 ? 28.334 -51.864 -9.672 1.00 36.75 378 THR A N 1
ATOM 3095 C CA . THR A 1 378 ? 28.432 -52.321 -11.057 1.00 36.75 378 THR A CA 1
ATOM 3096 C C . THR A 1 378 ? 27.709 -53.646 -11.293 1.00 36.75 378 THR A C 1
ATOM 3098 O O . THR A 1 378 ? 27.944 -54.623 -10.581 1.00 36.75 378 THR A O 1
ATOM 3101 N N . THR A 1 379 ? 26.893 -53.700 -12.348 1.00 34.56 379 THR A N 1
ATOM 3102 C CA . THR A 1 379 ? 26.527 -54.957 -13.014 1.00 34.56 379 THR A CA 1
ATOM 3103 C C . THR A 1 379 ? 27.086 -54.933 -14.428 1.00 34.56 379 THR A C 1
ATOM 3105 O O . THR A 1 379 ? 26.868 -53.990 -15.188 1.00 34.56 379 THR A O 1
ATOM 3108 N N . ASP A 1 380 ? 27.873 -55.961 -14.725 1.00 40.41 380 ASP A N 1
ATOM 3109 C CA . ASP A 1 380 ? 28.571 -56.179 -15.982 1.00 40.41 380 ASP A CA 1
ATOM 3110 C C . ASP A 1 380 ? 27.602 -56.273 -17.163 1.00 40.41 380 ASP A C 1
ATOM 3112 O O . ASP A 1 380 ? 26.678 -57.087 -17.176 1.00 40.41 380 ASP A O 1
ATOM 3116 N N . THR A 1 381 ? 27.868 -55.492 -18.207 1.00 43.78 381 THR A N 1
ATOM 3117 C CA . THR A 1 381 ? 27.418 -55.800 -19.569 1.00 43.78 381 THR A CA 1
ATOM 3118 C C . THR A 1 381 ? 28.560 -55.517 -20.549 1.00 43.78 381 THR A C 1
ATOM 3120 O O . THR A 1 381 ? 29.256 -54.511 -20.400 1.00 43.78 381 THR A O 1
ATOM 3123 N N . PRO A 1 382 ? 28.818 -56.418 -21.515 1.00 48.22 382 PRO A N 1
ATOM 3124 C CA . PRO A 1 382 ? 30.003 -56.347 -22.356 1.00 48.22 382 PRO A CA 1
ATOM 3125 C C . PRO A 1 382 ? 29.885 -55.259 -23.427 1.00 48.22 382 PRO A C 1
ATOM 3127 O O . PRO A 1 382 ? 28.849 -55.081 -24.063 1.00 48.22 382 PRO A O 1
ATOM 3130 N N . SER A 1 383 ? 31.006 -54.571 -23.630 1.00 41.34 3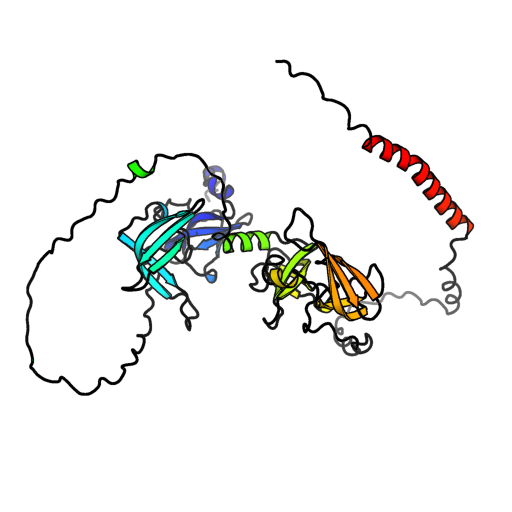83 SER A N 1
ATOM 3131 C CA . SER A 1 383 ? 31.238 -53.586 -24.684 1.00 41.34 383 SER A CA 1
ATOM 3132 C C . SER A 1 383 ? 31.102 -54.212 -26.085 1.00 41.34 383 SER A C 1
ATOM 3134 O O . SER A 1 383 ? 31.674 -55.285 -26.309 1.00 41.34 383 SER A O 1
ATOM 3136 N N . PRO A 1 384 ? 30.400 -53.577 -27.042 1.00 42.47 384 PRO A N 1
ATOM 3137 C CA . PRO A 1 384 ? 30.371 -54.033 -28.425 1.00 42.47 384 PRO A CA 1
ATOM 3138 C C . PRO A 1 384 ? 31.687 -53.713 -29.151 1.00 42.47 384 PRO A C 1
ATOM 3140 O O . PRO A 1 384 ? 32.308 -52.662 -28.978 1.00 42.47 384 PRO A O 1
ATOM 3143 N N . THR A 1 385 ? 32.116 -54.671 -29.966 1.00 52.84 385 THR A N 1
ATOM 3144 C CA . THR A 1 385 ? 33.320 -54.653 -30.800 1.00 52.84 385 THR A CA 1
ATOM 3145 C C . THR A 1 385 ? 33.250 -53.628 -31.936 1.00 52.84 385 THR A C 1
ATOM 3147 O O . THR A 1 385 ? 32.182 -53.246 -32.402 1.00 52.84 385 THR A O 1
ATOM 3150 N N . ALA A 1 386 ? 34.426 -53.209 -32.404 1.00 48.50 386 ALA A N 1
ATOM 3151 C CA . ALA A 1 386 ? 34.693 -52.037 -33.238 1.00 48.50 386 ALA A CA 1
ATOM 3152 C C . ALA A 1 386 ? 34.171 -52.038 -34.699 1.00 48.50 386 ALA A C 1
ATOM 3154 O O . ALA A 1 386 ? 34.618 -51.197 -35.472 1.00 48.50 386 ALA A O 1
ATOM 3155 N N . ASP A 1 387 ? 33.202 -52.877 -35.074 1.00 46.97 387 ASP A N 1
ATOM 3156 C CA . ASP A 1 387 ? 32.670 -52.940 -36.452 1.00 46.97 387 ASP A CA 1
ATOM 3157 C C . ASP A 1 387 ? 31.242 -52.382 -36.619 1.00 46.97 387 ASP A C 1
ATOM 3159 O O . ASP A 1 387 ? 30.657 -52.458 -37.696 1.00 46.97 387 ASP A O 1
ATOM 3163 N N . GLU A 1 388 ? 30.691 -51.722 -35.596 1.00 47.72 388 GLU A N 1
ATOM 3164 C CA . GLU A 1 388 ? 29.333 -51.146 -35.632 1.00 47.72 388 GLU A CA 1
ATOM 3165 C C . GLU A 1 388 ? 29.309 -49.603 -35.698 1.00 47.72 388 GLU A C 1
ATOM 3167 O O . GLU A 1 388 ? 28.324 -48.962 -35.349 1.00 47.72 388 GLU A O 1
ATOM 3172 N N . LYS A 1 389 ? 30.397 -48.971 -36.168 1.00 46.12 389 LYS A N 1
ATOM 3173 C CA . LYS A 1 389 ? 30.512 -47.498 -36.293 1.00 46.12 389 LYS A CA 1
ATOM 3174 C C . LYS A 1 389 ? 30.452 -46.944 -37.723 1.00 46.12 389 LYS A C 1
ATOM 3176 O O . LYS A 1 389 ? 30.696 -45.757 -37.917 1.00 46.12 389 LYS A O 1
ATOM 3181 N N . VAL A 1 390 ? 30.093 -47.755 -38.723 1.00 46.84 390 VAL A N 1
ATOM 3182 C CA . VAL A 1 390 ? 30.002 -47.295 -40.130 1.00 46.84 390 VAL A CA 1
ATOM 3183 C C . VAL A 1 390 ? 28.571 -47.295 -40.693 1.00 46.84 390 VAL A C 1
ATOM 3185 O O . VAL A 1 390 ? 28.335 -46.704 -41.741 1.00 46.84 390 VAL A O 1
ATOM 3188 N N . VAL A 1 391 ? 27.571 -47.842 -39.991 1.00 46.75 391 VAL A N 1
ATOM 3189 C CA . VAL A 1 391 ? 26.191 -47.921 -40.527 1.00 46.75 391 VAL A CA 1
ATOM 3190 C C . VAL A 1 391 ? 25.246 -46.837 -39.976 1.00 46.75 391 VAL A C 1
ATOM 3192 O O . VAL A 1 391 ? 24.217 -46.554 -40.583 1.00 46.75 391 VAL A O 1
ATOM 3195 N N . GLU A 1 392 ? 25.616 -46.113 -38.916 1.00 41.22 392 GLU A N 1
ATOM 3196 C CA . GLU A 1 392 ? 24.727 -45.131 -38.263 1.00 41.22 392 GLU A CA 1
ATOM 3197 C C . GLU A 1 392 ? 25.088 -43.652 -38.534 1.00 41.22 392 GLU A C 1
ATOM 3199 O O . GLU A 1 392 ? 24.823 -42.768 -37.724 1.00 41.22 392 GLU A O 1
ATOM 3204 N N . ALA A 1 393 ? 25.678 -43.355 -39.700 1.00 43.59 393 ALA A N 1
ATOM 3205 C CA . ALA A 1 393 ? 25.970 -41.979 -40.143 1.00 43.59 393 ALA A CA 1
ATOM 3206 C C . ALA A 1 393 ? 25.387 -41.610 -41.527 1.00 43.59 393 ALA A C 1
ATOM 3208 O O . ALA A 1 393 ? 25.670 -40.535 -42.049 1.00 43.59 393 ALA A O 1
ATOM 3209 N N . GLN A 1 394 ? 24.530 -42.454 -42.117 1.00 40.97 394 GLN A N 1
ATOM 3210 C CA . GLN A 1 394 ? 23.887 -42.202 -43.423 1.00 40.97 394 GLN A CA 1
ATOM 3211 C C . GLN A 1 394 ? 22.348 -42.281 -43.404 1.00 40.97 394 GLN A C 1
ATOM 3213 O O . GLN A 1 394 ? 21.716 -42.356 -44.452 1.00 40.97 394 GLN A O 1
ATOM 3218 N N . ALA A 1 395 ? 21.715 -42.201 -42.229 1.00 41.38 395 ALA A N 1
ATOM 3219 C CA . ALA A 1 395 ? 20.255 -42.296 -42.086 1.00 41.38 395 ALA A CA 1
ATOM 3220 C C . ALA A 1 395 ? 19.550 -40.961 -41.771 1.00 41.38 395 ALA A C 1
ATOM 3222 O O . ALA A 1 395 ? 18.473 -40.945 -41.175 1.00 41.38 395 ALA A O 1
ATOM 3223 N N . ARG A 1 396 ? 20.125 -39.817 -42.161 1.00 50.59 396 ARG A N 1
ATOM 3224 C CA . ARG A 1 396 ? 19.440 -38.516 -42.091 1.00 50.59 396 ARG A CA 1
ATOM 3225 C C . ARG A 1 396 ? 19.801 -37.650 -43.287 1.00 50.59 396 ARG A C 1
ATOM 3227 O O . ARG A 1 396 ? 20.775 -36.915 -43.221 1.00 50.59 396 ARG A O 1
ATOM 3234 N N . THR A 1 397 ? 19.008 -37.757 -44.354 1.00 52.75 397 THR A N 1
ATOM 3235 C CA . THR A 1 397 ? 18.500 -36.676 -45.235 1.00 52.75 397 THR A CA 1
ATOM 3236 C C . THR A 1 397 ? 18.231 -37.193 -46.650 1.00 52.75 397 THR A C 1
ATOM 3238 O O . THR A 1 397 ? 19.042 -37.043 -47.551 1.00 52.75 397 THR A O 1
ATOM 3241 N N . SER A 1 398 ? 17.039 -37.744 -46.867 1.00 44.34 398 SER A N 1
ATOM 3242 C CA . SER A 1 398 ? 16.319 -37.560 -48.131 1.00 44.34 398 SER A CA 1
ATOM 3243 C C . SER A 1 398 ? 14.864 -37.968 -47.916 1.00 44.34 398 SER A C 1
ATOM 3245 O O . SER A 1 398 ? 14.542 -39.155 -47.919 1.00 44.34 398 SER A O 1
ATOM 3247 N N . LEU A 1 399 ? 13.967 -36.998 -47.714 1.00 60.69 399 LEU A N 1
ATOM 3248 C CA . LEU A 1 399 ? 12.621 -37.217 -48.237 1.00 60.69 399 LEU A CA 1
ATOM 3249 C C . LEU A 1 399 ? 12.791 -37.223 -49.754 1.00 60.69 399 LEU A C 1
ATOM 3251 O O . LEU A 1 399 ? 13.388 -36.288 -50.289 1.00 60.69 399 LEU A O 1
ATOM 3255 N N . ASP A 1 400 ? 12.341 -38.277 -50.428 1.00 79.19 400 ASP A N 1
ATOM 3256 C CA . ASP A 1 400 ? 12.371 -38.265 -51.883 1.00 79.19 400 ASP A CA 1
ATOM 3257 C C . ASP A 1 400 ? 11.464 -37.137 -52.418 1.00 79.19 400 ASP A C 1
ATOM 3259 O O . ASP A 1 400 ? 10.465 -36.740 -51.802 1.00 79.19 400 ASP A O 1
ATOM 3263 N N . GLU A 1 401 ? 11.849 -36.584 -53.567 1.00 72.44 401 GLU A N 1
ATOM 3264 C CA . GLU A 1 401 ? 11.133 -35.498 -54.247 1.00 72.44 401 GLU A CA 1
ATOM 3265 C C . GLU A 1 401 ? 9.652 -35.862 -54.480 1.00 72.44 401 GLU A C 1
ATOM 3267 O O . GLU A 1 401 ? 8.769 -35.007 -54.434 1.00 72.44 401 GLU A O 1
ATOM 3272 N N . ALA A 1 402 ? 9.350 -37.153 -54.663 1.00 75.94 402 ALA A N 1
ATOM 3273 C CA . ALA A 1 402 ? 7.996 -37.646 -54.893 1.00 75.94 402 ALA A CA 1
ATOM 3274 C C . ALA A 1 402 ? 7.104 -37.529 -53.642 1.00 75.94 402 ALA A C 1
ATOM 3276 O O . ALA A 1 402 ? 5.923 -37.189 -53.745 1.00 75.94 402 ALA A O 1
ATOM 3277 N N . THR A 1 403 ? 7.665 -37.744 -52.457 1.00 79.88 403 THR A N 1
ATOM 3278 C CA . THR A 1 403 ? 6.989 -37.634 -51.164 1.00 79.88 403 THR A CA 1
ATOM 3279 C C . THR A 1 403 ? 6.723 -36.170 -50.845 1.00 79.88 403 THR A C 1
ATOM 3281 O O . THR A 1 403 ? 5.615 -35.820 -50.432 1.00 79.88 403 THR A O 1
ATOM 3284 N N . PHE A 1 404 ? 7.690 -35.291 -51.123 1.00 83.00 404 PHE A N 1
ATOM 3285 C CA . PHE A 1 404 ? 7.497 -33.847 -50.996 1.00 83.00 404 PHE A CA 1
ATOM 3286 C C . PHE A 1 404 ? 6.403 -33.337 -51.946 1.00 83.00 404 PHE A C 1
ATOM 3288 O O . PHE A 1 404 ? 5.478 -32.641 -51.518 1.00 83.00 404 PHE A O 1
ATOM 3295 N N . GLN A 1 405 ? 6.433 -33.761 -53.213 1.00 81.06 405 GLN A N 1
ATOM 3296 C CA . GLN A 1 405 ? 5.433 -33.368 -54.205 1.00 81.06 405 GLN A CA 1
ATOM 3297 C C . GLN A 1 405 ? 4.034 -33.913 -53.871 1.00 81.06 405 GLN A C 1
ATOM 3299 O O . GLN A 1 405 ? 3.030 -33.231 -54.088 1.00 81.06 405 GLN A O 1
ATOM 3304 N N . SER A 1 406 ? 3.948 -35.115 -53.292 1.00 85.69 406 SER A N 1
ATOM 3305 C CA . SER A 1 406 ? 2.693 -35.708 -52.814 1.00 85.69 406 SER A CA 1
ATOM 3306 C C . SER A 1 406 ? 2.075 -34.897 -51.668 1.00 85.69 406 SER A C 1
ATOM 3308 O O . SER A 1 406 ? 0.887 -34.561 -51.710 1.00 85.69 406 SER A O 1
ATOM 3310 N N . ILE A 1 407 ? 2.890 -34.482 -50.691 1.00 85.25 407 ILE A N 1
ATOM 3311 C CA . ILE A 1 407 ? 2.446 -33.634 -49.573 1.00 85.25 407 ILE A CA 1
ATOM 3312 C C . ILE A 1 407 ? 2.007 -32.251 -50.079 1.00 85.25 407 ILE A C 1
ATOM 3314 O O . ILE A 1 407 ? 0.946 -31.758 -49.686 1.00 85.25 407 ILE A O 1
ATOM 3318 N N . ALA A 1 408 ? 2.770 -31.643 -50.994 1.00 85.25 408 ALA A N 1
ATOM 3319 C CA . ALA A 1 408 ? 2.441 -30.344 -51.578 1.00 85.25 408 ALA A CA 1
ATOM 3320 C C . ALA A 1 408 ? 1.109 -30.375 -52.352 1.00 85.25 408 ALA A C 1
ATOM 3322 O O . ALA A 1 408 ? 0.266 -29.489 -52.184 1.00 85.25 408 ALA A O 1
ATOM 3323 N N . ASN A 1 409 ? 0.873 -31.429 -53.138 1.00 88.25 409 ASN A N 1
ATOM 3324 C CA . ASN A 1 409 ? -0.383 -31.615 -53.866 1.00 88.25 409 ASN A CA 1
ATOM 3325 C C . ASN A 1 409 ? -1.571 -31.858 -52.919 1.00 88.25 409 ASN A C 1
ATOM 3327 O O . ASN A 1 409 ? -2.662 -31.329 -53.154 1.00 88.25 409 ASN A O 1
ATOM 3331 N N . GLY A 1 410 ? -1.362 -32.599 -51.825 1.00 89.88 410 GLY A N 1
ATOM 3332 C CA . GLY A 1 410 ? -2.373 -32.805 -50.785 1.00 89.88 410 GLY A CA 1
ATOM 3333 C C . GLY A 1 410 ? -2.795 -31.498 -50.109 1.00 89.88 410 GLY A C 1
ATOM 3334 O O . GLY A 1 410 ? -3.989 -31.205 -50.004 1.00 89.88 410 GLY A O 1
ATOM 3335 N N . LEU A 1 411 ? -1.826 -30.663 -49.725 1.00 84.94 411 LEU A N 1
ATOM 3336 C CA . LEU A 1 411 ? -2.087 -29.356 -49.115 1.00 84.94 411 LEU A CA 1
ATOM 3337 C C . LEU A 1 411 ? -2.781 -28.391 -50.085 1.00 84.94 411 LEU A C 1
ATOM 3339 O O . LEU A 1 411 ? -3.742 -27.722 -49.701 1.00 84.94 411 LEU A O 1
ATOM 3343 N N . TYR A 1 412 ? -2.365 -28.363 -51.354 1.00 86.06 412 TYR A N 1
ATOM 3344 C CA . TYR A 1 412 ? -3.014 -27.537 -52.375 1.00 86.06 412 TYR A CA 1
ATOM 3345 C C . TYR A 1 412 ? -4.481 -27.944 -52.604 1.00 86.06 412 TYR A C 1
ATOM 3347 O O . TYR A 1 412 ? -5.352 -27.083 -52.759 1.00 86.06 412 TYR A O 1
ATOM 3355 N N . GLY A 1 413 ? -4.783 -29.246 -52.552 1.00 87.56 413 GLY A N 1
ATOM 3356 C CA . GLY A 1 413 ? -6.151 -29.764 -52.629 1.00 87.56 413 GLY A CA 1
ATOM 3357 C C . GLY A 1 413 ? -7.037 -29.307 -51.465 1.00 87.56 413 GLY A C 1
ATOM 3358 O O . GLY A 1 413 ? -8.166 -28.868 -51.691 1.00 87.56 413 GLY A O 1
ATOM 3359 N N . ILE A 1 414 ? -6.515 -29.346 -50.234 1.00 82.94 414 ILE A N 1
ATOM 3360 C CA . ILE A 1 414 ? -7.234 -28.898 -49.029 1.00 82.94 414 ILE A CA 1
ATOM 3361 C C . ILE A 1 414 ? -7.527 -27.395 -49.107 1.00 82.94 414 ILE A C 1
ATOM 3363 O O . ILE A 1 414 ? -8.669 -26.971 -48.929 1.00 82.94 414 ILE A O 1
ATOM 3367 N N . ILE A 1 415 ? -6.521 -26.592 -49.458 1.00 83.56 415 ILE A N 1
ATOM 3368 C CA . ILE A 1 415 ? -6.640 -25.133 -49.592 1.00 83.56 415 ILE A CA 1
ATOM 3369 C C . ILE A 1 415 ? -7.700 -24.767 -50.641 1.00 83.56 415 ILE A C 1
ATOM 3371 O O . ILE A 1 415 ? -8.557 -23.916 -50.396 1.00 83.56 415 ILE A O 1
ATOM 3375 N N . LYS A 1 416 ? -7.698 -25.442 -51.796 1.00 87.50 416 LYS A N 1
ATOM 3376 C CA . LYS A 1 416 ? -8.646 -25.164 -52.883 1.00 87.50 416 LYS A CA 1
ATOM 3377 C C . LYS A 1 416 ? -10.084 -25.569 -52.542 1.00 87.50 416 LYS A C 1
ATOM 3379 O O . LYS A 1 416 ? -11.017 -24.959 -53.064 1.00 87.50 416 LYS A O 1
ATOM 3384 N N . ARG A 1 417 ? -10.273 -26.575 -51.679 1.00 87.62 417 ARG A N 1
ATOM 3385 C CA . ARG A 1 417 ? -11.601 -27.063 -51.279 1.00 87.62 417 ARG A CA 1
ATOM 3386 C C . ARG A 1 417 ? -12.230 -26.227 -50.166 1.00 87.62 417 ARG A C 1
ATOM 3388 O O . ARG A 1 417 ? -13.411 -25.905 -50.253 1.00 87.62 417 ARG A O 1
ATOM 3395 N N . GLU A 1 418 ? -11.456 -25.863 -49.148 1.00 83.38 418 GLU A N 1
ATOM 3396 C CA . GLU A 1 418 ? -12.005 -25.294 -47.909 1.00 83.38 418 GLU A CA 1
ATOM 3397 C C . GLU A 1 418 ? -12.110 -23.756 -47.938 1.00 83.38 418 GLU A C 1
ATOM 3399 O O . GLU A 1 418 ? -13.046 -23.179 -47.381 1.00 83.38 418 GLU A O 1
ATOM 3404 N N . ILE A 1 419 ? -11.215 -23.059 -48.650 1.00 80.19 419 ILE A N 1
ATOM 3405 C CA . ILE A 1 419 ? -11.215 -21.583 -48.685 1.00 80.19 419 ILE A CA 1
ATOM 3406 C C . ILE A 1 419 ? -12.488 -20.982 -49.318 1.00 80.19 419 ILE A C 1
ATOM 3408 O O . ILE A 1 419 ? -13.022 -20.018 -48.762 1.00 80.19 419 ILE A O 1
ATOM 3412 N N . PRO A 1 420 ? -13.053 -21.518 -50.419 1.00 83.19 420 PRO A N 1
ATOM 3413 C CA . PRO A 1 420 ? -14.293 -20.979 -50.984 1.00 83.19 420 PRO A CA 1
ATOM 3414 C C . PRO A 1 420 ? -15.506 -21.112 -50.049 1.00 83.19 420 PRO A C 1
ATOM 3416 O O . PRO A 1 420 ? -16.405 -20.270 -50.093 1.00 83.19 420 PRO A O 1
ATOM 3419 N N . ALA A 1 421 ? -15.539 -22.141 -49.194 1.00 73.06 421 ALA A N 1
ATOM 3420 C CA . ALA A 1 421 ? -16.601 -22.331 -48.206 1.00 73.06 421 ALA A CA 1
ATOM 3421 C C . ALA A 1 421 ? -16.500 -21.301 -47.069 1.00 73.06 421 ALA A C 1
ATOM 3423 O O . ALA A 1 421 ? -17.504 -20.696 -46.688 1.00 73.06 421 ALA A O 1
ATOM 3424 N N . LEU A 1 422 ? -15.278 -21.022 -46.606 1.00 65.50 422 LEU A N 1
ATOM 3425 C CA . LEU A 1 422 ? -15.010 -19.994 -45.597 1.00 65.50 422 LEU A CA 1
ATOM 3426 C C . LEU A 1 422 ? -15.313 -18.578 -46.110 1.00 65.50 422 LEU A C 1
ATOM 3428 O O . LEU A 1 422 ? -15.864 -17.758 -45.376 1.00 65.50 422 LEU A O 1
ATOM 3432 N N . LEU A 1 423 ? -15.048 -18.302 -47.390 1.00 69.62 423 LEU A N 1
ATOM 3433 C CA . LEU A 1 423 ? -15.385 -17.014 -48.004 1.00 69.62 423 LEU A CA 1
ATOM 3434 C C . LEU A 1 423 ? -16.901 -16.815 -48.181 1.00 69.62 423 LEU A C 1
ATOM 3436 O O . LEU A 1 423 ? -17.377 -15.688 -48.065 1.00 69.62 423 LEU A O 1
ATOM 3440 N N . ARG A 1 424 ? -17.695 -17.877 -48.390 1.00 65.38 424 ARG A N 1
ATOM 3441 C CA . ARG A 1 424 ? -19.168 -17.760 -48.471 1.00 65.38 424 ARG A CA 1
ATOM 3442 C C . ARG A 1 424 ? -19.824 -17.436 -47.129 1.00 65.38 424 ARG A C 1
ATOM 3444 O O . ARG A 1 424 ? -20.814 -16.707 -47.111 1.00 65.38 424 ARG A O 1
ATOM 3451 N N . LEU A 1 425 ? -19.270 -17.922 -46.018 1.00 63.44 425 LEU A N 1
ATOM 3452 C CA . LEU A 1 425 ? -19.786 -17.612 -44.680 1.00 63.44 425 LEU A CA 1
ATOM 3453 C C . LEU A 1 425 ? -19.626 -16.126 -44.325 1.00 63.44 425 LEU A C 1
ATOM 3455 O O . LEU A 1 425 ? -20.482 -15.569 -43.643 1.00 63.44 425 LEU A O 1
ATOM 3459 N N . HIS A 1 426 ? -18.600 -15.457 -44.856 1.00 60.09 426 HIS A N 1
ATOM 3460 C CA . HIS A 1 426 ? -18.338 -14.049 -44.556 1.00 60.09 426 HIS A CA 1
ATOM 3461 C C . HIS A 1 426 ? -19.187 -13.040 -45.350 1.00 60.09 426 HIS A C 1
ATOM 3463 O O . HIS A 1 426 ? -19.324 -11.902 -44.907 1.00 60.09 426 HIS A O 1
ATOM 3469 N N . PHE A 1 427 ? -19.793 -13.431 -46.478 1.00 53.94 427 PHE A N 1
ATOM 3470 C CA . PHE A 1 427 ? -20.530 -12.502 -47.353 1.00 53.94 427 PHE A CA 1
ATOM 3471 C C . PHE A 1 427 ? -22.066 -12.595 -47.277 1.00 53.94 427 PHE A C 1
ATOM 3473 O O . PHE A 1 427 ? -22.745 -11.799 -47.920 1.00 53.94 427 PHE A O 1
ATOM 3480 N N . SER A 1 428 ? -22.647 -13.493 -46.470 1.00 50.84 428 SER A N 1
ATOM 3481 C CA . SER A 1 428 ? -24.119 -13.622 -46.362 1.00 50.84 428 SER A CA 1
ATOM 3482 C C . SER A 1 428 ? -24.790 -12.724 -45.302 1.00 50.84 428 SER A C 1
ATOM 3484 O O . SER A 1 428 ? -26.008 -12.752 -45.156 1.00 50.84 428 SER A O 1
ATOM 3486 N N . GLY A 1 429 ? -24.030 -11.895 -44.578 1.00 50.78 429 GLY A N 1
ATOM 3487 C CA . GLY A 1 429 ? -24.524 -11.147 -43.410 1.00 50.78 429 GLY A CA 1
ATOM 3488 C C . GLY A 1 429 ? -25.057 -9.726 -43.644 1.00 50.78 429 GLY A C 1
ATOM 3489 O O . GLY A 1 429 ? -25.345 -9.040 -42.668 1.00 50.78 429 GLY A O 1
ATOM 3490 N N . ALA A 1 430 ? -25.174 -9.240 -44.884 1.00 55.22 430 ALA A N 1
ATOM 3491 C CA . ALA A 1 430 ? -25.503 -7.833 -45.144 1.00 55.22 430 ALA A CA 1
ATOM 3492 C C . ALA A 1 430 ? -26.651 -7.651 -46.147 1.00 55.22 430 ALA A C 1
ATOM 3494 O O . ALA A 1 430 ? -26.438 -7.168 -47.253 1.00 55.22 430 ALA A O 1
ATOM 3495 N N . SER A 1 431 ? -27.881 -8.009 -45.766 1.00 50.28 431 SER A N 1
ATOM 3496 C CA . SER A 1 431 ? -29.082 -7.400 -46.359 1.00 50.28 431 SER A CA 1
ATOM 3497 C C . SER A 1 431 ? -30.333 -7.683 -45.525 1.00 50.28 431 SER A C 1
ATOM 3499 O O . SER A 1 431 ? -30.966 -8.720 -45.679 1.00 50.28 431 SER A O 1
ATOM 3501 N N . SER A 1 432 ? -30.698 -6.754 -44.637 1.00 48.53 432 SER A N 1
ATOM 3502 C CA . SER A 1 432 ? -32.102 -6.434 -44.334 1.00 48.53 432 SER A CA 1
ATOM 3503 C C . SER A 1 432 ? -32.164 -5.243 -43.376 1.00 48.53 432 SER A C 1
ATOM 3505 O O . SER A 1 432 ? -31.739 -5.374 -42.227 1.00 48.53 432 SER A O 1
ATOM 3507 N N . LYS A 1 433 ? -32.696 -4.109 -43.849 1.00 45.19 433 LYS A N 1
ATOM 3508 C CA . LYS A 1 433 ? -33.633 -3.199 -43.152 1.00 45.19 433 LYS A CA 1
ATOM 3509 C C . LYS A 1 433 ? -33.656 -1.839 -43.860 1.00 45.19 433 LYS A C 1
ATOM 3511 O O . LYS A 1 433 ? -32.831 -0.974 -43.597 1.00 45.19 433 LYS A O 1
ATOM 3516 N N . SER A 1 434 ? -34.660 -1.642 -44.708 1.00 43.00 434 SER A N 1
ATOM 3517 C CA . SER A 1 434 ? -35.230 -0.318 -44.954 1.00 43.00 434 SER A CA 1
ATOM 3518 C C . SER A 1 434 ? -36.737 -0.475 -45.124 1.00 43.00 434 SER A C 1
ATOM 3520 O O . SER A 1 434 ? -37.216 -0.904 -46.172 1.00 43.00 434 SER A O 1
ATOM 3522 N N . SER A 1 435 ? -37.485 -0.146 -44.078 1.00 46.41 435 SER A N 1
ATOM 3523 C CA . SER A 1 435 ? -38.912 0.124 -44.181 1.00 46.41 435 SER A CA 1
ATOM 3524 C C . SER A 1 435 ? -39.286 1.252 -43.227 1.00 46.41 435 SER A C 1
ATOM 3526 O O . SER A 1 435 ? -38.901 1.229 -42.060 1.00 46.41 435 SER A O 1
ATOM 3528 N N . SER A 1 436 ? -40.073 2.171 -43.789 1.00 47.31 436 SER A N 1
ATOM 3529 C CA . SER A 1 436 ? -41.012 3.113 -43.174 1.00 47.31 436 SER A CA 1
ATOM 3530 C C . SER A 1 436 ? -40.479 4.267 -42.321 1.00 47.31 436 SER A C 1
ATOM 3532 O O . SER A 1 436 ? -40.135 4.089 -41.158 1.00 47.31 436 SER A O 1
ATOM 3534 N N . ALA A 1 437 ? -40.636 5.479 -42.858 1.00 45.06 437 ALA A N 1
ATOM 3535 C CA . ALA A 1 437 ? -41.285 6.565 -42.130 1.00 45.06 437 ALA A CA 1
ATOM 3536 C C . ALA A 1 437 ? -42.085 7.422 -43.125 1.00 45.06 437 ALA A C 1
ATOM 3538 O O . ALA A 1 437 ? -41.528 7.976 -44.070 1.00 45.06 437 ALA A O 1
ATOM 3539 N N . SER A 1 438 ? -43.398 7.470 -42.915 1.00 52.47 438 SER A N 1
ATOM 3540 C CA . SER A 1 438 ? -44.312 8.468 -43.464 1.00 52.47 438 SER A CA 1
ATOM 3541 C C . SER A 1 438 ? -44.560 9.513 -42.378 1.00 52.47 438 SER A C 1
ATOM 3543 O O . SER A 1 438 ? -44.826 9.119 -41.243 1.00 52.47 438 SER A O 1
ATOM 3545 N N . ILE A 1 439 ? -44.453 10.794 -42.732 1.00 47.66 439 ILE A N 1
ATOM 3546 C CA . ILE A 1 439 ? -45.426 11.897 -42.579 1.00 47.66 439 ILE A CA 1
ATOM 3547 C C . ILE A 1 439 ? -44.828 13.100 -43.309 1.00 47.66 439 ILE A C 1
ATOM 3549 O O . ILE A 1 439 ? -43.629 13.380 -43.080 1.00 47.66 439 ILE A O 1
#

pLDDT: mean 75.94, std 22.79, range [28.72, 98.38]

Radius of gyration: 35.67 Å; chains: 1; bounding box: 81×105×94 Å

Secondary structure (DSSP, 8-state):
------GGGGTTS-GGGTT--TT-EEEEE-TTS-EEEEEEEEE-SSEEEEEETTS-GGG-EEEETT-TTEEETTSSS--TTTT--TT-EEEEEE--TT-SS-EEEEEEEEEEEEETTEEEEEEE-SSS-EEEEETT-TTEEETTSSPPP---------PPPPS----------------------PPPPPTTTT------------SS-HHHHHHHHHHT--TT-EEEEE-TTSS-EEEEEEEEEETTTEEEEEETTS-GGG-EEEETT-TTEE-TTTTTTTTT---TT-EEEEEEESSTT-SSEEEEEEEEEEEEEE-TT-SSEEEEEEEETTEEEEEETT-TTEE-TTS-PPPTT--TT--------------S-----PPPPTTSSSSTTS-S----HHHHHHHHHHHHHHHHHHHHHHHHHHHSS----------

Foldseek 3Di:
DDPDPDPVVVVPLPPVLVVDDAQAWWWFQAPVRDTFIWGFHDDDPFWTFIDGQLDPPVRTDIDGSSDPRIGGPCPRPHPVLVVDDQQDKWKFWDDDPPDPGTAIAIWGFHDWDDDPPFIWTWTHRDPPDIDIDTSSHSRIGGPPPDDGDDDDPPPPPPPPDDDDDDDDDDDDDDDDDDDDDDDDDDDDDDPVVVPDDDDDDDDDDDDPPDPVVLLVVLQPADAQDWWWFQDPVNPDIFIWGFHDADPRFKTWIDGQQDDPVSIDIDGSPDPRIGHPCPPCVVVLQDDFFAKKWFFDCPDPPDSHGLDIAIWTFHDWDDDPPDPGTQWTWIGGPPDTDIDGSPPSRIGHPPDDRPPSPDDPPPPPPPPPPDDDDDDDDDDDDDDDDDPPPPPPPPPDDDPDPVNVVVVVVVVVVVCVPVVVVVVVVVPPPDDDDDDDDDD

InterPro domains:
  IPR016197 Chromo-like domain superfamily [SSF54160] (19-73)

Organism: Pythium oligandrum (NCBI:txid41045)